Protein AF-A0A2S9YFY6-F1 (afdb_monomer)

Foldseek 3Di:
DDDDDDDDDDDDDDDDDDDDDDDDDDDDDDDDDDDDDDDDDDDDDDDDDDDPPPDPDQCPQDQDVPAPARNCPADLFAHNVRHGPAALCCGDRPHNAPAHDNHADCQAQAHRSRDGDAALCQHHNPPLAPDHDNHADCQAQAHNNRDGDAALCPHHNPPQADDHDNDADCAAQAHNSRDGDAALCCGHHPPPADDHDNHQPCQDQQHRVRYGDAALCCYHNPPQAPAHDNHADPPQAAHRSRHGPPVVFCFLDDDDVHKTKGWFKFAFFQALVRLQVRQVVNVWAAAEQADPPAPQDDPRHDHPNQHHDRPQRCQSVQCVQPVDGLLPRPSFALEFGRRNNPFQHTWGHHNNDTGDRRRVDGTGIYITMDD

Nearest PDB structures (foldseek):
  5e4k-assembly1_A  TM=3.741E-01  e=3.946E-01  Homo sapiens
  2py2-assembly6_F  TM=4.240E-01  e=4.422E+00  Clupea harengus

Radius of gyration: 48.75 Å; Cα contacts (8 Å, |Δi|>4): 779; chains: 1; bounding box: 106×61×128 Å

Secondary structure (DSSP, 8-state):
------PPPP-----------------------------------------------TTSSS--TT-S---SS-BTTB-TTSS---TTSS---TTT-S---SS--SSSSEETTTEE--TTSS---BTTBS---SS--TTSSB-TTS-B--TTSSS--BTTBS---SS--TTSSB-TTSPBP-TTSS---BTTBS---SS--TTSSS-TTSS---TTSSS--BTTBS---SS--SSSSB-TTS-B-----EEEEEEETTEEEEEEEEEEE--HHHHHHHHHHTT-BPBPSSSTT-TT--SSSB--S---STT-TTHHHHHHHHSS-GGG-GGGTTEEE--TTSSSS-EEEETTEEEEEGGG-EEEEEEEEE-

Organism: NCBI:txid215803

InterPro domains:
  IPR011936 Myxococcus cysteine-rich repeat [PF13948] (114-146)
  IPR011936 Myxococcus cysteine-rich repeat [PF13948] (150-179)
  IPR011936 Myxococcus cysteine-rich repeat [PF13948] (210-242)
  IPR011936 Myxococcus cysteine-rich repeat [TIGR02232] (87-116)
  IPR011936 Myxococcus cysteine-rich repeat [TIGR02232] (118-147)
  IPR011936 Myxococcus cysteine-rich repeat [TIGR02232] (151-179)
  IPR011936 Myxococcus cysteine-rich repeat [TIGR02232] (183-211)
  IPR011936 Myxococcus cysteine-rich repeat [TIGR02232] (215-243)

Sequence (371 aa):
MTRLRVDFPLTKLAALGLFVTPIACGDDSGSTDTTAFETSSGDGDGDGDGDGDPGPLCGNAVVDEGEECDVGNETMFCDADCTYAVCGDGYHNMLSEQCDDGNSDNTDGCVGACLINVCGDNVLWEGMEACDDGNMIDTDECKNDCTPAVCGDGVVWEGEEQCEDLNMVDTDACTNTCQDAICGDGILWEGVEVCDDGNLTNTDMCPGSCEPAVCGDGYVLQGVEECDDGNNNNDDGCDNNCMSDCNNGTILIQDWNGWTYWKVGVMGQMTDNNIAAACQLCGLQVPCAGPANCQYNDNVCVQTNNEDSCGNPMQDMAQLLCNSAPSQCMAIWGIYQYMGNAWSGGCGAEQNGWCTQGNNQNNKFALCVSG

Mean predicted aligned error: 17.48 Å

Structure (mmCIF, N/CA/C/O backbone):
data_AF-A0A2S9YFY6-F1
#
_entry.id   AF-A0A2S9YFY6-F1
#
loop_
_atom_site.group_PDB
_atom_site.id
_atom_site.type_symbol
_atom_site.label_atom_id
_atom_site.label_alt_id
_atom_site.label_comp_id
_atom_site.label_asym_id
_atom_site.label_entity_id
_atom_site.label_seq_id
_atom_site.pdbx_PDB_ins_code
_atom_site.Cartn_x
_atom_site.Cartn_y
_atom_site.Cartn_z
_atom_site.occupancy
_atom_site.B_iso_or_equiv
_atom_site.auth_seq_id
_atom_site.auth_comp_id
_atom_site.auth_asym_id
_atom_site.auth_atom_id
_atom_site.pdbx_PDB_model_num
ATOM 1 N N . MET A 1 1 ? 34.964 -33.262 24.094 1.00 48.97 1 MET A N 1
ATOM 2 C CA . MET A 1 1 ? 35.675 -32.853 22.861 1.00 48.97 1 MET A CA 1
ATOM 3 C C . MET A 1 1 ? 35.490 -33.961 21.844 1.00 48.97 1 MET A C 1
ATOM 5 O O . MET A 1 1 ? 36.262 -34.911 21.817 1.00 48.97 1 MET A O 1
ATOM 9 N N . THR A 1 2 ? 34.395 -33.892 21.098 1.00 35.72 2 THR A N 1
ATOM 10 C CA . THR A 1 2 ? 33.907 -34.989 20.259 1.00 35.72 2 THR A CA 1
ATOM 11 C C . THR A 1 2 ? 34.083 -34.550 18.812 1.00 35.72 2 THR A C 1
ATOM 13 O O . THR A 1 2 ? 33.457 -33.587 18.383 1.00 35.72 2 THR A O 1
ATOM 16 N N . ARG A 1 3 ? 35.024 -35.176 18.096 1.00 38.34 3 ARG A N 1
ATOM 17 C CA . ARG A 1 3 ? 35.298 -34.889 16.681 1.00 38.34 3 ARG A CA 1
ATOM 18 C C . ARG A 1 3 ? 34.162 -35.451 15.829 1.00 38.34 3 ARG A C 1
ATOM 20 O O . ARG A 1 3 ? 33.969 -36.663 15.813 1.00 38.34 3 ARG A O 1
ATOM 27 N N . LEU A 1 4 ? 33.461 -34.579 15.110 1.00 30.41 4 LEU A N 1
ATOM 28 C CA . LEU A 1 4 ? 32.542 -34.965 14.044 1.00 30.41 4 LEU A CA 1
ATOM 29 C C . LEU A 1 4 ? 33.381 -35.366 12.816 1.00 30.41 4 LEU A C 1
ATOM 31 O O . LEU A 1 4 ? 34.138 -34.552 12.288 1.00 30.41 4 LEU A O 1
ATOM 35 N N . ARG A 1 5 ? 33.304 -36.637 12.409 1.00 36.84 5 ARG A N 1
ATOM 36 C CA . ARG A 1 5 ? 33.732 -37.119 11.087 1.00 36.84 5 ARG A CA 1
ATOM 37 C C . ARG A 1 5 ? 32.492 -37.152 10.202 1.00 36.84 5 ARG A C 1
ATOM 39 O O . ARG A 1 5 ? 31.484 -37.712 10.621 1.00 36.84 5 ARG A O 1
ATOM 46 N N . VAL A 1 6 ? 32.584 -36.580 9.008 1.00 33.53 6 VAL A N 1
ATOM 47 C CA . VAL A 1 6 ? 31.580 -36.744 7.954 1.00 33.53 6 VAL A CA 1
ATOM 48 C C . VAL A 1 6 ? 32.256 -37.549 6.848 1.00 33.53 6 VAL A C 1
ATOM 50 O O . VAL A 1 6 ? 33.183 -37.060 6.206 1.00 33.53 6 VAL A O 1
ATOM 53 N N . ASP A 1 7 ? 31.848 -38.808 6.709 1.00 35.66 7 ASP A N 1
ATOM 54 C CA . ASP A 1 7 ? 32.270 -39.708 5.637 1.00 35.66 7 ASP A CA 1
ATOM 55 C C . ASP A 1 7 ? 31.304 -39.533 4.450 1.00 35.66 7 ASP A C 1
ATOM 57 O O . ASP A 1 7 ? 30.106 -39.775 4.583 1.00 35.66 7 ASP A O 1
ATOM 61 N N . PHE A 1 8 ? 31.815 -39.117 3.288 1.00 34.72 8 PHE A N 1
ATOM 62 C CA . PHE A 1 8 ? 31.097 -39.169 2.006 1.00 34.72 8 PHE A CA 1
ATOM 63 C C . PHE A 1 8 ? 31.475 -40.459 1.259 1.00 34.72 8 PHE A C 1
ATOM 65 O O . PHE A 1 8 ? 32.673 -40.742 1.143 1.00 34.72 8 PHE A O 1
ATOM 72 N N . PRO A 1 9 ? 30.524 -41.235 0.700 1.00 39.75 9 PRO A N 1
ATOM 73 C CA . PRO A 1 9 ? 30.872 -42.352 -0.160 1.00 39.75 9 PRO A CA 1
ATOM 74 C C . PRO A 1 9 ? 31.143 -41.873 -1.592 1.00 39.75 9 PRO A C 1
ATOM 76 O O . PRO A 1 9 ? 30.386 -41.116 -2.196 1.00 39.75 9 PRO A O 1
ATOM 79 N N . LEU A 1 10 ? 32.267 -42.355 -2.112 1.00 34.12 10 LEU A N 1
ATOM 80 C CA . LEU A 1 10 ? 32.838 -42.103 -3.428 1.00 34.12 10 LEU A CA 1
ATOM 81 C C . LEU A 1 10 ? 32.497 -43.267 -4.377 1.00 34.12 10 LEU A C 1
ATOM 83 O O . LEU A 1 10 ? 32.579 -44.428 -3.978 1.00 34.12 10 LEU A O 1
ATOM 87 N N . THR A 1 11 ? 32.287 -42.923 -5.658 1.00 36.41 11 THR A N 1
ATOM 88 C CA . THR A 1 11 ? 32.297 -43.763 -6.888 1.00 36.41 11 THR A CA 1
ATOM 89 C C . THR A 1 11 ? 31.010 -44.554 -7.207 1.00 36.41 11 THR A C 1
ATOM 91 O O . THR A 1 11 ? 30.426 -45.152 -6.319 1.00 36.41 11 THR A O 1
ATOM 94 N N . LYS A 1 12 ? 30.503 -44.665 -8.451 1.00 35.19 12 LYS A N 1
ATOM 95 C CA . LYS A 1 12 ? 30.958 -44.318 -9.826 1.00 35.19 12 LYS A CA 1
ATOM 96 C C . LYS A 1 12 ? 29.750 -44.546 -10.780 1.00 35.19 12 LYS A C 1
ATOM 98 O O . LYS A 1 12 ? 29.049 -45.527 -10.566 1.00 35.19 12 LYS A O 1
ATOM 103 N N . LEU A 1 13 ? 29.438 -43.700 -11.773 1.00 30.53 13 LEU A N 1
ATOM 104 C CA . LEU A 1 13 ? 29.764 -43.831 -13.219 1.00 30.53 13 LEU A CA 1
ATOM 105 C C . LEU A 1 13 ? 29.164 -42.583 -13.929 1.00 30.53 13 LEU A C 1
ATOM 107 O O . LEU A 1 13 ? 27.995 -42.302 -13.708 1.00 30.53 13 LEU A O 1
ATOM 111 N N . ALA A 1 14 ? 29.965 -41.707 -14.558 1.00 33.81 14 ALA A N 1
ATOM 112 C CA . ALA A 1 14 ? 30.256 -41.629 -16.012 1.00 33.81 14 ALA A CA 1
ATOM 113 C C . ALA A 1 14 ? 29.052 -41.165 -16.871 1.00 33.81 14 ALA A C 1
ATOM 115 O O . ALA A 1 14 ? 27.972 -41.708 -16.718 1.00 33.81 14 ALA A O 1
ATOM 116 N N . ALA A 1 15 ? 29.129 -40.257 -17.845 1.00 35.50 15 ALA A N 1
ATOM 117 C CA . ALA A 1 15 ? 30.165 -39.376 -18.380 1.00 35.50 15 ALA A CA 1
ATOM 118 C C . ALA A 1 15 ? 29.460 -38.406 -19.356 1.00 35.50 15 ALA A C 1
ATOM 120 O O . ALA A 1 15 ? 28.694 -38.877 -20.187 1.00 35.50 15 ALA A O 1
ATOM 121 N N . LEU A 1 16 ? 29.733 -37.100 -19.295 1.00 34.47 16 LEU A N 1
ATOM 122 C CA . LEU A 1 16 ? 29.571 -36.160 -20.415 1.00 34.47 16 LEU A CA 1
ATOM 123 C C . LEU A 1 16 ? 30.358 -34.889 -20.063 1.00 34.47 16 LEU A C 1
ATOM 125 O O . LEU A 1 16 ? 29.914 -34.062 -19.275 1.00 34.47 16 LEU A O 1
ATOM 129 N N . GLY A 1 17 ? 31.592 -34.817 -20.561 1.00 33.34 17 GLY A N 1
ATOM 130 C CA . GLY A 1 17 ? 32.459 -33.651 -20.438 1.00 33.34 17 GLY A CA 1
ATOM 131 C C . GLY A 1 17 ? 32.374 -32.818 -21.709 1.00 33.34 17 GLY A C 1
ATOM 132 O O . GLY A 1 17 ? 32.699 -33.321 -22.782 1.00 33.34 17 GLY A O 1
ATOM 133 N N . LEU A 1 18 ? 31.957 -31.560 -21.574 1.00 32.41 18 LEU A N 1
ATOM 134 C CA . LEU A 1 18 ? 32.133 -30.532 -22.592 1.00 32.41 18 LEU A CA 1
ATOM 135 C C . LEU A 1 18 ? 33.401 -29.752 -22.215 1.00 32.41 18 LEU A C 1
ATOM 137 O O . LEU A 1 18 ? 33.435 -29.051 -21.207 1.00 32.41 18 LEU A O 1
ATOM 141 N N . PHE A 1 19 ? 34.476 -29.972 -22.969 1.00 35.56 19 PHE A N 1
ATOM 142 C CA . PHE A 1 19 ? 35.739 -29.252 -22.834 1.00 35.56 19 PHE A CA 1
ATOM 143 C C . PHE A 1 19 ? 35.687 -27.989 -23.697 1.00 35.56 19 PHE A C 1
ATOM 145 O O . PHE A 1 19 ? 35.495 -28.086 -24.906 1.00 35.56 19 PHE A O 1
ATOM 152 N N . VAL A 1 20 ? 35.915 -26.826 -23.087 1.00 36.47 20 VAL A N 1
ATOM 153 C CA . VAL A 1 20 ? 36.324 -25.608 -23.797 1.00 36.47 20 VAL A CA 1
ATOM 154 C C . VAL A 1 20 ? 37.851 -25.618 -23.853 1.00 36.47 20 VAL A C 1
ATOM 156 O O . VAL A 1 20 ? 38.517 -25.630 -22.818 1.00 36.47 20 VAL A O 1
ATOM 159 N N . THR A 1 21 ? 38.407 -25.663 -25.061 1.00 40.50 21 THR A N 1
ATOM 160 C CA . THR A 1 21 ? 39.841 -25.489 -25.338 1.00 40.50 21 THR A CA 1
ATOM 161 C C . THR A 1 21 ? 40.077 -24.142 -26.020 1.00 40.50 21 THR A C 1
ATOM 163 O O . THR A 1 21 ? 39.282 -23.780 -26.887 1.00 40.50 21 THR A O 1
ATOM 166 N N . PRO A 1 22 ? 41.172 -23.426 -25.707 1.00 39.69 22 PRO A N 1
ATOM 167 C CA . PRO A 1 22 ? 41.577 -22.249 -26.465 1.00 39.69 22 PRO A CA 1
ATOM 168 C C . PRO A 1 22 ? 42.172 -22.680 -27.813 1.00 39.69 22 PRO A C 1
ATOM 170 O O . PRO A 1 22 ? 43.013 -23.580 -27.868 1.00 39.69 22 PRO A O 1
ATOM 173 N N . ILE A 1 23 ? 41.728 -22.046 -28.899 1.00 41.25 23 ILE A N 1
ATOM 174 C CA . ILE A 1 23 ? 42.269 -22.251 -30.246 1.00 41.25 23 ILE A CA 1
ATOM 175 C C . ILE A 1 23 ? 43.456 -21.307 -30.435 1.00 41.25 23 ILE A C 1
ATOM 177 O O . ILE A 1 23 ? 43.310 -20.088 -30.428 1.00 41.25 23 ILE A O 1
ATOM 181 N N . ALA A 1 24 ? 44.631 -21.907 -30.601 1.00 34.41 24 ALA A N 1
ATOM 182 C CA . ALA A 1 24 ? 45.798 -21.293 -31.212 1.00 34.41 24 ALA A CA 1
ATOM 183 C C . ALA A 1 24 ? 45.776 -21.605 -32.717 1.00 34.41 24 ALA A C 1
ATOM 185 O O . ALA A 1 24 ? 45.463 -22.730 -33.112 1.00 34.41 24 ALA A O 1
ATOM 186 N N . CYS A 1 25 ? 46.104 -20.608 -33.536 1.00 31.66 25 CYS A N 1
ATOM 187 C CA . CYS A 1 25 ? 46.239 -20.732 -34.983 1.00 31.66 25 CYS A CA 1
ATOM 188 C C . CYS A 1 25 ? 47.543 -21.472 -35.332 1.00 31.66 25 CYS A C 1
ATOM 190 O O . CYS A 1 25 ? 48.600 -21.159 -34.781 1.00 31.66 25 CYS A O 1
ATOM 192 N N . GLY A 1 26 ? 47.452 -22.454 -36.228 1.00 31.19 26 GLY A N 1
ATOM 193 C CA . GLY A 1 26 ? 48.576 -23.196 -36.785 1.00 31.19 26 GLY A CA 1
ATOM 194 C C . GLY A 1 26 ? 48.205 -23.726 -38.167 1.00 31.19 26 GLY A C 1
ATOM 195 O O . GLY A 1 26 ? 47.155 -24.346 -38.331 1.00 31.19 26 GLY A O 1
ATOM 196 N N . ASP A 1 27 ? 49.068 -23.423 -39.130 1.00 41.53 27 ASP A N 1
ATOM 197 C CA . ASP A 1 27 ? 48.994 -23.769 -40.547 1.00 41.53 27 ASP A CA 1
ATOM 198 C C . ASP A 1 27 ? 48.812 -25.278 -40.783 1.00 41.53 27 ASP A C 1
ATOM 200 O O . ASP A 1 27 ? 49.473 -26.080 -40.126 1.00 41.53 27 ASP A O 1
ATOM 204 N N . ASP A 1 28 ? 48.008 -25.673 -41.778 1.00 34.81 28 ASP A N 1
ATOM 205 C CA . ASP A 1 28 ? 48.570 -26.446 -42.889 1.00 34.81 28 ASP A CA 1
ATOM 206 C C . ASP A 1 28 ? 47.665 -26.501 -44.128 1.00 34.81 28 ASP A C 1
ATOM 208 O O . ASP A 1 28 ? 46.436 -26.552 -44.100 1.00 34.81 28 ASP A O 1
ATOM 212 N N . SER A 1 29 ? 48.384 -26.515 -45.230 1.00 41.75 29 SER A N 1
ATOM 213 C CA . SER A 1 29 ? 48.006 -26.629 -46.620 1.00 41.75 29 SER A CA 1
ATOM 214 C C . SER A 1 29 ? 47.510 -28.027 -47.023 1.00 41.75 29 SER A C 1
ATOM 216 O O . SER A 1 29 ? 47.972 -29.048 -46.518 1.00 41.75 29 SER A O 1
ATOM 218 N N . GLY A 1 30 ? 46.631 -28.074 -48.034 1.00 33.22 30 GLY A N 1
ATOM 219 C CA . GLY A 1 30 ? 46.507 -29.238 -48.917 1.00 33.22 30 GLY A CA 1
ATOM 220 C C . GLY A 1 30 ? 45.091 -29.626 -49.342 1.00 33.22 30 GLY A C 1
ATOM 221 O O . GLY A 1 30 ? 44.429 -30.416 -48.677 1.00 33.22 30 GLY A O 1
ATOM 222 N N . SER A 1 31 ? 44.688 -29.214 -50.547 1.00 37.50 31 SER A N 1
ATOM 223 C CA . SER A 1 31 ? 43.897 -30.093 -51.414 1.00 37.50 31 SER A CA 1
ATOM 224 C C . SER A 1 31 ? 44.432 -30.019 -52.838 1.00 37.50 31 SER A C 1
ATOM 226 O O . SER A 1 31 ? 44.625 -28.952 -53.412 1.00 37.50 31 SER A O 1
ATOM 228 N N . THR A 1 32 ? 44.722 -31.204 -53.350 1.00 42.25 32 THR A N 1
ATOM 229 C CA . THR A 1 32 ? 45.426 -31.554 -54.579 1.00 42.25 32 THR A CA 1
ATOM 230 C C . THR A 1 32 ? 44.539 -31.471 -55.817 1.00 42.25 32 THR A C 1
ATOM 232 O O . THR A 1 32 ? 43.425 -31.990 -55.783 1.00 42.25 32 THR A O 1
ATOM 235 N N . ASP A 1 33 ? 45.090 -31.013 -56.942 1.00 38.66 33 ASP A N 1
ATOM 236 C CA . ASP A 1 33 ? 44.791 -31.638 -58.234 1.00 38.66 33 ASP A CA 1
ATOM 237 C C . ASP A 1 33 ? 46.052 -31.706 -59.110 1.00 38.66 33 ASP A C 1
ATOM 239 O O . ASP A 1 33 ? 46.863 -30.783 -59.169 1.00 38.66 33 ASP A O 1
ATOM 243 N N . THR A 1 34 ? 46.246 -32.862 -59.731 1.00 43.41 34 THR A N 1
ATOM 244 C CA . THR A 1 34 ? 47.432 -33.260 -60.490 1.00 43.41 34 THR A CA 1
ATOM 245 C C . THR A 1 34 ? 47.110 -33.294 -61.976 1.00 43.41 34 THR A C 1
ATOM 247 O O . THR A 1 34 ? 46.196 -34.005 -62.367 1.00 43.41 34 THR A O 1
ATOM 250 N N . THR A 1 35 ? 47.923 -32.661 -62.821 1.00 38.38 35 THR A N 1
ATOM 251 C CA . THR A 1 35 ? 48.458 -33.241 -64.073 1.00 38.38 35 THR A CA 1
ATOM 252 C C . THR A 1 35 ? 49.510 -32.306 -64.674 1.00 38.38 35 THR A C 1
ATOM 254 O O . THR A 1 35 ? 49.561 -31.116 -64.387 1.00 38.38 35 THR A O 1
ATOM 257 N N . ALA A 1 36 ? 50.433 -32.904 -65.419 1.00 42.59 36 ALA A N 1
ATOM 258 C CA . ALA A 1 36 ? 51.777 -32.415 -65.669 1.00 42.59 36 ALA A CA 1
ATOM 259 C C . ALA A 1 36 ? 51.960 -31.707 -67.025 1.00 42.59 36 ALA A C 1
ATOM 261 O O . ALA A 1 36 ? 51.247 -32.001 -67.977 1.00 42.59 36 ALA A O 1
ATOM 262 N N . PHE A 1 37 ? 53.062 -30.947 -67.090 1.00 38.31 37 PHE A N 1
ATOM 263 C CA . PHE A 1 37 ? 54.004 -30.847 -68.216 1.00 38.31 37 PHE A CA 1
ATOM 264 C C . PHE A 1 37 ? 53.596 -30.036 -69.460 1.00 38.31 37 PHE A C 1
ATOM 266 O O . PHE A 1 37 ? 52.860 -30.523 -70.303 1.00 38.31 37 PHE A O 1
ATOM 273 N N . GLU A 1 38 ? 54.219 -28.863 -69.623 1.00 42.72 38 GLU A N 1
ATOM 274 C CA . GLU A 1 38 ? 55.048 -28.500 -70.788 1.00 42.72 38 GLU A CA 1
ATOM 275 C C . GLU A 1 38 ? 56.085 -27.453 -70.317 1.00 42.72 38 GLU A C 1
ATOM 277 O O . GLU A 1 38 ? 55.748 -26.402 -69.774 1.00 42.72 38 GLU A O 1
ATOM 282 N N . THR A 1 39 ? 57.365 -27.780 -70.472 1.00 45.97 39 THR A N 1
ATOM 283 C CA . THR A 1 39 ? 58.537 -26.906 -70.275 1.00 45.97 39 THR A CA 1
ATOM 284 C C . THR A 1 39 ? 58.917 -26.212 -71.581 1.00 45.97 39 THR A C 1
ATOM 286 O O . THR A 1 39 ? 58.843 -26.886 -72.604 1.00 45.97 39 THR A O 1
ATOM 289 N N . SER A 1 40 ? 59.457 -24.977 -71.518 1.00 46.28 40 SER A N 1
ATOM 290 C CA . SER A 1 40 ? 60.370 -24.297 -72.487 1.00 46.28 40 SER A CA 1
ATOM 291 C C . SER A 1 40 ? 59.924 -22.845 -72.725 1.00 46.28 40 SER A C 1
ATOM 293 O O . SER A 1 40 ? 58.770 -22.641 -73.072 1.00 46.28 40 SER A O 1
ATOM 295 N N . SER A 1 41 ? 60.728 -21.780 -72.696 1.00 50.59 41 SER A N 1
ATOM 296 C CA . SER A 1 41 ? 62.165 -21.524 -72.499 1.00 50.59 41 SER A CA 1
ATOM 297 C C . SER A 1 41 ? 62.332 -19.995 -72.443 1.00 50.59 41 SER A C 1
ATOM 299 O O . SER A 1 41 ? 61.541 -19.298 -73.080 1.00 50.59 41 SER A O 1
ATOM 301 N N . GLY A 1 42 ? 63.384 -19.472 -71.808 1.00 37.31 42 GLY A N 1
ATOM 302 C CA . GLY A 1 42 ? 63.818 -18.094 -72.070 1.00 37.31 42 GLY A CA 1
ATOM 303 C C . GLY A 1 42 ? 64.604 -17.445 -70.941 1.00 37.31 42 GLY A C 1
ATOM 304 O O . GLY A 1 42 ? 64.024 -16.740 -70.128 1.00 37.31 42 GLY A O 1
ATOM 305 N N . ASP A 1 43 ? 65.909 -17.696 -70.931 1.00 48.78 43 ASP A N 1
ATOM 306 C CA . ASP A 1 43 ? 66.923 -17.118 -70.046 1.00 48.78 43 ASP A CA 1
ATOM 307 C C . ASP A 1 43 ? 67.125 -15.606 -70.274 1.00 48.78 43 ASP A C 1
ATOM 309 O O . ASP A 1 43 ? 66.906 -15.119 -71.386 1.00 48.78 43 ASP A O 1
ATOM 313 N N . GLY A 1 44 ? 67.680 -14.890 -69.288 1.00 39.56 44 GLY A N 1
ATOM 314 C CA . GLY A 1 44 ? 68.410 -13.651 -69.576 1.00 39.56 44 GLY A CA 1
ATOM 315 C C . GLY A 1 44 ? 68.474 -12.634 -68.444 1.00 39.56 44 GLY A C 1
ATOM 316 O O . GLY A 1 44 ? 67.547 -11.854 -68.265 1.00 39.56 44 GLY A O 1
ATOM 317 N N . ASP A 1 45 ? 69.612 -12.613 -67.754 1.00 57.88 45 ASP A N 1
ATOM 318 C CA . ASP A 1 45 ? 70.068 -11.530 -66.882 1.00 57.88 45 ASP A CA 1
ATOM 319 C C . ASP A 1 45 ? 70.117 -10.181 -67.626 1.00 57.88 45 ASP A C 1
ATOM 321 O O . ASP A 1 45 ? 70.494 -10.123 -68.802 1.00 57.88 45 ASP A O 1
ATOM 325 N N . GLY A 1 46 ? 69.807 -9.085 -66.932 1.00 43.03 46 GLY A N 1
ATOM 326 C CA . GLY A 1 46 ? 69.912 -7.741 -67.492 1.00 43.03 46 GLY A CA 1
ATOM 327 C C . GLY A 1 46 ? 69.715 -6.649 -66.452 1.00 43.03 46 GLY A C 1
ATOM 328 O O . GLY A 1 46 ? 68.653 -6.039 -66.400 1.00 43.03 46 GLY A O 1
ATOM 329 N N . ASP A 1 47 ? 70.757 -6.391 -65.661 1.00 58.91 47 ASP A N 1
ATOM 330 C CA . ASP A 1 47 ? 70.935 -5.109 -64.980 1.00 58.91 47 ASP A CA 1
ATOM 331 C C . ASP A 1 47 ? 70.936 -4.002 -66.052 1.00 58.91 47 ASP A C 1
ATOM 333 O O . ASP A 1 47 ? 71.800 -3.976 -66.937 1.00 58.91 47 ASP A O 1
ATOM 337 N N . GLY A 1 48 ? 69.929 -3.131 -66.015 1.00 45.47 48 GLY A N 1
ATOM 338 C CA . GLY A 1 48 ? 69.716 -2.066 -66.988 1.00 45.47 48 GLY A CA 1
ATOM 339 C C . GLY A 1 48 ? 69.080 -0.853 -66.325 1.00 45.47 48 GLY A C 1
ATOM 340 O O . GLY A 1 48 ? 67.877 -0.820 -66.090 1.00 45.47 48 GLY A O 1
ATOM 341 N N . ASP A 1 49 ? 69.928 0.118 -66.015 1.00 57.59 49 ASP A N 1
ATOM 342 C CA . ASP A 1 49 ? 69.593 1.417 -65.445 1.00 57.59 49 ASP A CA 1
ATOM 343 C C . ASP A 1 49 ? 68.808 2.285 -66.452 1.00 57.59 49 ASP A C 1
ATOM 345 O O . ASP A 1 49 ? 69.223 2.419 -67.607 1.00 57.59 49 ASP A O 1
ATOM 349 N N . GLY A 1 50 ? 67.736 2.939 -65.984 1.00 47.06 50 GLY A N 1
ATOM 350 C CA . GLY A 1 50 ? 66.894 3.878 -66.746 1.00 47.06 50 GLY A CA 1
ATOM 351 C C . GLY A 1 50 ? 65.568 3.229 -67.152 1.00 47.06 50 GLY A C 1
ATOM 352 O O . GLY A 1 50 ? 65.559 2.244 -67.872 1.00 47.06 50 GLY A O 1
ATOM 353 N N . ASP A 1 51 ? 64.395 3.659 -66.705 1.00 48.12 51 ASP A N 1
ATOM 354 C CA . ASP A 1 51 ? 63.967 4.928 -66.135 1.00 48.12 51 ASP A CA 1
ATOM 355 C C . ASP A 1 51 ? 62.858 4.525 -65.165 1.00 48.12 51 ASP A C 1
ATOM 357 O O . ASP A 1 51 ? 61.724 4.261 -65.561 1.00 48.12 51 ASP A O 1
ATOM 361 N N . GLY A 1 52 ? 63.211 4.358 -63.892 1.00 43.44 52 GLY A N 1
ATOM 362 C CA . GLY A 1 52 ? 62.197 4.298 -62.855 1.00 43.44 52 GLY A C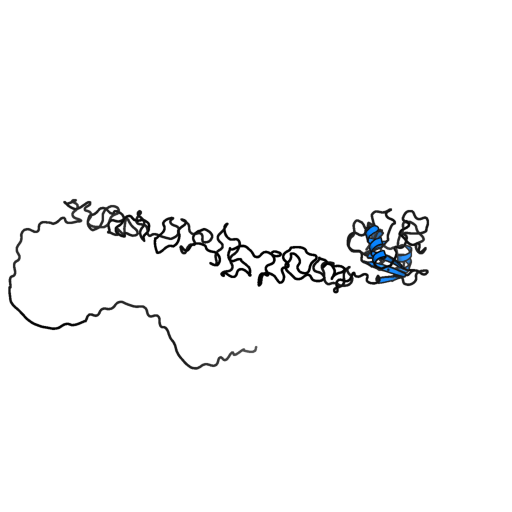A 1
ATOM 363 C C . GLY A 1 52 ? 61.596 5.686 -62.793 1.00 43.44 52 GLY A C 1
ATOM 364 O O . GLY A 1 52 ? 62.161 6.548 -62.124 1.00 43.44 52 GLY A O 1
ATOM 365 N N . ASP A 1 53 ? 60.527 5.914 -63.554 1.00 45.09 53 ASP A N 1
ATOM 366 C CA . ASP A 1 53 ? 59.583 6.980 -63.256 1.00 45.09 53 ASP A CA 1
ATOM 367 C C . ASP A 1 53 ? 59.334 6.854 -61.748 1.00 45.09 53 ASP A C 1
ATOM 369 O O . ASP A 1 53 ? 58.891 5.782 -61.308 1.00 45.09 53 ASP A O 1
ATOM 373 N N . PRO A 1 54 ? 59.737 7.833 -60.919 1.00 53.75 54 PRO A N 1
ATOM 374 C CA . PRO A 1 54 ? 59.315 7.847 -59.539 1.00 53.75 54 PRO A CA 1
ATOM 375 C C . PRO A 1 54 ? 57.815 8.090 -59.636 1.00 53.75 54 PRO A C 1
ATOM 377 O O . PRO A 1 54 ? 57.368 9.226 -59.753 1.00 53.75 54 PRO A O 1
ATOM 380 N N . GLY A 1 55 ? 57.036 7.009 -59.711 1.00 55.19 55 GLY A N 1
ATOM 381 C CA . GLY A 1 55 ? 55.617 7.100 -59.414 1.00 55.19 55 GLY A CA 1
ATOM 382 C C . GLY A 1 55 ? 55.482 7.799 -58.059 1.00 55.19 55 GLY A C 1
ATOM 383 O O . GLY A 1 55 ? 56.395 7.639 -57.244 1.00 55.19 55 GLY A O 1
ATOM 384 N N . PRO A 1 56 ? 54.416 8.589 -57.851 1.00 57.56 56 PRO A N 1
ATOM 385 C CA . PRO A 1 56 ? 54.234 9.419 -56.658 1.00 57.56 56 PRO A CA 1
ATOM 386 C C . PRO A 1 56 ? 54.605 8.610 -55.413 1.00 57.56 56 PRO A C 1
ATOM 388 O O . PRO A 1 56 ? 54.047 7.535 -55.167 1.00 57.56 56 PRO A O 1
ATOM 391 N N . LEU A 1 57 ? 55.681 9.033 -54.745 1.00 76.19 57 LEU A N 1
ATOM 392 C CA . LEU A 1 57 ? 56.224 8.328 -53.592 1.00 76.19 57 LEU A CA 1
ATOM 393 C C . LEU A 1 57 ? 55.702 9.034 -52.356 1.00 76.19 57 LEU A C 1
ATOM 395 O O . LEU A 1 57 ? 56.378 9.927 -51.847 1.00 76.19 57 LEU A O 1
ATOM 399 N N . CYS A 1 58 ? 54.565 8.559 -51.861 1.00 82.94 58 CYS A N 1
ATOM 400 C CA . CYS A 1 58 ? 54.043 8.957 -50.568 1.00 82.94 58 CYS A CA 1
ATOM 401 C C . CYS A 1 58 ? 55.143 8.847 -49.488 1.00 82.94 58 CYS A C 1
ATOM 403 O O . CYS A 1 58 ? 55.783 7.803 -49.316 1.00 82.94 58 CYS A O 1
ATOM 405 N N . GLY A 1 59 ? 55.389 9.943 -48.775 1.00 85.38 59 GLY A N 1
ATOM 406 C CA . GLY A 1 59 ? 56.444 10.145 -47.786 1.00 85.38 59 GLY A CA 1
ATOM 407 C C . GLY A 1 59 ? 57.724 10.826 -48.267 1.00 85.38 59 GLY A C 1
ATOM 408 O O . GLY A 1 59 ? 58.750 10.687 -47.590 1.00 85.38 59 GLY A O 1
ATOM 409 N N . ASN A 1 60 ? 57.728 11.539 -49.398 1.00 88.62 60 ASN A N 1
ATOM 410 C CA . ASN A 1 60 ? 58.947 12.168 -49.935 1.00 88.62 60 ASN A CA 1
ATOM 411 C C . ASN A 1 60 ? 59.131 13.660 -49.560 1.00 88.62 60 ASN A C 1
ATOM 413 O O . ASN A 1 60 ? 60.178 14.254 -49.848 1.00 88.62 60 ASN A O 1
ATOM 417 N N . ALA A 1 61 ? 58.179 14.211 -48.808 1.00 84.25 61 ALA A N 1
ATOM 418 C CA . ALA A 1 61 ? 58.035 15.610 -48.410 1.00 84.25 61 ALA A CA 1
ATOM 419 C C . ALA A 1 61 ? 57.716 16.607 -49.551 1.00 84.25 61 ALA A C 1
ATOM 421 O O . ALA A 1 61 ? 57.920 17.818 -49.387 1.00 84.25 61 ALA A O 1
ATOM 422 N N . VAL A 1 62 ? 57.196 16.129 -50.680 1.00 86.62 62 VAL A N 1
ATOM 423 C CA . VAL A 1 62 ? 56.610 16.875 -51.795 1.00 86.62 62 VAL A CA 1
ATOM 424 C C . VAL A 1 62 ? 55.271 16.241 -52.192 1.00 86.62 62 VAL A C 1
ATOM 426 O O . VAL A 1 62 ? 55.238 15.117 -52.655 1.00 86.62 62 VAL A O 1
ATOM 429 N N . VAL A 1 63 ? 54.177 17.008 -52.100 1.00 89.00 63 VAL A N 1
ATOM 430 C CA . VAL A 1 63 ? 52.858 16.559 -52.585 1.00 89.00 63 VAL A CA 1
ATOM 431 C C . VAL A 1 63 ? 52.886 16.415 -54.109 1.00 89.00 63 VAL A C 1
ATOM 433 O O . VAL A 1 63 ? 52.957 17.427 -54.823 1.00 89.00 63 VAL A O 1
ATOM 436 N N . ASP A 1 64 ? 52.838 15.173 -54.583 1.00 88.00 64 ASP A N 1
ATOM 437 C CA . ASP A 1 64 ? 52.870 14.807 -55.998 1.00 88.00 64 ASP A CA 1
ATOM 438 C C . ASP A 1 64 ? 51.455 14.744 -56.626 1.00 88.00 64 ASP A C 1
ATOM 440 O O . ASP A 1 64 ? 50.424 14.895 -55.968 1.00 88.00 64 ASP A O 1
ATOM 444 N N . GLU A 1 65 ? 51.369 14.578 -57.953 1.00 85.50 65 GLU A N 1
ATOM 445 C CA . GLU A 1 65 ? 50.079 14.472 -58.653 1.00 85.50 65 GLU A CA 1
ATOM 446 C C . GLU A 1 65 ? 49.351 13.174 -58.256 1.00 85.50 65 GLU A C 1
ATOM 448 O O . GLU A 1 65 ? 49.783 12.080 -58.616 1.00 85.50 65 GLU A O 1
ATOM 453 N N . GLY A 1 66 ? 48.227 13.313 -57.546 1.00 82.31 66 GLY A N 1
ATOM 454 C CA . GLY A 1 66 ? 47.447 12.195 -57.000 1.00 82.31 66 GLY A CA 1
ATOM 455 C C . GLY A 1 66 ? 47.506 12.075 -55.474 1.00 82.31 66 GLY A C 1
ATOM 456 O O . GLY A 1 66 ? 46.738 11.294 -54.927 1.00 82.31 66 GLY A O 1
ATOM 457 N N . GLU A 1 67 ? 48.349 12.865 -54.807 1.00 90.19 67 GLU A N 1
ATOM 458 C CA . GLU A 1 67 ? 48.447 12.946 -53.346 1.00 90.19 67 GLU A CA 1
ATOM 459 C C . GLU A 1 67 ? 47.712 14.184 -52.806 1.00 90.19 67 GLU A C 1
ATOM 461 O O . GLU A 1 67 ? 47.700 15.252 -53.427 1.00 90.19 67 GLU A O 1
ATOM 466 N N . GLU A 1 68 ? 47.113 14.062 -51.623 1.00 91.94 68 GLU A N 1
ATOM 467 C CA . GLU A 1 68 ? 46.457 15.169 -50.913 1.00 91.94 68 GLU A CA 1
ATOM 468 C C . GLU A 1 68 ? 47.352 15.752 -49.802 1.00 91.94 68 GLU A C 1
ATOM 470 O O . GLU A 1 68 ? 47.282 16.944 -49.463 1.00 91.94 68 GLU A O 1
ATOM 475 N N . CYS A 1 69 ? 48.254 14.921 -49.283 1.00 91.19 69 CYS A N 1
ATOM 476 C CA . CYS A 1 69 ? 49.309 15.216 -48.319 1.00 91.19 69 CYS A CA 1
ATOM 477 C C . CYS A 1 69 ? 50.533 14.331 -48.617 1.00 91.19 69 CYS A C 1
ATOM 479 O O . CYS A 1 69 ? 50.435 13.434 -49.435 1.00 91.19 69 CYS A O 1
ATOM 481 N N . ASP A 1 70 ? 51.691 14.571 -47.990 1.00 89.75 70 ASP A N 1
ATOM 482 C CA . ASP A 1 70 ? 52.900 13.787 -48.302 1.00 89.75 70 ASP A CA 1
ATOM 483 C C . ASP A 1 70 ? 53.796 13.539 -47.077 1.00 89.75 70 ASP A C 1
ATOM 485 O O . ASP A 1 70 ? 54.967 13.929 -47.010 1.00 89.75 70 ASP A O 1
ATOM 489 N N . VAL A 1 71 ? 53.199 12.972 -46.023 1.00 88.62 71 VAL A N 1
ATOM 490 C CA . VAL A 1 71 ? 53.932 12.629 -44.790 1.00 88.62 71 VAL A CA 1
ATOM 491 C C . VAL A 1 71 ? 54.451 11.185 -44.829 1.00 88.62 71 VAL A C 1
ATOM 493 O O . VAL A 1 71 ? 55.490 10.894 -44.234 1.00 88.62 71 VAL A O 1
ATOM 496 N N . GLY A 1 72 ? 53.783 10.287 -45.564 1.00 80.12 72 GLY A N 1
ATOM 497 C CA . GLY A 1 72 ? 54.178 8.876 -45.693 1.00 80.12 72 GLY A CA 1
ATOM 498 C C . GLY A 1 72 ? 53.972 8.036 -44.437 1.00 80.12 72 GLY A C 1
ATOM 499 O O . GLY A 1 72 ? 54.475 6.915 -44.342 1.00 80.12 72 GLY A O 1
ATOM 500 N N . ASN A 1 73 ? 53.289 8.590 -43.440 1.00 86.06 73 ASN A N 1
ATOM 501 C CA . ASN A 1 73 ? 52.853 7.915 -42.233 1.00 86.06 73 ASN A CA 1
ATOM 502 C C . ASN A 1 73 ? 51.571 8.570 -41.707 1.00 86.06 73 ASN A C 1
ATOM 504 O O . ASN A 1 73 ? 51.263 9.711 -42.046 1.00 86.06 73 ASN A O 1
ATOM 508 N N . GLU A 1 74 ? 50.870 7.860 -40.825 1.00 91.12 74 GLU A N 1
ATOM 509 C CA . GLU A 1 74 ? 49.662 8.374 -40.185 1.00 91.12 74 GLU A CA 1
ATOM 510 C C . GLU A 1 74 ? 49.970 9.613 -39.339 1.00 91.12 74 GLU A C 1
ATOM 512 O O . GLU A 1 74 ? 50.885 9.640 -38.503 1.00 91.12 74 GLU A O 1
ATOM 517 N N . THR A 1 75 ? 49.162 10.645 -39.541 1.00 91.69 75 THR A N 1
ATOM 518 C CA . THR A 1 75 ? 49.083 11.845 -38.711 1.00 91.69 75 THR A CA 1
ATOM 519 C C . THR A 1 75 ? 47.619 12.242 -38.537 1.00 91.69 75 THR A C 1
ATOM 521 O O . THR A 1 75 ? 46.756 11.748 -39.249 1.00 91.69 75 THR A O 1
ATOM 524 N N . MET A 1 76 ? 47.342 13.219 -37.667 1.00 90.50 76 MET A N 1
ATOM 525 C CA . MET A 1 76 ? 45.991 13.777 -37.472 1.00 90.50 76 MET A CA 1
ATOM 526 C C . MET A 1 76 ? 45.327 14.358 -38.740 1.00 90.50 76 MET A C 1
ATOM 528 O O . MET A 1 76 ? 44.185 14.789 -38.666 1.00 90.50 76 MET A O 1
ATOM 532 N N . PHE A 1 77 ? 46.055 14.498 -39.853 1.00 91.19 77 PHE A N 1
ATOM 533 C CA . PHE A 1 77 ? 45.569 15.155 -41.072 1.00 91.19 77 PHE A CA 1
ATOM 534 C C . PHE A 1 77 ? 45.932 14.402 -42.360 1.00 91.19 77 PHE A C 1
ATOM 536 O O . PHE A 1 77 ? 45.645 14.905 -43.440 1.00 91.19 77 PHE A O 1
ATOM 543 N N . CYS A 1 78 ? 46.641 13.277 -42.268 1.00 92.75 78 CYS A N 1
ATOM 544 C CA . CYS A 1 78 ? 47.187 12.564 -43.422 1.00 92.75 78 CYS A CA 1
ATOM 545 C C . CYS A 1 78 ? 47.283 11.079 -43.101 1.00 92.75 78 CYS A C 1
ATOM 547 O O . CYS A 1 78 ? 47.824 10.728 -42.043 1.00 92.75 78 CYS A O 1
ATOM 549 N N . ASP A 1 79 ? 46.806 10.254 -44.017 1.00 92.19 79 ASP A N 1
ATOM 550 C CA . ASP A 1 79 ? 46.886 8.801 -43.947 1.00 92.19 79 ASP A CA 1
ATOM 551 C C . ASP A 1 79 ? 48.219 8.291 -44.484 1.00 92.19 79 ASP A C 1
ATOM 553 O O . ASP A 1 79 ? 49.020 9.030 -45.068 1.00 92.19 79 ASP A O 1
ATOM 557 N N . ALA A 1 80 ? 48.502 7.006 -44.261 1.00 89.62 80 ALA A N 1
ATOM 558 C CA . ALA A 1 80 ? 49.763 6.423 -44.718 1.00 89.62 80 ALA A CA 1
ATOM 559 C C . ALA A 1 80 ? 49.831 6.233 -46.242 1.00 89.62 80 ALA A C 1
ATOM 561 O O . ALA A 1 80 ? 50.919 5.977 -46.759 1.00 89.62 80 ALA A O 1
ATOM 562 N N . ASP A 1 81 ? 48.707 6.342 -46.951 1.00 89.19 81 ASP A N 1
ATOM 563 C CA . ASP A 1 81 ? 48.609 6.316 -48.413 1.00 89.19 81 ASP A CA 1
ATOM 564 C C . ASP A 1 81 ? 48.479 7.719 -49.037 1.00 89.19 81 ASP A C 1
ATOM 566 O O . ASP A 1 81 ? 48.271 7.835 -50.245 1.00 89.19 81 ASP A O 1
ATOM 570 N N . CYS A 1 82 ? 48.708 8.772 -48.241 1.00 90.62 82 CYS A N 1
ATOM 571 C CA . CYS A 1 82 ? 48.771 10.166 -48.679 1.00 90.62 82 CYS A CA 1
ATOM 572 C C . CYS A 1 82 ? 47.432 10.792 -49.120 1.00 90.62 82 CYS A C 1
ATOM 574 O O . CYS A 1 82 ? 47.424 11.810 -49.827 1.00 90.62 82 CYS A O 1
ATOM 576 N N . THR A 1 83 ? 46.309 10.251 -48.638 1.00 91.94 83 THR A N 1
ATOM 577 C CA . THR A 1 83 ? 45.008 10.940 -48.576 1.00 91.94 83 THR A CA 1
ATOM 578 C C . THR A 1 83 ? 44.865 11.755 -47.291 1.00 91.94 83 THR A C 1
ATOM 580 O O . THR A 1 83 ? 45.620 11.582 -46.327 1.00 91.94 83 THR A O 1
ATOM 583 N N . TYR A 1 84 ? 43.940 12.717 -47.274 1.00 92.50 84 TYR A N 1
ATOM 584 C CA . TYR A 1 84 ? 43.579 13.373 -46.021 1.00 92.50 84 TYR A CA 1
ATOM 585 C C . TYR A 1 84 ? 42.879 12.394 -45.088 1.00 92.50 84 TYR A C 1
ATOM 587 O O . TYR A 1 84 ? 41.891 11.814 -45.503 1.00 92.50 84 TYR A O 1
ATOM 595 N N . ALA A 1 85 ? 43.299 12.376 -43.819 1.00 91.94 85 ALA A N 1
ATOM 596 C CA . ALA A 1 85 ? 42.622 11.634 -42.758 1.00 91.94 85 ALA A CA 1
ATOM 597 C C . ALA A 1 85 ? 41.192 12.164 -42.570 1.00 91.94 85 ALA A C 1
ATOM 599 O O . ALA A 1 85 ? 40.985 13.188 -41.895 1.00 91.94 85 ALA A O 1
ATOM 600 N N . VAL A 1 86 ? 40.230 11.525 -43.234 1.00 91.25 86 VAL A N 1
ATOM 601 C CA . VAL A 1 86 ? 38.831 11.939 -43.284 1.00 91.25 86 VAL A CA 1
ATOM 602 C C . VAL A 1 86 ? 37.942 10.752 -42.973 1.00 91.25 86 VAL A C 1
ATOM 604 O O . VAL A 1 86 ? 37.879 9.794 -43.726 1.00 91.25 86 VAL A O 1
ATOM 607 N N . CYS A 1 87 ? 37.117 10.925 -41.948 1.00 91.25 87 CYS A N 1
ATOM 608 C CA . CYS A 1 87 ? 36.173 9.898 -41.557 1.00 91.25 87 CYS A CA 1
ATOM 609 C C . CYS A 1 87 ? 35.281 9.416 -42.707 1.00 91.25 87 CYS A C 1
ATOM 611 O O . CYS A 1 87 ? 34.578 10.222 -43.337 1.00 91.25 87 CYS A O 1
ATOM 613 N N . GLY A 1 88 ? 35.269 8.103 -42.920 1.00 92.00 88 GLY A N 1
ATOM 614 C CA . GLY A 1 88 ? 34.466 7.430 -43.927 1.00 92.00 88 GLY A CA 1
ATOM 615 C C . GLY A 1 88 ? 35.148 7.293 -45.284 1.00 92.00 88 GLY A C 1
ATOM 616 O O . GLY A 1 88 ? 34.457 7.092 -46.287 1.00 92.00 88 GLY A O 1
ATOM 617 N N . ASP A 1 89 ? 36.468 7.441 -45.363 1.00 92.25 89 ASP A N 1
ATOM 618 C CA . ASP A 1 89 ? 37.229 7.309 -46.612 1.00 92.25 89 ASP A CA 1
ATOM 619 C C . ASP A 1 89 ? 37.708 5.871 -46.892 1.00 92.25 89 ASP A C 1
ATOM 621 O O . ASP A 1 89 ? 38.121 5.555 -48.014 1.00 92.25 89 ASP A O 1
ATOM 625 N N . GLY A 1 90 ? 37.555 4.968 -45.921 1.00 91.88 90 GLY A N 1
ATOM 626 C CA . GLY A 1 90 ? 37.951 3.566 -46.001 1.00 91.88 90 GLY A CA 1
ATOM 627 C C . GLY A 1 90 ? 39.333 3.294 -45.408 1.00 91.88 90 GLY A C 1
ATOM 628 O O . GLY A 1 90 ? 39.791 2.144 -45.470 1.00 91.88 90 GLY A O 1
ATOM 629 N N . TYR A 1 91 ? 40.002 4.311 -44.857 1.00 91.75 91 TYR A N 1
ATOM 630 C CA . TYR A 1 91 ? 41.302 4.227 -44.209 1.00 91.75 91 TYR A CA 1
ATOM 631 C C . TYR A 1 91 ? 41.173 4.505 -42.704 1.00 91.75 91 TYR A C 1
ATOM 633 O O . TYR A 1 91 ? 40.990 5.628 -42.261 1.00 91.75 91 TYR A O 1
ATOM 641 N N . HIS A 1 92 ? 41.361 3.478 -41.866 1.00 92.81 92 HIS A N 1
ATOM 642 C CA . HIS A 1 92 ? 41.311 3.671 -40.413 1.00 92.81 92 HIS A CA 1
ATOM 643 C C . HIS A 1 92 ? 42.595 4.325 -39.881 1.00 92.81 92 HIS A C 1
ATOM 645 O O . HIS A 1 92 ? 43.584 3.648 -39.577 1.00 92.81 92 HIS A O 1
ATOM 651 N N . ASN A 1 93 ? 42.565 5.648 -39.708 1.00 92.69 93 ASN A N 1
ATOM 652 C CA . ASN A 1 93 ? 43.679 6.398 -39.140 1.00 92.69 93 ASN A CA 1
ATOM 653 C C . ASN A 1 93 ? 43.680 6.339 -37.605 1.00 92.69 93 ASN A C 1
ATOM 655 O O . ASN A 1 93 ? 43.027 7.128 -36.922 1.00 92.69 93 ASN A O 1
ATOM 659 N N . MET A 1 94 ? 44.504 5.459 -37.035 1.00 90.31 94 MET A N 1
ATOM 660 C CA . MET A 1 94 ? 44.559 5.195 -35.587 1.00 90.31 94 MET A CA 1
ATOM 661 C C . MET A 1 94 ? 44.917 6.410 -34.709 1.00 90.31 94 MET A C 1
ATOM 663 O O . MET A 1 94 ? 44.778 6.346 -33.483 1.00 90.31 94 MET A O 1
ATOM 667 N N . LEU A 1 95 ? 45.453 7.491 -35.289 1.00 91.56 95 LEU A N 1
ATOM 668 C CA . LEU A 1 95 ? 45.779 8.715 -34.554 1.00 91.56 95 LEU A CA 1
ATOM 669 C C . LEU A 1 95 ? 44.619 9.713 -34.533 1.00 91.56 95 LEU A C 1
ATOM 671 O O . LEU A 1 95 ? 44.542 10.498 -33.587 1.00 91.56 95 LEU A O 1
ATOM 675 N N . SER A 1 96 ? 43.738 9.680 -35.534 1.00 90.00 96 SER A N 1
ATOM 676 C CA . SER A 1 96 ? 42.610 10.606 -35.680 1.00 90.00 96 SER A CA 1
ATOM 677 C C . SER A 1 96 ? 41.259 9.977 -35.311 1.00 90.00 96 SER A C 1
ATOM 679 O O . SER A 1 96 ? 40.375 10.676 -34.818 1.00 90.00 96 SER A O 1
ATOM 681 N N . GLU A 1 97 ? 41.111 8.662 -35.480 1.00 93.62 97 GLU A N 1
ATOM 682 C CA . GLU A 1 97 ? 39.817 7.977 -35.578 1.00 93.62 97 GLU A CA 1
ATOM 683 C C . GLU A 1 97 ? 39.772 6.686 -34.749 1.00 93.62 97 GLU A C 1
ATOM 685 O O . GLU A 1 97 ? 40.765 5.964 -34.607 1.00 93.62 97 GLU A O 1
ATOM 690 N N . GLN A 1 98 ? 38.605 6.364 -34.183 1.00 94.50 98 GLN A N 1
ATOM 691 C CA . GLN A 1 98 ? 38.401 5.123 -33.416 1.00 94.50 98 GLN A CA 1
ATOM 692 C C . GLN A 1 98 ? 37.922 3.959 -34.290 1.00 94.50 98 GLN A C 1
ATOM 694 O O . GLN A 1 98 ? 38.139 2.802 -33.931 1.00 94.50 98 GLN A O 1
ATOM 699 N N . CYS A 1 99 ? 37.312 4.272 -35.427 1.00 94.44 99 CYS A N 1
ATOM 700 C CA . CYS A 1 99 ? 36.826 3.360 -36.454 1.00 94.44 99 CYS A CA 1
ATOM 701 C C . CYS A 1 99 ? 36.842 4.086 -37.806 1.00 94.44 99 CYS A C 1
ATOM 703 O O . CYS A 1 99 ? 36.901 5.310 -37.819 1.00 94.44 99 CYS A O 1
ATOM 705 N N . ASP A 1 100 ? 36.760 3.331 -38.899 1.00 94.44 100 ASP A N 1
ATOM 706 C CA . ASP A 1 100 ? 36.405 3.815 -40.235 1.00 94.44 100 ASP A CA 1
ATOM 707 C C . ASP A 1 100 ? 35.745 2.646 -40.985 1.00 94.44 100 ASP A C 1
ATOM 709 O O . ASP A 1 100 ? 36.282 1.532 -41.001 1.00 94.44 100 ASP A O 1
ATOM 713 N N . ASP A 1 101 ? 34.562 2.863 -41.551 1.00 92.25 101 ASP A N 1
ATOM 714 C CA . ASP A 1 101 ? 33.825 1.862 -42.330 1.00 92.25 101 ASP A CA 1
ATOM 715 C C . ASP A 1 101 ? 33.602 2.276 -43.794 1.00 92.25 101 ASP A C 1
ATOM 717 O O . ASP A 1 101 ? 32.803 1.666 -44.516 1.00 92.25 101 ASP A O 1
ATOM 721 N N . GLY A 1 102 ? 34.353 3.276 -44.259 1.00 93.25 102 GLY A N 1
ATOM 722 C CA . GLY A 1 102 ? 34.351 3.734 -45.643 1.00 93.25 102 GLY A CA 1
ATOM 723 C C . GLY A 1 102 ? 33.078 4.440 -46.082 1.00 93.25 102 GLY A C 1
ATOM 724 O O . GLY A 1 102 ? 32.796 4.491 -47.287 1.00 93.25 102 GLY A O 1
ATOM 725 N N . ASN A 1 103 ? 32.276 4.941 -45.140 1.00 92.81 103 ASN A N 1
ATOM 726 C CA . ASN A 1 103 ? 31.102 5.730 -45.460 1.00 92.81 103 ASN A CA 1
ATOM 727 C C . ASN A 1 103 ? 30.784 6.782 -44.374 1.00 92.81 103 ASN A C 1
ATOM 729 O O . ASN A 1 103 ? 31.503 6.926 -43.397 1.00 92.81 103 ASN A O 1
ATOM 733 N N . SER A 1 104 ? 29.753 7.601 -44.596 1.00 90.44 104 SER A N 1
ATOM 734 C CA . SER A 1 104 ? 29.365 8.688 -43.679 1.00 90.44 104 SER A CA 1
ATOM 735 C C . SER A 1 104 ? 27.977 8.479 -43.066 1.00 90.44 104 SER A C 1
ATOM 737 O O . SER A 1 104 ? 27.299 9.459 -42.731 1.00 90.44 104 SER A O 1
ATOM 739 N N . ASP A 1 105 ? 27.485 7.244 -43.076 1.00 92.38 105 ASP A N 1
ATOM 740 C CA . ASP A 1 105 ? 26.275 6.856 -42.369 1.00 92.38 105 ASP A CA 1
ATOM 741 C C . ASP A 1 105 ? 26.559 6.886 -40.864 1.00 92.38 105 ASP A C 1
ATOM 743 O O . ASP A 1 105 ? 27.691 6.764 -40.421 1.00 92.38 105 ASP A O 1
ATOM 747 N N . ASN A 1 106 ? 25.534 7.182 -40.076 1.00 92.00 106 ASN A N 1
ATOM 748 C CA . ASN A 1 106 ? 25.647 7.162 -38.620 1.00 92.00 106 ASN A CA 1
ATOM 749 C C . ASN A 1 106 ? 24.925 5.951 -38.029 1.00 92.00 106 ASN A C 1
ATOM 751 O O . ASN A 1 106 ? 24.997 5.746 -36.826 1.00 92.00 106 ASN A O 1
ATOM 755 N N . THR A 1 107 ? 24.171 5.199 -38.831 1.00 92.19 107 THR A N 1
ATOM 756 C CA . THR A 1 107 ? 23.322 4.108 -38.338 1.00 92.19 107 THR A CA 1
ATOM 757 C C . THR A 1 107 ? 24.017 2.748 -38.347 1.00 92.19 107 THR A C 1
ATOM 759 O O . THR A 1 107 ? 23.369 1.719 -38.156 1.00 92.19 107 THR A O 1
ATOM 762 N N . ASP A 1 108 ? 25.326 2.712 -38.565 1.00 93.00 108 ASP A N 1
ATOM 763 C CA . ASP A 1 108 ? 26.167 1.525 -38.515 1.00 93.00 108 ASP A CA 1
ATOM 764 C C . ASP A 1 108 ? 27.213 1.630 -37.389 1.00 93.00 108 ASP A C 1
ATOM 766 O O . ASP A 1 108 ? 27.053 2.365 -36.415 1.00 93.00 108 ASP A O 1
ATOM 770 N N . GLY A 1 109 ? 28.251 0.794 -37.454 1.00 91.31 109 GLY A N 1
ATOM 771 C CA . GLY A 1 109 ? 29.205 0.634 -36.358 1.00 91.31 109 GLY A CA 1
ATOM 772 C C . GLY A 1 109 ? 30.161 1.815 -36.169 1.00 91.31 109 GLY A C 1
ATOM 773 O O . GLY A 1 109 ? 30.874 1.838 -35.160 1.00 91.31 109 GLY A O 1
ATOM 774 N N . CYS A 1 110 ? 30.209 2.765 -37.109 1.00 94.56 110 CYS A N 1
ATOM 775 C CA . CYS A 1 110 ? 31.074 3.934 -37.038 1.00 94.56 110 CYS A CA 1
ATOM 776 C C . CYS A 1 110 ? 30.293 5.214 -37.340 1.00 94.56 110 CYS A C 1
ATOM 778 O O . CYS A 1 110 ? 29.956 5.507 -38.477 1.00 94.56 110 CYS A O 1
ATOM 780 N N . VAL A 1 111 ? 30.044 6.038 -36.322 1.00 92.38 111 VAL A N 1
ATOM 781 C CA . VAL A 1 111 ? 29.343 7.309 -36.546 1.00 92.38 111 VAL A CA 1
ATOM 782 C C . VAL A 1 111 ? 30.289 8.327 -37.184 1.00 92.38 111 VAL A C 1
ATOM 784 O O . VAL A 1 111 ? 31.484 8.323 -36.905 1.00 92.38 111 VAL A O 1
ATOM 787 N N . GLY A 1 112 ? 29.771 9.280 -37.959 1.00 84.19 112 GLY A N 1
ATOM 788 C CA . GLY A 1 112 ? 30.504 10.245 -38.797 1.00 84.19 112 GLY A CA 1
ATOM 789 C C . GLY A 1 112 ? 31.452 11.227 -38.088 1.00 84.19 112 GLY A C 1
ATOM 790 O O . GLY A 1 112 ? 31.974 12.146 -38.716 1.00 84.19 112 GLY A O 1
ATOM 791 N N . ALA A 1 113 ? 31.681 11.059 -36.784 1.00 86.50 113 ALA A N 1
ATOM 792 C CA . ALA A 1 113 ? 32.816 11.628 -36.053 1.00 86.50 113 ALA A CA 1
ATOM 793 C C . ALA A 1 113 ? 33.977 10.620 -35.878 1.00 86.50 113 ALA A C 1
ATOM 795 O O . ALA A 1 113 ? 34.892 10.872 -35.093 1.00 86.50 113 ALA A O 1
ATOM 796 N N . CYS A 1 114 ? 33.906 9.483 -36.571 1.00 92.25 114 CYS A N 1
ATOM 797 C CA . CYS A 1 114 ? 34.761 8.310 -36.447 1.00 92.25 114 CYS A CA 1
ATOM 798 C C . CYS A 1 114 ? 34.899 7.828 -35.007 1.00 92.25 114 CYS A C 1
ATOM 800 O O . CYS A 1 114 ? 35.988 7.574 -34.474 1.00 92.25 114 CYS A O 1
ATOM 802 N N . LEU A 1 115 ? 33.737 7.747 -34.365 1.00 93.69 115 LEU A N 1
ATOM 803 C CA . LEU A 1 115 ? 33.553 7.169 -33.048 1.00 93.69 115 LEU A CA 1
ATOM 804 C C . LEU A 1 115 ? 32.803 5.854 -33.221 1.00 93.69 115 LEU A C 1
ATOM 806 O O . LEU A 1 115 ? 31.917 5.741 -34.065 1.00 93.69 115 LEU A O 1
ATOM 810 N N . ILE A 1 116 ? 33.175 4.865 -32.418 1.00 93.00 116 ILE A N 1
ATOM 811 C CA . ILE A 1 116 ? 32.439 3.605 -32.372 1.00 93.00 116 ILE A CA 1
ATOM 812 C C . ILE A 1 116 ? 31.037 3.920 -31.856 1.00 93.00 116 ILE A C 1
ATOM 814 O O . ILE A 1 116 ? 30.923 4.586 -30.824 1.00 93.00 116 ILE A O 1
ATOM 818 N N . ASN A 1 117 ? 30.018 3.448 -32.570 1.00 93.94 117 ASN A N 1
ATOM 819 C CA . ASN A 1 117 ? 28.640 3.533 -32.106 1.00 93.94 117 ASN A CA 1
ATOM 820 C C . ASN A 1 117 ? 28.493 2.744 -30.790 1.00 93.94 117 ASN A C 1
ATOM 822 O O . ASN A 1 117 ? 28.982 1.609 -30.679 1.00 93.94 117 ASN A O 1
ATOM 826 N N . VAL A 1 118 ? 27.882 3.367 -29.784 1.00 93.94 118 VAL A N 1
ATOM 827 C CA . VAL A 1 118 ? 27.606 2.734 -28.494 1.00 93.94 118 VAL A CA 1
ATOM 828 C C . VAL A 1 118 ? 26.231 3.126 -27.977 1.00 93.94 118 VAL A C 1
ATOM 830 O O . VAL A 1 118 ? 25.907 4.304 -27.939 1.00 93.94 118 VAL A O 1
ATOM 833 N N . CYS A 1 119 ? 25.523 2.146 -27.423 1.00 95.88 119 CYS A N 1
ATOM 834 C CA . CYS A 1 119 ? 24.323 2.378 -26.634 1.00 95.88 119 CYS A CA 1
ATOM 835 C C . CYS A 1 119 ? 24.428 3.586 -25.693 1.00 95.88 119 CYS A C 1
ATOM 837 O O . CYS A 1 119 ? 25.372 3.694 -24.898 1.00 95.88 119 CYS A O 1
ATOM 839 N N . GLY A 1 120 ? 23.441 4.470 -25.781 1.00 95.25 120 GLY A N 1
ATOM 840 C CA . GLY A 1 120 ? 23.345 5.701 -25.015 1.00 95.25 120 GLY A CA 1
ATOM 841 C C . GLY A 1 120 ? 24.081 6.890 -25.634 1.00 95.25 120 GLY A C 1
ATOM 842 O O . GLY A 1 120 ? 24.313 7.884 -24.938 1.00 95.25 120 GLY A O 1
ATOM 843 N N . ASP A 1 121 ? 24.483 6.829 -26.906 1.00 93.81 121 ASP A N 1
ATOM 844 C CA . ASP A 1 121 ? 25.154 7.934 -27.609 1.00 93.81 121 ASP A CA 1
ATOM 845 C C . ASP A 1 121 ? 24.207 8.807 -28.456 1.00 93.81 121 ASP A C 1
ATOM 847 O O . ASP A 1 121 ? 24.634 9.807 -29.049 1.00 93.81 121 ASP A O 1
ATOM 851 N N . ASN A 1 122 ? 22.907 8.502 -28.417 1.00 93.94 122 ASN A N 1
ATOM 852 C CA . ASN A 1 122 ? 21.819 9.140 -29.151 1.00 93.94 122 ASN A CA 1
ATOM 853 C C . ASN A 1 122 ? 21.858 8.829 -30.661 1.00 93.94 122 ASN A C 1
ATOM 855 O O . ASN A 1 122 ? 21.320 9.601 -31.471 1.00 93.94 122 ASN A O 1
ATOM 859 N N . VAL A 1 123 ? 22.489 7.720 -31.055 1.00 94.19 123 VAL A N 1
ATOM 860 C CA . VAL A 1 123 ? 22.588 7.254 -32.438 1.00 94.19 123 VAL A CA 1
ATOM 861 C C . VAL A 1 123 ? 22.268 5.761 -32.530 1.00 94.19 123 VAL A C 1
ATOM 863 O O . VAL A 1 123 ? 23.050 4.910 -32.149 1.00 94.19 123 VAL A O 1
ATOM 866 N N . LEU A 1 124 ? 21.135 5.432 -33.151 1.00 94.88 124 LEU A N 1
ATOM 867 C CA . LEU A 1 124 ? 20.694 4.046 -33.305 1.00 94.88 124 LEU A CA 1
ATOM 868 C C . LEU A 1 124 ? 21.567 3.254 -34.295 1.00 94.88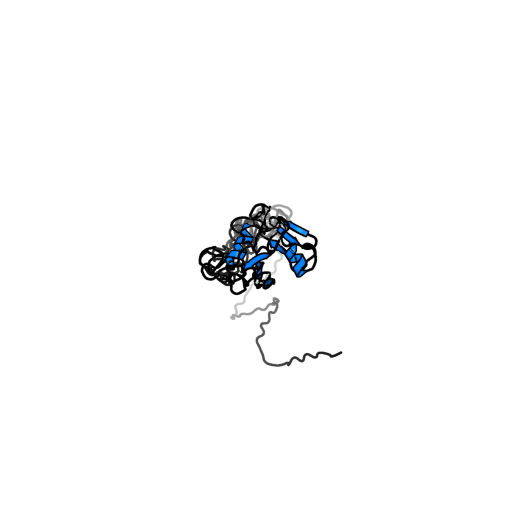 124 LEU A C 1
ATOM 870 O O . LEU A 1 124 ? 21.523 3.532 -35.499 1.00 94.88 124 LEU A O 1
ATOM 874 N N . TRP A 1 125 ? 22.237 2.198 -33.822 1.00 94.69 125 TRP A N 1
ATOM 875 C CA . TRP A 1 125 ? 22.887 1.217 -34.698 1.00 94.69 125 TRP A CA 1
ATOM 876 C C . TRP A 1 125 ? 21.877 0.224 -35.294 1.00 94.69 125 TRP A C 1
ATOM 878 O O . TRP A 1 125 ? 21.483 -0.772 -34.676 1.00 94.69 125 TRP A O 1
ATOM 888 N N . GLU A 1 126 ? 21.485 0.444 -36.549 1.00 92.94 126 GLU A N 1
ATOM 889 C CA . GLU A 1 126 ? 20.502 -0.378 -37.251 1.00 92.94 126 GLU A CA 1
ATOM 890 C C . GLU A 1 126 ? 20.897 -1.863 -37.294 1.00 92.94 126 GLU A C 1
ATOM 892 O O . GLU A 1 126 ? 21.898 -2.282 -37.878 1.00 92.94 126 GLU A O 1
ATOM 897 N N . GLY A 1 127 ? 20.043 -2.697 -36.700 1.00 89.81 127 GLY A N 1
ATOM 898 C CA . GLY A 1 127 ? 20.199 -4.150 -36.699 1.00 89.81 127 GLY A CA 1
ATOM 899 C C . GLY A 1 127 ? 21.126 -4.700 -35.613 1.00 89.81 127 GLY A C 1
ATOM 900 O O . GLY A 1 127 ? 21.169 -5.925 -35.465 1.00 89.81 127 GLY A O 1
ATOM 901 N N . MET A 1 128 ? 21.809 -3.845 -34.843 1.00 93.38 128 MET A N 1
ATOM 902 C CA . MET A 1 128 ? 22.493 -4.243 -33.608 1.00 93.38 128 MET A CA 1
ATOM 903 C C . MET A 1 128 ? 21.756 -3.747 -32.362 1.00 93.38 128 MET A C 1
ATOM 905 O O . MET A 1 128 ? 21.589 -4.522 -31.422 1.00 93.38 128 MET A O 1
ATOM 909 N N . GLU A 1 129 ? 21.252 -2.517 -32.393 1.00 96.25 129 GLU A N 1
ATOM 910 C CA . GLU A 1 129 ? 20.490 -1.890 -31.316 1.00 96.25 129 GLU A CA 1
ATOM 911 C C . GLU A 1 129 ? 19.012 -1.786 -31.701 1.00 96.25 129 GLU A C 1
ATOM 913 O O . GLU A 1 129 ? 18.655 -1.572 -32.864 1.00 96.25 129 GLU A O 1
ATOM 918 N N . ALA A 1 130 ? 18.125 -1.985 -30.726 1.00 96.50 130 ALA A N 1
ATOM 919 C CA . ALA A 1 130 ? 16.682 -1.863 -30.935 1.00 96.50 130 ALA A CA 1
ATOM 920 C C . ALA A 1 130 ? 16.142 -0.484 -30.520 1.00 96.50 130 ALA A C 1
ATOM 922 O O . ALA A 1 130 ? 15.072 -0.087 -30.987 1.00 96.50 130 ALA A O 1
ATOM 923 N N . CYS A 1 131 ? 16.877 0.234 -29.675 1.00 96.38 131 CYS A N 1
ATOM 924 C CA . CYS A 1 131 ? 16.633 1.606 -29.247 1.00 96.38 131 CYS A CA 1
ATOM 925 C C . CYS A 1 131 ? 17.971 2.266 -28.882 1.00 96.38 131 CYS A C 1
ATOM 927 O O . CYS A 1 131 ? 18.946 1.558 -28.660 1.00 96.38 131 CYS A O 1
ATOM 929 N N . ASP A 1 132 ? 17.983 3.595 -28.809 1.00 96.62 132 ASP A N 1
ATOM 930 C CA . ASP A 1 132 ? 19.024 4.396 -28.162 1.00 96.62 132 ASP A CA 1
ATOM 931 C C . ASP A 1 132 ? 18.377 5.722 -27.735 1.00 96.62 132 ASP A C 1
ATOM 933 O O . ASP A 1 132 ? 17.761 6.405 -28.562 1.00 96.62 132 ASP A O 1
ATOM 937 N N . ASP A 1 133 ? 18.459 6.065 -26.453 1.00 95.88 133 ASP A N 1
ATOM 938 C CA . ASP A 1 133 ? 17.842 7.266 -25.885 1.00 95.88 133 ASP A CA 1
ATOM 939 C C . ASP A 1 133 ? 18.867 8.317 -25.407 1.00 95.88 133 ASP A C 1
ATOM 941 O O . ASP A 1 133 ? 18.519 9.315 -24.764 1.00 95.88 133 ASP A O 1
ATOM 945 N N . GLY A 1 134 ? 20.141 8.123 -25.756 1.00 96.19 134 GLY A N 1
ATOM 946 C CA . GLY A 1 134 ? 21.215 9.063 -25.470 1.00 96.19 134 GLY A CA 1
ATOM 947 C C . GLY A 1 134 ? 21.710 9.068 -24.032 1.00 96.19 134 GLY A C 1
ATOM 948 O O . GLY A 1 134 ? 22.359 10.043 -23.621 1.00 96.19 134 GLY A O 1
ATOM 949 N N . ASN A 1 135 ? 21.396 8.039 -23.242 1.00 96.62 135 ASN A N 1
ATOM 950 C CA . ASN A 1 135 ? 21.906 7.937 -21.889 1.00 96.62 135 ASN A CA 1
ATOM 951 C C . ASN A 1 135 ? 22.147 6.478 -21.441 1.00 96.62 135 ASN A C 1
ATOM 953 O O . ASN A 1 135 ? 22.038 5.550 -22.225 1.00 96.62 135 ASN A O 1
ATOM 957 N N . MET A 1 136 ? 22.605 6.301 -20.195 1.00 95.50 136 MET A N 1
ATOM 958 C CA . MET A 1 136 ? 22.909 4.983 -19.621 1.00 95.50 136 MET A CA 1
ATOM 959 C C . MET A 1 136 ? 22.126 4.745 -18.318 1.00 95.50 136 MET A C 1
ATOM 961 O O . MET A 1 136 ? 22.706 4.472 -17.254 1.00 95.50 136 MET A O 1
ATOM 965 N N . ILE A 1 137 ? 20.811 4.930 -18.373 1.00 96.06 137 ILE A N 1
ATOM 966 C CA . ILE A 1 137 ? 19.863 4.715 -17.281 1.00 96.06 137 ILE A CA 1
ATOM 967 C C . ILE A 1 137 ? 18.964 3.551 -17.694 1.00 96.06 137 ILE A C 1
ATOM 969 O O . ILE A 1 137 ? 18.326 3.592 -18.722 1.00 96.06 137 ILE A O 1
ATOM 973 N N . ASP A 1 138 ? 18.892 2.493 -16.884 1.00 95.75 138 ASP A N 1
ATOM 974 C CA . ASP A 1 138 ? 18.077 1.317 -17.241 1.00 95.75 138 ASP A CA 1
ATOM 975 C C . ASP A 1 138 ? 16.567 1.524 -17.022 1.00 95.75 138 ASP A C 1
ATOM 977 O O . ASP A 1 138 ? 15.772 0.663 -17.373 1.00 95.75 138 ASP A O 1
ATOM 981 N N . THR A 1 139 ? 16.167 2.619 -16.374 1.00 95.81 139 THR A N 1
ATOM 982 C CA . THR A 1 139 ? 14.797 2.845 -15.887 1.00 95.81 139 THR A CA 1
ATOM 983 C C . THR A 1 139 ? 14.003 3.834 -16.741 1.00 95.81 139 THR A C 1
ATOM 985 O O . THR A 1 139 ? 13.049 4.425 -16.243 1.00 95.81 139 THR A O 1
ATOM 988 N N . ASP A 1 140 ? 14.400 4.084 -17.984 1.00 96.19 140 ASP A N 1
ATOM 989 C CA . ASP A 1 140 ? 13.676 4.923 -18.944 1.00 96.19 140 ASP A CA 1
ATOM 990 C C . ASP A 1 140 ? 13.373 4.146 -20.242 1.00 96.19 140 ASP A C 1
ATOM 992 O O . ASP A 1 140 ? 13.177 2.936 -20.200 1.00 96.19 140 ASP A O 1
ATOM 996 N N . GLU A 1 141 ? 13.199 4.830 -21.376 1.00 95.56 141 GLU A N 1
ATOM 997 C CA . GLU A 1 141 ? 12.656 4.231 -22.607 1.00 95.56 141 GLU A CA 1
ATOM 998 C C . GLU A 1 141 ? 13.584 3.161 -23.219 1.00 95.56 141 GLU A C 1
ATOM 1000 O O . GLU A 1 141 ? 13.106 2.251 -23.911 1.00 95.56 141 GLU A O 1
ATOM 1005 N N . CYS A 1 142 ? 14.895 3.241 -22.968 1.00 97.19 142 CYS A N 1
ATOM 1006 C CA . CYS A 1 142 ? 15.885 2.327 -23.527 1.00 97.19 142 CYS A CA 1
ATOM 1007 C C . CYS A 1 142 ? 16.888 1.863 -22.470 1.00 97.19 142 CYS A C 1
ATOM 1009 O O . CYS A 1 142 ? 17.585 2.661 -21.860 1.00 97.19 142 CYS A O 1
ATOM 1011 N N . LYS A 1 143 ? 17.018 0.546 -22.288 1.00 96.50 143 LYS A N 1
ATOM 1012 C CA . LYS A 1 143 ? 17.967 -0.008 -21.317 1.00 96.50 143 LYS A CA 1
ATOM 1013 C C . LYS A 1 143 ? 19.407 0.095 -21.813 1.00 96.50 143 LYS A C 1
ATOM 1015 O O . LYS A 1 143 ? 19.677 0.126 -23.011 1.00 96.50 143 LYS A O 1
ATOM 1020 N N . ASN A 1 144 ? 20.351 -0.035 -20.886 1.00 95.31 144 ASN A N 1
ATOM 1021 C CA . ASN A 1 144 ? 21.799 -0.048 -21.120 1.00 95.31 144 ASN A CA 1
ATOM 1022 C C . ASN A 1 144 ? 22.289 -1.199 -22.012 1.00 95.31 144 ASN A C 1
ATOM 1024 O O . ASN A 1 144 ? 23.462 -1.231 -22.390 1.00 95.31 144 ASN A O 1
ATOM 1028 N N . ASP A 1 145 ? 21.435 -2.188 -22.286 1.00 95.06 145 ASP A N 1
ATOM 1029 C CA . ASP A 1 145 ? 21.693 -3.272 -23.234 1.00 95.06 145 ASP A CA 1
ATOM 1030 C C . ASP A 1 145 ? 21.078 -3.027 -24.624 1.00 95.06 145 ASP A C 1
ATOM 1032 O O . ASP A 1 145 ? 21.082 -3.930 -25.464 1.00 95.06 145 ASP A O 1
ATOM 1036 N N . CYS A 1 146 ? 20.583 -1.810 -24.869 1.00 96.19 146 CYS A N 1
ATOM 1037 C CA . CYS A 1 146 ? 19.964 -1.359 -26.112 1.00 96.19 146 CYS A CA 1
ATOM 1038 C C . CYS A 1 146 ? 18.743 -2.174 -26.540 1.00 96.19 146 CYS A C 1
ATOM 1040 O O . CYS A 1 146 ? 18.432 -2.328 -27.731 1.00 96.19 146 CYS A O 1
ATOM 1042 N N . THR A 1 147 ? 18.023 -2.689 -25.543 1.00 95.94 147 THR A N 1
ATOM 1043 C CA . THR A 1 147 ? 16.676 -3.218 -25.708 1.00 95.94 147 THR A CA 1
ATOM 1044 C C . THR A 1 147 ? 15.648 -2.248 -25.116 1.00 95.94 147 THR A C 1
ATOM 1046 O O . THR A 1 147 ? 15.918 -1.630 -24.084 1.00 95.94 147 THR A O 1
ATOM 1049 N N . PRO A 1 148 ? 14.471 -2.082 -25.751 1.00 95.62 148 PRO A N 1
ATOM 1050 C CA . PRO A 1 148 ? 13.440 -1.195 -25.226 1.00 95.62 148 PRO A CA 1
ATOM 1051 C C . PRO A 1 148 ? 12.976 -1.662 -23.850 1.00 95.62 148 PRO A C 1
ATOM 1053 O O . PRO A 1 148 ? 12.899 -2.875 -23.614 1.00 95.62 148 PRO A O 1
ATOM 1056 N N . ALA A 1 149 ? 12.621 -0.715 -22.986 1.00 94.19 149 ALA A N 1
ATOM 1057 C CA . ALA A 1 149 ? 11.924 -1.038 -21.750 1.00 94.19 149 ALA A CA 1
ATOM 1058 C C . ALA A 1 149 ? 10.540 -1.617 -22.065 1.00 94.19 149 ALA A C 1
ATOM 1060 O O . ALA A 1 149 ? 9.783 -1.073 -22.880 1.00 94.19 149 ALA A O 1
ATOM 1061 N N . VAL A 1 150 ? 10.231 -2.766 -21.466 1.00 92.44 150 VAL A N 1
ATOM 1062 C CA . VAL A 1 150 ? 8.934 -3.431 -21.616 1.00 92.44 150 VAL A CA 1
ATOM 1063 C C . VAL A 1 150 ? 8.516 -4.095 -20.312 1.00 92.44 150 VAL A C 1
ATOM 1065 O O . VAL A 1 150 ? 9.323 -4.726 -19.640 1.00 92.44 150 VAL A O 1
ATOM 1068 N N . CYS A 1 151 ? 7.216 -4.069 -20.041 1.00 91.88 151 CYS A N 1
ATOM 1069 C CA . CYS A 1 151 ? 6.645 -4.769 -18.900 1.00 91.88 151 CYS A CA 1
ATOM 1070 C C . CYS A 1 151 ? 7.035 -6.259 -18.881 1.00 91.88 151 CYS A C 1
ATOM 1072 O O . CYS A 1 151 ? 6.974 -6.932 -19.921 1.00 91.88 151 CYS A O 1
ATOM 1074 N N . GLY A 1 152 ? 7.432 -6.774 -17.715 1.00 90.06 152 GLY A N 1
ATOM 1075 C CA . GLY A 1 152 ? 7.902 -8.151 -17.539 1.00 90.06 152 GLY A CA 1
ATOM 1076 C C . GLY A 1 152 ? 9.396 -8.371 -17.808 1.00 90.06 152 GLY A C 1
ATOM 1077 O O . GLY A 1 152 ? 9.833 -9.526 -17.858 1.00 90.06 152 GLY A O 1
ATOM 1078 N N . ASP A 1 153 ? 10.194 -7.320 -18.042 1.00 90.94 153 ASP A N 1
ATOM 1079 C CA . ASP A 1 153 ? 11.621 -7.440 -18.386 1.00 90.94 153 ASP A CA 1
ATOM 1080 C C . ASP A 1 153 ? 12.602 -7.367 -17.201 1.00 90.94 153 ASP A C 1
ATOM 1082 O O . ASP A 1 153 ? 13.809 -7.573 -17.380 1.00 90.94 153 ASP A O 1
ATOM 1086 N N . GLY A 1 154 ? 12.094 -7.140 -15.992 1.00 91.00 154 GLY A N 1
ATOM 1087 C CA . GLY A 1 154 ? 12.861 -7.063 -14.756 1.00 91.00 154 GLY A CA 1
ATOM 1088 C C . GLY A 1 154 ? 13.336 -5.685 -14.342 1.00 91.00 154 GLY A C 1
ATOM 1089 O O . GLY A 1 154 ? 13.997 -5.587 -13.301 1.00 91.00 154 GLY A O 1
ATOM 1090 N N . VAL A 1 155 ? 13.033 -4.643 -15.112 1.00 93.38 155 VAL A N 1
ATOM 1091 C CA . VAL A 1 155 ? 13.377 -3.265 -14.780 1.00 93.38 155 VAL A CA 1
ATOM 1092 C C . VAL A 1 155 ? 12.137 -2.384 -14.852 1.00 93.38 155 VAL A C 1
ATOM 1094 O O . VAL A 1 155 ? 11.415 -2.395 -15.832 1.00 93.38 155 VAL A O 1
ATOM 1097 N N . VAL A 1 156 ? 11.903 -1.590 -13.806 1.00 95.31 156 VAL A N 1
ATOM 1098 C CA . VAL A 1 156 ? 10.776 -0.650 -13.782 1.00 95.31 156 VAL A CA 1
ATOM 1099 C C . VAL A 1 156 ? 11.093 0.552 -14.671 1.00 95.31 156 VAL A C 1
ATOM 1101 O O . VAL A 1 156 ? 12.028 1.304 -14.367 1.00 95.31 156 VAL A O 1
ATOM 1104 N N . TRP A 1 157 ? 10.275 0.781 -15.700 1.00 95.00 157 TRP A N 1
ATOM 1105 C CA . TRP A 1 157 ? 10.291 2.017 -16.485 1.00 95.00 157 TRP A CA 1
ATOM 1106 C C . TRP A 1 157 ? 9.669 3.178 -15.690 1.00 95.00 157 TRP A C 1
ATOM 1108 O O . TRP A 1 157 ? 8.449 3.303 -15.544 1.00 95.00 157 TRP A O 1
ATOM 1118 N N . GLU A 1 158 ? 10.516 4.064 -15.162 1.00 94.50 158 GLU A N 1
ATOM 1119 C CA . GLU A 1 158 ? 10.116 5.160 -14.283 1.00 94.50 158 GLU A CA 1
ATOM 1120 C C . GLU A 1 158 ? 9.144 6.125 -14.979 1.00 94.50 158 GLU A C 1
ATOM 1122 O O . GLU A 1 158 ? 9.478 6.825 -15.934 1.00 94.50 158 GLU A O 1
ATOM 1127 N N . GLY A 1 159 ? 7.927 6.204 -14.440 1.00 91.81 159 GLY A N 1
ATOM 1128 C CA . GLY A 1 159 ? 6.880 7.110 -14.913 1.00 91.81 159 GLY A CA 1
ATOM 1129 C C . GLY A 1 159 ? 5.869 6.480 -15.872 1.00 91.81 159 GLY A C 1
ATOM 1130 O O . GLY A 1 159 ? 4.780 7.041 -16.000 1.00 91.81 159 GLY A O 1
ATOM 1131 N N . GLU A 1 160 ? 6.173 5.321 -16.460 1.00 93.56 160 GLU A N 1
ATOM 1132 C CA . GLU A 1 160 ? 5.247 4.555 -17.311 1.00 93.56 160 GLU A CA 1
ATOM 1133 C C . GLU A 1 160 ? 4.773 3.259 -16.624 1.00 93.56 160 GLU A C 1
ATOM 1135 O O . GLU A 1 160 ? 3.607 2.880 -16.757 1.00 93.56 160 GLU A O 1
ATOM 1140 N N . GLU A 1 161 ? 5.626 2.634 -15.808 1.00 94.81 161 GLU A N 1
ATOM 1141 C CA . GLU A 1 161 ? 5.343 1.401 -15.065 1.00 94.81 161 GLU A CA 1
ATOM 1142 C C . GLU A 1 161 ? 5.296 1.648 -13.550 1.00 94.81 161 GLU A C 1
ATOM 1144 O O . GLU A 1 161 ? 6.024 2.481 -13.003 1.00 94.81 161 GLU A O 1
ATOM 1149 N N . GLN A 1 162 ? 4.410 0.933 -12.853 1.00 94.75 162 GLN A N 1
ATOM 1150 C CA . GLN A 1 162 ? 4.251 1.014 -11.392 1.00 94.75 162 GLN A CA 1
ATOM 1151 C C . GLN A 1 162 ? 4.956 -0.131 -10.662 1.00 94.75 162 GLN A C 1
ATOM 1153 O O . GLN A 1 162 ? 5.442 0.053 -9.545 1.00 94.75 162 GLN A O 1
ATOM 1158 N N . CYS A 1 163 ? 5.047 -1.287 -11.313 1.00 93.50 163 CYS A N 1
ATOM 1159 C CA . CYS A 1 163 ? 5.601 -2.520 -10.777 1.00 93.50 163 CYS A CA 1
ATOM 1160 C C . CYS A 1 163 ? 6.384 -3.274 -11.849 1.00 93.50 163 CYS A C 1
ATOM 1162 O O . CYS A 1 163 ? 6.255 -2.983 -13.035 1.00 93.50 163 CYS A O 1
ATOM 1164 N N . GLU A 1 164 ? 7.177 -4.251 -11.405 1.00 93.38 164 GLU A N 1
ATOM 1165 C CA . GLU A 1 164 ? 7.772 -5.255 -12.279 1.00 93.38 164 GLU A CA 1
ATOM 1166 C C . GLU A 1 164 ? 7.927 -6.579 -11.512 1.00 93.38 164 GLU A C 1
ATOM 1168 O O . GLU A 1 164 ? 8.419 -6.579 -10.375 1.00 93.38 164 GLU A O 1
ATOM 1173 N N . ASP A 1 165 ? 7.524 -7.703 -12.105 1.00 89.56 165 ASP A N 1
ATOM 1174 C CA . ASP A 1 165 ? 7.552 -9.024 -11.459 1.00 89.56 165 ASP A CA 1
ATOM 1175 C C . ASP A 1 165 ? 8.088 -10.177 -12.328 1.00 89.56 165 ASP A C 1
ATOM 1177 O O . ASP A 1 165 ? 7.940 -11.360 -11.987 1.00 89.56 165 ASP A O 1
ATOM 1181 N N . LEU A 1 166 ? 8.816 -9.833 -13.393 1.00 90.31 166 LEU A N 1
ATOM 1182 C CA . LEU A 1 166 ? 9.566 -10.719 -14.287 1.00 90.31 166 LEU A CA 1
ATOM 1183 C C . LEU A 1 166 ? 8.700 -11.700 -15.073 1.00 90.31 166 LEU A C 1
ATOM 1185 O O . LEU A 1 166 ? 9.202 -12.733 -15.547 1.00 90.31 166 LEU A O 1
ATOM 1189 N N . ASN A 1 167 ? 7.399 -11.446 -15.174 1.00 87.00 167 ASN A N 1
ATOM 1190 C CA . ASN A 1 167 ? 6.499 -12.353 -15.853 1.00 87.00 167 ASN A CA 1
ATOM 1191 C C . ASN A 1 167 ? 5.340 -11.619 -16.555 1.00 87.00 167 ASN A C 1
ATOM 1193 O O . ASN A 1 167 ? 5.333 -10.404 -16.670 1.00 87.00 167 ASN A O 1
ATOM 1197 N N . MET A 1 168 ? 4.442 -12.394 -17.170 1.00 87.00 168 MET A N 1
ATOM 1198 C CA . MET A 1 168 ? 3.282 -11.879 -17.909 1.00 87.00 168 MET A CA 1
ATOM 1199 C C . MET A 1 168 ? 1.995 -12.593 -17.456 1.00 87.00 168 MET A C 1
ATOM 1201 O O . MET A 1 168 ? 1.202 -13.099 -18.270 1.00 87.00 168 MET A O 1
ATOM 1205 N N . VAL A 1 169 ? 1.822 -12.722 -16.144 1.00 88.56 169 VAL A N 1
ATOM 1206 C CA . VAL A 1 169 ? 0.638 -13.275 -15.490 1.00 88.56 169 VAL A CA 1
ATOM 1207 C C . VAL A 1 169 ? -0.193 -12.109 -14.974 1.00 88.56 169 VAL A C 1
ATOM 1209 O O . VAL A 1 169 ? 0.225 -11.352 -14.131 1.00 88.56 169 VAL A O 1
ATOM 1212 N N . ASP A 1 170 ? -1.421 -11.965 -15.463 1.00 89.44 170 ASP A N 1
ATOM 1213 C CA . ASP A 1 170 ? -2.263 -10.800 -15.139 1.00 89.44 170 ASP A CA 1
ATOM 1214 C C . ASP A 1 170 ? -2.996 -10.923 -13.792 1.00 89.44 170 ASP A C 1
ATOM 1216 O O . ASP A 1 170 ? -4.061 -10.339 -13.621 1.00 89.44 170 ASP A O 1
ATOM 1220 N N . THR A 1 171 ? -2.536 -11.803 -12.902 1.00 87.81 171 THR A N 1
ATOM 1221 C CA . THR A 1 171 ? -3.264 -12.197 -11.683 1.00 87.81 171 THR A CA 1
ATOM 1222 C C . THR A 1 171 ? -2.342 -12.407 -10.485 1.00 87.81 171 THR A C 1
ATOM 1224 O O . THR A 1 171 ? -2.701 -13.156 -9.582 1.00 87.81 171 THR A O 1
ATOM 1227 N N . ASP A 1 172 ? -1.149 -11.822 -10.475 1.00 90.25 172 ASP A N 1
ATOM 1228 C CA . ASP A 1 172 ? -0.207 -11.826 -9.350 1.00 90.25 172 ASP A CA 1
ATOM 1229 C C . ASP A 1 172 ? 0.159 -10.387 -8.932 1.00 90.25 172 ASP A C 1
ATOM 1231 O O . ASP A 1 172 ? -0.725 -9.550 -8.803 1.00 90.25 172 ASP A O 1
ATOM 1235 N N . ALA A 1 173 ? 1.412 -10.084 -8.594 1.00 89.56 173 ALA A N 1
ATOM 1236 C CA . ALA A 1 173 ? 1.758 -8.787 -8.012 1.00 89.56 173 ALA A CA 1
ATOM 1237 C C . ALA A 1 173 ? 1.680 -7.630 -9.012 1.00 89.56 173 ALA A C 1
ATOM 1239 O O . ALA A 1 173 ? 1.458 -6.488 -8.594 1.00 89.56 173 ALA A O 1
ATOM 1240 N N . CYS A 1 174 ? 1.862 -7.920 -10.299 1.00 94.12 174 CYS A N 1
ATOM 1241 C CA . CYS A 1 174 ? 1.923 -6.922 -11.345 1.00 94.12 174 CYS A CA 1
ATOM 1242 C C . CYS A 1 174 ? 1.085 -7.356 -12.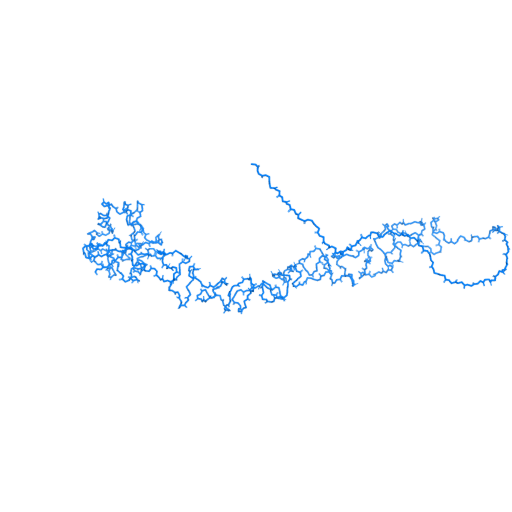548 1.00 94.12 174 CYS A C 1
ATOM 1244 O O . CYS A 1 174 ? 1.197 -8.463 -13.056 1.00 94.12 174 CYS A O 1
ATOM 1246 N N . THR A 1 175 ? 0.222 -6.469 -13.037 1.00 92.44 175 THR A N 1
ATOM 1247 C CA . THR A 1 175 ? -0.553 -6.766 -14.251 1.00 92.44 175 THR A CA 1
ATOM 1248 C C . THR A 1 175 ? 0.342 -6.839 -15.486 1.00 92.44 175 THR A C 1
ATOM 1250 O O . THR A 1 175 ? 1.404 -6.227 -15.549 1.00 92.44 175 THR A O 1
ATOM 1253 N N . ASN A 1 176 ? -0.176 -7.419 -16.570 1.00 89.62 176 ASN A N 1
ATOM 1254 C CA . ASN A 1 176 ? 0.465 -7.407 -17.896 1.00 89.62 176 ASN A CA 1
ATOM 1255 C C . ASN A 1 176 ? 0.613 -6.009 -18.521 1.00 89.62 176 ASN A C 1
ATOM 1257 O O . ASN A 1 176 ? 1.113 -5.863 -19.639 1.00 89.62 176 ASN A O 1
ATOM 1261 N N . THR A 1 177 ? 0.098 -4.991 -17.838 1.00 91.12 177 THR A N 1
ATOM 1262 C CA . THR A 1 177 ? 0.223 -3.574 -18.185 1.00 91.12 177 THR A CA 1
ATOM 1263 C C . THR A 1 177 ? 1.036 -2.796 -17.148 1.00 91.12 177 THR A C 1
ATOM 1265 O O . THR A 1 177 ? 0.937 -1.570 -17.089 1.00 91.12 177 THR A O 1
ATOM 1268 N N . CYS A 1 178 ? 1.792 -3.511 -16.311 1.00 93.31 178 CYS A N 1
ATOM 1269 C CA . CYS A 1 178 ? 2.665 -2.994 -15.264 1.00 93.31 178 CYS A CA 1
ATOM 1270 C C . CYS A 1 178 ? 1.988 -1.993 -14.324 1.00 93.31 178 CYS A C 1
ATOM 1272 O O . CYS A 1 178 ? 2.544 -0.965 -13.935 1.00 93.31 178 CYS A O 1
ATOM 1274 N N . GLN A 1 179 ? 0.737 -2.300 -13.993 1.00 93.88 179 GLN A N 1
ATOM 1275 C CA . GLN A 1 179 ? -0.018 -1.669 -12.915 1.00 93.88 179 GLN A CA 1
ATOM 1276 C C . GLN A 1 179 ? -0.009 -2.582 -11.695 1.00 93.88 179 GLN A C 1
ATOM 1278 O O . GLN A 1 179 ? -0.102 -3.802 -11.860 1.00 93.88 179 GLN A O 1
ATOM 1283 N N . ASP A 1 180 ? 0.059 -1.980 -10.510 1.00 92.56 180 ASP A N 1
ATOM 1284 C CA . ASP A 1 180 ? -0.000 -2.703 -9.241 1.00 92.56 180 ASP A CA 1
ATOM 1285 C C . ASP A 1 180 ? -1.308 -3.501 -9.118 1.00 92.56 180 ASP A C 1
ATOM 1287 O O . ASP A 1 180 ? -2.370 -3.043 -9.550 1.00 92.56 180 ASP A O 1
ATOM 1291 N N . ALA A 1 181 ? -1.243 -4.663 -8.468 1.00 92.62 181 ALA A N 1
ATOM 1292 C CA . ALA A 1 181 ? -2.426 -5.362 -7.976 1.00 92.62 181 ALA A CA 1
ATOM 1293 C C . ALA A 1 181 ? -3.209 -4.490 -6.976 1.00 92.62 181 ALA A C 1
ATOM 1295 O O . ALA A 1 181 ? -2.625 -3.856 -6.088 1.00 92.62 181 ALA A O 1
ATOM 1296 N N . ILE A 1 182 ? -4.540 -4.463 -7.097 1.00 93.31 182 ILE A N 1
ATOM 1297 C CA . ILE A 1 182 ? -5.407 -3.614 -6.270 1.00 93.31 182 ILE A CA 1
ATOM 1298 C C . ILE A 1 182 ? -6.472 -4.460 -5.583 1.00 93.31 182 ILE A C 1
ATOM 1300 O O . ILE A 1 182 ? -7.347 -5.014 -6.231 1.00 93.31 182 ILE A O 1
ATOM 1304 N N . CYS A 1 183 ? -6.450 -4.432 -4.253 1.00 94.88 183 CYS A N 1
ATOM 1305 C CA . CYS A 1 183 ? -7.507 -4.976 -3.411 1.00 94.88 183 CYS A CA 1
ATOM 1306 C C . CYS A 1 183 ? -8.860 -4.288 -3.671 1.00 94.88 183 CYS A C 1
ATOM 1308 O O . CYS A 1 183 ? -8.952 -3.053 -3.700 1.00 94.88 183 CYS A O 1
ATOM 1310 N N . GLY A 1 184 ? -9.923 -5.077 -3.770 1.00 94.56 184 GLY A N 1
ATOM 1311 C CA . GLY A 1 184 ? -11.301 -4.628 -3.940 1.00 94.56 184 GLY A CA 1
ATOM 1312 C C . GLY A 1 184 ? -11.694 -4.336 -5.388 1.00 94.56 184 GLY A C 1
ATOM 1313 O O . GLY A 1 184 ? -12.656 -3.593 -5.612 1.00 94.56 184 GLY A O 1
ATOM 1314 N N . ASP A 1 185 ? -10.971 -4.869 -6.373 1.00 94.06 185 ASP A N 1
ATOM 1315 C CA . ASP A 1 185 ? -11.256 -4.682 -7.802 1.00 94.06 185 ASP A CA 1
ATOM 1316 C C . ASP A 1 185 ? -12.002 -5.869 -8.447 1.00 94.06 185 ASP A C 1
ATOM 1318 O O . ASP A 1 185 ? -12.491 -5.772 -9.580 1.00 94.06 185 ASP A O 1
ATOM 1322 N N . GLY A 1 186 ? -12.197 -6.951 -7.691 1.00 93.12 186 GLY A N 1
ATOM 1323 C CA . GLY A 1 186 ? -12.916 -8.156 -8.092 1.00 93.12 186 GLY A CA 1
ATOM 1324 C C . GLY A 1 186 ? -12.012 -9.256 -8.645 1.00 93.12 186 GLY A C 1
ATOM 1325 O O . GLY A 1 186 ? -12.538 -10.267 -9.132 1.00 93.12 186 GLY A O 1
ATOM 1326 N N . ILE A 1 187 ? -10.692 -9.068 -8.627 1.00 92.12 187 ILE A N 1
ATOM 1327 C CA . ILE A 1 187 ? -9.688 -10.017 -9.108 1.00 92.12 187 ILE A CA 1
ATOM 1328 C C . ILE A 1 187 ? -8.917 -10.537 -7.902 1.00 92.12 187 ILE A C 1
ATOM 1330 O O . ILE A 1 187 ? -8.455 -9.753 -7.100 1.00 92.12 187 ILE A O 1
ATOM 1334 N N . LEU A 1 188 ? -8.770 -11.862 -7.793 1.00 92.19 188 LEU A N 1
ATOM 1335 C CA . LEU A 1 188 ? -7.948 -12.465 -6.745 1.00 92.19 188 LEU A CA 1
ATOM 1336 C C . LEU A 1 188 ? -6.482 -12.523 -7.194 1.00 92.19 188 LEU A C 1
ATOM 1338 O O . LEU A 1 188 ? -6.157 -13.331 -8.072 1.00 92.19 188 LEU A O 1
ATOM 1342 N N . TRP A 1 189 ? -5.619 -11.722 -6.572 1.00 93.12 189 TRP A N 1
ATOM 1343 C CA . TRP A 1 189 ? -4.192 -11.620 -6.907 1.00 93.12 189 TRP A CA 1
ATOM 1344 C C . TRP A 1 189 ? -3.336 -12.662 -6.151 1.00 93.12 189 TRP A C 1
ATOM 1346 O O . TRP A 1 189 ? -3.127 -12.590 -4.935 1.00 93.12 189 TRP A O 1
ATOM 1356 N N . GLU A 1 190 ? -2.828 -13.673 -6.865 1.00 90.12 190 GLU A N 1
ATOM 1357 C CA . GLU A 1 190 ? -2.104 -14.816 -6.294 1.00 90.12 190 GLU A CA 1
ATOM 1358 C C . GLU A 1 190 ? -0.835 -14.373 -5.552 1.00 90.12 190 GLU A C 1
ATOM 1360 O O . GLU A 1 190 ? 0.079 -13.779 -6.115 1.00 90.12 190 GLU A O 1
ATOM 1365 N N . GLY A 1 191 ? -0.763 -14.704 -4.260 1.00 87.81 191 GLY A N 1
ATOM 1366 C CA . GLY A 1 191 ? 0.392 -14.380 -3.419 1.00 87.81 191 GLY A CA 1
ATOM 1367 C C . GLY A 1 191 ? 0.440 -12.933 -2.920 1.00 87.81 191 GLY A C 1
ATOM 1368 O O . GLY A 1 191 ? 1.310 -12.630 -2.102 1.00 87.81 191 GLY A O 1
ATOM 1369 N N . VAL A 1 192 ? -0.495 -12.081 -3.351 1.00 92.12 192 VAL A N 1
ATOM 1370 C CA . VAL A 1 192 ? -0.672 -10.701 -2.869 1.00 92.12 192 VAL A CA 1
ATOM 1371 C C . VAL A 1 192 ? -1.775 -10.640 -1.815 1.00 92.12 192 VAL A C 1
ATOM 1373 O O . VAL A 1 192 ? -1.613 -9.982 -0.791 1.00 92.12 192 VAL A O 1
ATOM 1376 N N . GLU A 1 193 ? -2.859 -11.382 -2.032 1.00 94.62 193 GLU A N 1
ATOM 1377 C CA . GLU A 1 193 ? -4.051 -11.382 -1.185 1.00 94.62 193 GLU A CA 1
ATOM 1378 C C . GLU A 1 193 ? -4.699 -12.768 -1.083 1.00 94.62 193 GLU A C 1
ATOM 1380 O O . GLU A 1 193 ? -4.378 -13.709 -1.817 1.00 94.62 193 GLU A O 1
ATOM 1385 N N . VAL A 1 194 ? -5.618 -12.904 -0.126 1.00 95.31 194 VAL A N 1
ATOM 1386 C CA . VAL A 1 194 ? -6.306 -14.169 0.178 1.00 95.31 194 VAL A CA 1
ATOM 1387 C C . VAL A 1 194 ? -7.781 -14.126 -0.227 1.00 95.31 194 VAL A C 1
ATOM 1389 O O . VAL A 1 194 ? -8.386 -15.174 -0.480 1.00 95.31 194 VAL A O 1
ATOM 1392 N N . CYS A 1 195 ? -8.366 -12.933 -0.297 1.00 94.81 195 CYS A N 1
ATOM 1393 C CA . CYS A 1 195 ? -9.728 -12.699 -0.752 1.00 94.81 195 CYS A CA 1
ATOM 1394 C C . CYS A 1 195 ? -9.806 -11.388 -1.540 1.00 94.81 195 CYS A C 1
ATOM 1396 O O . CYS A 1 195 ? -9.008 -10.491 -1.301 1.00 94.81 195 CYS A O 1
ATOM 1398 N N . ASP A 1 196 ? -10.818 -11.289 -2.402 1.00 96.12 196 ASP A N 1
ATOM 1399 C CA . ASP A 1 196 ? -11.285 -10.047 -3.016 1.00 96.12 196 ASP A CA 1
ATOM 1400 C C . ASP A 1 196 ? -12.784 -10.214 -3.309 1.00 96.12 196 ASP A C 1
ATOM 1402 O O . ASP A 1 196 ? -13.218 -11.253 -3.828 1.00 96.12 196 ASP A O 1
ATOM 1406 N N . ASP A 1 197 ? -13.599 -9.237 -2.921 1.00 94.56 197 ASP A N 1
ATOM 1407 C CA . ASP A 1 197 ? -15.043 -9.244 -3.160 1.00 94.56 197 ASP A CA 1
ATOM 1408 C C . ASP A 1 197 ? -15.544 -8.072 -4.030 1.00 94.56 197 ASP A C 1
ATOM 1410 O O . ASP A 1 197 ? -16.754 -7.847 -4.164 1.00 94.56 197 ASP A O 1
ATOM 1414 N N . GLY A 1 198 ? -14.620 -7.359 -4.675 1.00 95.94 198 GLY A N 1
ATOM 1415 C CA . GLY A 1 198 ? -14.883 -6.246 -5.578 1.00 95.94 198 GLY A CA 1
ATOM 1416 C C . GLY A 1 198 ? -15.218 -4.935 -4.882 1.00 95.94 198 GLY A C 1
ATOM 1417 O O . GLY A 1 198 ? -15.836 -4.061 -5.506 1.00 95.94 198 GLY A O 1
ATOM 1418 N N . ASN A 1 199 ? -14.892 -4.796 -3.592 1.00 96.06 199 ASN A N 1
ATOM 1419 C CA . ASN A 1 199 ? -15.058 -3.545 -2.872 1.00 96.06 199 ASN A CA 1
ATOM 1420 C C . ASN A 1 199 ? -14.077 -3.394 -1.682 1.00 96.06 199 ASN A C 1
ATOM 1422 O O . ASN A 1 199 ? -13.226 -4.239 -1.456 1.00 96.06 199 ASN A O 1
ATOM 1426 N N . LEU A 1 200 ? -14.152 -2.273 -0.951 1.00 95.62 200 LEU A N 1
ATOM 1427 C CA . LEU A 1 200 ? -13.264 -1.954 0.186 1.00 95.62 200 LEU A CA 1
ATOM 1428 C C . LEU A 1 200 ? -14.040 -1.777 1.506 1.00 95.62 200 LEU A C 1
ATOM 1430 O O . LEU A 1 200 ? -13.664 -0.975 2.368 1.00 95.62 200 LEU A O 1
ATOM 1434 N N . THR A 1 201 ? -15.193 -2.428 1.643 1.00 95.50 201 THR A N 1
ATOM 1435 C CA . THR A 1 201 ? -16.052 -2.295 2.823 1.00 95.50 201 THR A CA 1
ATOM 1436 C C . THR A 1 201 ? -15.565 -3.228 3.915 1.00 95.50 201 THR A C 1
ATOM 1438 O O . THR A 1 201 ? -15.657 -4.433 3.812 1.00 95.50 201 THR A O 1
ATOM 1441 N N . ASN A 1 202 ? -15.139 -2.676 5.047 1.00 94.94 202 ASN A N 1
ATOM 1442 C CA . ASN A 1 202 ? -14.578 -3.508 6.114 1.00 94.94 202 ASN A CA 1
ATOM 1443 C C . ASN A 1 202 ? -15.598 -4.350 6.905 1.00 94.94 202 ASN A C 1
ATOM 1445 O O . ASN A 1 202 ? -15.221 -5.018 7.852 1.00 94.94 202 ASN A O 1
ATOM 1449 N N . THR A 1 203 ? -16.892 -4.280 6.588 1.00 92.75 203 THR A N 1
ATOM 1450 C CA . THR A 1 203 ? -17.956 -4.975 7.339 1.00 92.75 203 THR A CA 1
ATOM 1451 C C . THR A 1 203 ? -18.530 -6.179 6.590 1.00 92.75 203 THR A C 1
ATOM 1453 O O . THR A 1 203 ? -19.639 -6.622 6.902 1.00 92.75 203 THR A O 1
ATOM 1456 N N . ASP A 1 204 ? -17.836 -6.662 5.565 1.00 93.94 204 ASP A N 1
ATOM 1457 C CA . ASP A 1 204 ? -18.164 -7.866 4.805 1.00 93.94 204 ASP A CA 1
ATOM 1458 C C . ASP A 1 204 ? -17.044 -8.913 4.928 1.00 93.94 204 ASP A C 1
ATOM 1460 O O . ASP A 1 204 ? -16.149 -8.794 5.760 1.00 93.94 204 ASP A O 1
ATOM 1464 N N . MET A 1 205 ? -17.154 -10.005 4.168 1.00 92.00 205 MET A N 1
ATOM 1465 C CA . MET A 1 205 ? -16.247 -11.148 4.291 1.00 92.00 205 MET A CA 1
ATOM 1466 C C . MET A 1 205 ? -14.812 -10.846 3.847 1.00 92.00 205 MET A C 1
ATOM 1468 O O . MET A 1 205 ? -13.921 -11.624 4.202 1.00 92.00 205 MET A O 1
ATOM 1472 N N . CYS A 1 206 ? -14.601 -9.791 3.057 1.00 96.00 206 CYS A N 1
ATOM 1473 C CA . CYS A 1 206 ? -13.288 -9.400 2.576 1.00 96.00 206 CYS A CA 1
ATOM 1474 C C . CYS A 1 206 ? -13.075 -7.890 2.771 1.00 96.00 206 CYS A C 1
ATOM 1476 O O . CYS A 1 206 ? -13.273 -7.102 1.848 1.00 96.00 206 CYS A O 1
ATOM 1478 N N . PRO A 1 207 ? -12.647 -7.479 3.978 1.00 94.69 207 PRO A N 1
ATOM 1479 C CA . PRO A 1 207 ? -12.311 -6.097 4.270 1.00 94.69 207 PRO A CA 1
ATOM 1480 C C . PRO A 1 207 ? -11.256 -5.535 3.315 1.00 94.69 207 PRO A C 1
ATOM 1482 O O . PRO A 1 207 ? -10.477 -6.273 2.717 1.00 94.69 207 PRO A O 1
ATOM 1485 N N . GLY A 1 208 ? -11.111 -4.206 3.283 1.00 94.00 208 GLY A N 1
ATOM 1486 C CA . GLY A 1 208 ? -10.112 -3.519 2.452 1.00 94.00 208 GLY A CA 1
ATOM 1487 C C . GLY A 1 208 ? -8.644 -3.795 2.819 1.00 94.00 208 GLY A C 1
ATOM 1488 O O . GLY A 1 208 ? -7.750 -3.146 2.282 1.00 94.00 208 GLY A O 1
ATOM 1489 N N . SER A 1 209 ? -8.384 -4.708 3.758 1.00 92.50 209 SER A N 1
ATOM 1490 C CA . SER A 1 209 ? -7.071 -5.310 4.001 1.00 92.50 209 SER A CA 1
ATOM 1491 C C . SER A 1 209 ? -6.767 -6.506 3.095 1.00 92.50 209 SER A C 1
ATOM 1493 O O . SER A 1 209 ? -5.628 -6.961 3.112 1.00 92.50 209 SER A O 1
ATOM 1495 N N . CYS A 1 210 ? -7.757 -7.027 2.356 1.00 94.75 210 CYS A N 1
ATOM 1496 C CA . CYS A 1 210 ? -7.658 -8.223 1.510 1.00 94.75 210 CYS A CA 1
ATOM 1497 C C . CYS A 1 210 ? -7.154 -9.490 2.227 1.00 94.75 210 CYS A C 1
ATOM 1499 O O . CYS A 1 210 ? -6.596 -10.431 1.653 1.00 94.75 210 CYS A O 1
ATOM 1501 N N . GLU A 1 211 ? -7.450 -9.515 3.522 1.00 94.56 211 GLU A N 1
ATOM 1502 C CA . GLU A 1 211 ? -7.391 -10.675 4.394 1.00 94.56 211 GLU A CA 1
ATOM 1503 C C . GLU A 1 211 ? -8.828 -11.002 4.808 1.00 94.56 211 GLU A C 1
ATOM 1505 O O . GLU A 1 211 ? -9.618 -10.071 4.971 1.00 94.56 211 GLU A O 1
ATOM 1510 N N . PRO A 1 212 ? -9.200 -12.281 4.984 1.00 93.81 212 PRO A N 1
ATOM 1511 C CA . PRO A 1 212 ? -10.557 -12.638 5.377 1.00 93.81 212 PRO A CA 1
ATOM 1512 C C . PRO A 1 212 ? -10.943 -11.962 6.694 1.00 93.81 212 PRO A C 1
ATOM 1514 O O . PRO A 1 212 ? -10.131 -11.947 7.620 1.00 93.81 212 PRO A O 1
ATOM 1517 N N . ALA A 1 213 ? -12.184 -11.477 6.794 1.00 93.44 213 ALA A N 1
ATOM 1518 C CA . ALA A 1 213 ? -12.693 -10.927 8.049 1.00 93.44 213 ALA A CA 1
ATOM 1519 C C . ALA A 1 213 ? -12.605 -11.976 9.165 1.00 93.44 213 ALA A C 1
ATOM 1521 O O . ALA A 1 213 ? -13.029 -13.130 8.985 1.00 93.44 213 ALA A O 1
ATOM 1522 N N . VAL A 1 214 ? -12.048 -11.586 10.307 1.00 93.25 214 VAL A N 1
ATOM 1523 C CA . VAL A 1 214 ? -11.888 -12.456 11.472 1.00 93.25 214 VAL A CA 1
ATOM 1524 C C . VAL A 1 214 ? -12.120 -11.694 12.760 1.00 93.25 214 VAL A C 1
ATOM 1526 O O . VAL A 1 214 ? -11.698 -10.557 12.911 1.00 93.25 214 VAL A O 1
ATOM 1529 N N . CYS A 1 215 ? -12.653 -12.409 13.745 1.00 92.00 215 CYS A N 1
ATOM 1530 C CA . CYS A 1 215 ? -12.800 -11.867 15.078 1.00 92.00 215 CYS A CA 1
ATOM 1531 C C . CYS A 1 215 ? -11.475 -11.342 15.658 1.00 92.00 215 CYS A C 1
ATOM 1533 O O . CYS A 1 215 ? -10.456 -12.048 15.693 1.00 92.00 215 CYS A O 1
ATOM 1535 N N . GLY A 1 216 ? -11.519 -10.107 16.138 1.00 91.56 216 GLY A N 1
ATOM 1536 C CA . GLY A 1 216 ? -10.391 -9.349 16.648 1.00 91.56 216 GLY A CA 1
ATOM 1537 C C . GLY A 1 216 ? -9.607 -8.583 15.581 1.00 91.56 216 GLY A C 1
ATOM 1538 O O . GLY A 1 216 ? -8.478 -8.176 15.868 1.00 91.56 216 GLY A O 1
ATOM 1539 N N . ASP A 1 217 ? -10.134 -8.402 14.367 1.00 92.06 217 ASP A N 1
ATOM 1540 C CA . ASP A 1 217 ? -9.470 -7.638 13.295 1.00 92.06 217 ASP A CA 1
ATOM 1541 C C . ASP A 1 217 ? -9.750 -6.123 13.344 1.00 92.06 217 ASP A C 1
ATOM 1543 O O . ASP A 1 217 ? -9.085 -5.332 12.665 1.00 92.06 217 ASP A O 1
ATOM 1547 N N . GLY A 1 218 ? -10.661 -5.699 14.219 1.00 91.25 218 GLY A N 1
ATOM 1548 C CA . GLY A 1 218 ? -11.060 -4.313 14.436 1.00 91.25 218 GLY A CA 1
ATOM 1549 C C . GLY A 1 218 ? -12.314 -3.899 13.669 1.00 91.25 218 GLY A C 1
ATOM 1550 O O . GLY A 1 218 ? -12.724 -2.735 13.781 1.00 91.25 218 GLY A O 1
ATOM 1551 N N . TYR A 1 219 ? -12.931 -4.802 12.907 1.00 92.94 219 TYR A N 1
ATOM 1552 C CA . TYR A 1 219 ? -14.139 -4.554 12.135 1.00 92.94 219 TYR A CA 1
ATOM 1553 C C . TYR A 1 219 ? -15.207 -5.605 12.427 1.00 92.94 219 TYR A C 1
ATOM 1555 O O . TYR A 1 219 ? -14.921 -6.761 12.663 1.00 92.94 219 TYR A O 1
ATOM 1563 N N . VAL A 1 220 ? -16.476 -5.191 12.408 1.00 92.31 220 VAL A N 1
ATOM 1564 C CA . VAL A 1 220 ? -17.592 -6.112 12.661 1.00 92.31 220 VAL A CA 1
ATOM 1565 C C . VAL A 1 220 ? -18.113 -6.657 11.338 1.00 92.31 220 VAL A C 1
ATOM 1567 O O . VAL A 1 220 ? -18.698 -5.903 10.547 1.00 92.31 220 VAL A O 1
ATOM 1570 N N . LEU A 1 221 ? -17.994 -7.967 11.132 1.00 93.06 221 LEU A N 1
ATOM 1571 C CA . LEU A 1 221 ? -18.596 -8.673 10.005 1.00 93.06 221 LEU A CA 1
ATOM 1572 C C . LEU A 1 221 ? -20.125 -8.688 10.126 1.00 93.06 221 LEU A C 1
ATOM 1574 O O . LEU A 1 221 ? -20.722 -9.372 10.969 1.00 93.06 221 LEU A O 1
ATOM 1578 N N . GLN A 1 222 ? -20.796 -7.953 9.241 1.00 90.19 222 GLN A N 1
ATOM 1579 C CA . GLN A 1 222 ? -22.224 -7.695 9.367 1.00 90.19 222 GLN A CA 1
ATOM 1580 C C . GLN A 1 222 ? -23.064 -8.980 9.288 1.00 90.19 222 GLN A C 1
ATOM 1582 O O . GLN A 1 222 ? -23.124 -9.665 8.269 1.00 90.19 222 GLN A O 1
ATOM 1587 N N . GLY A 1 223 ? -23.807 -9.259 10.362 1.00 84.62 223 GLY A N 1
ATOM 1588 C CA . GLY A 1 223 ? -24.721 -10.403 10.436 1.00 84.62 223 GLY A CA 1
ATOM 1589 C C . GLY A 1 223 ? -24.052 -11.734 10.789 1.00 84.62 223 GLY A C 1
ATOM 1590 O O . GLY A 1 223 ? -24.760 -12.741 10.862 1.00 84.62 223 GLY A O 1
ATOM 1591 N N . VAL A 1 224 ? -22.739 -11.733 11.032 1.00 88.31 224 VAL A N 1
ATOM 1592 C CA . VAL A 1 224 ? -21.987 -12.876 11.571 1.00 88.31 224 VAL A CA 1
ATOM 1593 C C . VAL A 1 224 ? -21.464 -12.551 12.968 1.00 88.31 224 VAL A C 1
ATOM 1595 O O . VAL A 1 224 ? -21.665 -13.353 13.875 1.00 88.31 224 VAL A O 1
ATOM 1598 N N . GLU A 1 225 ? -20.878 -11.368 13.151 1.00 90.31 225 GLU A N 1
ATOM 1599 C CA . GLU A 1 225 ? -20.296 -10.909 14.414 1.00 90.31 225 GLU A CA 1
ATOM 1600 C C . GLU A 1 225 ? -21.220 -9.907 15.116 1.00 90.31 225 GLU A C 1
ATOM 1602 O O . GLU A 1 225 ? -21.897 -9.093 14.477 1.00 90.31 225 GLU A O 1
ATOM 1607 N N . GLU A 1 226 ? -21.282 -9.978 16.447 1.00 87.81 226 GLU A N 1
ATOM 1608 C CA . GLU A 1 226 ? -22.042 -9.026 17.269 1.00 87.81 226 GLU A CA 1
ATOM 1609 C C . GLU A 1 226 ? -21.181 -7.827 17.693 1.00 87.81 226 GLU A C 1
ATOM 1611 O O . GLU A 1 226 ? -21.687 -6.711 17.839 1.00 87.81 226 GLU A O 1
ATOM 1616 N N . CYS A 1 227 ? -19.883 -8.059 17.876 1.00 85.69 227 CYS A N 1
ATOM 1617 C CA . CYS A 1 227 ? -18.865 -7.081 18.236 1.00 85.69 227 CYS A CA 1
ATOM 1618 C C . CYS A 1 227 ? -17.525 -7.457 17.603 1.00 85.69 227 CYS A C 1
ATOM 1620 O O . CYS A 1 227 ? -17.369 -8.573 17.126 1.00 85.69 227 CYS A O 1
ATOM 1622 N N . ASP A 1 228 ? -16.576 -6.526 17.664 1.00 90.56 228 ASP A N 1
ATOM 1623 C CA . ASP A 1 228 ? -15.151 -6.748 17.436 1.00 90.56 228 ASP A CA 1
ATOM 1624 C C . ASP A 1 228 ? -14.396 -5.648 18.202 1.00 90.56 228 ASP A C 1
ATOM 1626 O O . ASP A 1 228 ? -14.768 -4.470 18.119 1.00 90.56 228 ASP A O 1
ATOM 1630 N N . ASP A 1 229 ? -13.400 -6.009 19.012 1.00 85.06 229 ASP A N 1
ATOM 1631 C CA . ASP A 1 229 ? -12.600 -5.055 19.792 1.00 85.06 229 ASP A CA 1
ATOM 1632 C C . ASP A 1 229 ? -11.125 -4.976 19.365 1.00 85.06 229 ASP A C 1
ATOM 1634 O O . ASP A 1 229 ? -10.287 -4.389 20.064 1.00 85.06 229 ASP A O 1
ATOM 1638 N N . GLY A 1 230 ? -10.813 -5.506 18.182 1.00 90.62 230 GLY A N 1
ATOM 1639 C CA . GLY A 1 230 ? -9.496 -5.446 17.561 1.00 90.62 230 GLY A CA 1
ATOM 1640 C C . GLY A 1 230 ? -8.446 -6.312 18.241 1.00 90.62 230 GLY A C 1
ATOM 1641 O O . GLY A 1 2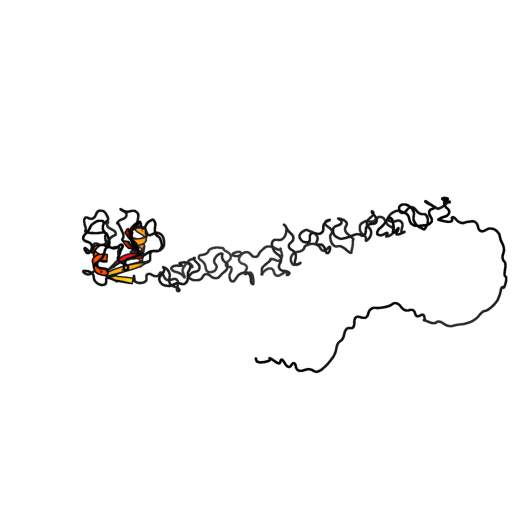30 ? -7.247 -6.060 18.068 1.00 90.62 230 GLY A O 1
ATOM 1642 N N . ASN A 1 231 ? -8.852 -7.279 19.068 1.00 86.62 231 ASN A N 1
ATOM 1643 C CA . ASN A 1 231 ? -7.928 -8.232 19.654 1.00 86.62 231 ASN A CA 1
ATOM 1644 C C . ASN A 1 231 ? -8.582 -9.601 19.949 1.00 86.62 231 ASN A C 1
ATOM 1646 O O . ASN A 1 231 ? -9.747 -9.823 19.669 1.00 86.62 231 ASN A O 1
ATOM 1650 N N . ASN A 1 232 ? -7.783 -10.555 20.439 1.00 89.00 232 ASN A N 1
ATOM 1651 C CA . ASN A 1 232 ? -8.207 -11.935 20.728 1.00 89.00 232 ASN A CA 1
ATOM 1652 C C . ASN A 1 232 ? -8.073 -12.275 22.226 1.00 89.00 232 ASN A C 1
ATOM 1654 O O . ASN A 1 232 ? -7.675 -13.391 22.604 1.00 89.00 232 ASN A O 1
ATOM 1658 N N . ASN A 1 233 ? -8.301 -11.293 23.092 1.00 81.50 233 ASN A N 1
ATOM 1659 C CA . ASN A 1 233 ? -8.432 -11.524 24.518 1.00 81.50 233 ASN A CA 1
ATOM 1660 C C . ASN A 1 233 ? -9.911 -11.731 24.838 1.00 81.50 233 ASN A C 1
ATOM 1662 O O . ASN A 1 233 ? -10.782 -11.127 24.243 1.00 81.50 233 ASN A O 1
ATOM 1666 N N . ASN A 1 234 ? -10.182 -12.604 25.803 1.00 77.50 234 ASN A N 1
ATOM 1667 C CA . ASN A 1 234 ? -11.512 -12.651 26.391 1.00 77.50 234 ASN A CA 1
ATOM 1668 C C . ASN A 1 234 ? -11.582 -11.638 27.541 1.00 77.50 234 ASN A C 1
ATOM 1670 O O . ASN A 1 234 ? -10.565 -11.327 28.174 1.00 77.50 234 ASN A O 1
ATOM 1674 N N . ASP A 1 235 ? -12.801 -11.261 27.909 1.00 69.88 235 ASP A N 1
ATOM 1675 C CA . ASP A 1 235 ? -13.153 -10.426 29.054 1.00 69.88 235 ASP A CA 1
ATOM 1676 C C . ASP A 1 235 ? -12.824 -8.923 28.936 1.00 69.88 235 ASP A C 1
ATOM 1678 O O . ASP A 1 235 ? -12.867 -8.209 29.948 1.00 69.88 235 ASP A O 1
ATOM 1682 N N . ASP A 1 236 ? -12.534 -8.408 27.740 1.00 64.00 236 ASP A N 1
ATOM 1683 C CA . ASP A 1 236 ? -12.218 -6.992 27.486 1.00 64.00 236 ASP A CA 1
ATOM 1684 C C . ASP A 1 236 ? -13.178 -6.256 26.539 1.00 64.00 236 ASP A C 1
ATOM 1686 O O . ASP A 1 236 ? -12.992 -5.062 26.305 1.00 64.00 236 ASP A O 1
ATOM 1690 N N . GLY A 1 237 ? -14.290 -6.883 26.154 1.00 72.31 237 GLY A N 1
ATOM 1691 C CA . GLY A 1 237 ? -15.410 -6.215 25.483 1.00 72.31 237 GLY A CA 1
ATOM 1692 C C . GLY A 1 237 ? -16.056 -7.070 24.404 1.00 72.31 237 GLY A C 1
ATOM 1693 O O . GLY A 1 237 ? -17.283 -7.044 24.262 1.00 72.31 237 GLY A O 1
ATOM 1694 N N . CYS A 1 238 ? -15.251 -7.861 23.706 1.00 82.88 238 CYS A N 1
ATOM 1695 C CA . CYS A 1 238 ? -15.693 -8.860 22.749 1.00 82.88 238 CYS A CA 1
ATOM 1696 C C . CYS A 1 238 ? -14.950 -10.172 23.011 1.00 82.88 238 CYS A C 1
ATOM 1698 O O . CYS A 1 238 ? -13.739 -10.155 23.183 1.00 82.88 238 CYS A O 1
ATOM 1700 N N . ASP A 1 239 ? -15.655 -11.303 23.090 1.00 85.25 239 ASP A N 1
ATOM 1701 C CA . ASP A 1 239 ? -14.968 -12.587 23.258 1.00 85.25 239 ASP A CA 1
ATOM 1702 C C . ASP A 1 239 ? -14.357 -13.069 21.932 1.00 85.25 239 ASP A C 1
ATOM 1704 O O . ASP A 1 239 ? -14.718 -12.613 20.848 1.00 85.25 239 ASP A O 1
ATOM 1708 N N . ASN A 1 240 ? -13.494 -14.085 21.989 1.00 86.94 240 ASN A N 1
ATOM 1709 C CA . ASN A 1 240 ? -12.888 -14.676 20.786 1.00 86.94 240 ASN A CA 1
ATOM 1710 C C . ASN A 1 240 ? -13.885 -15.415 19.862 1.00 86.94 240 ASN A C 1
ATOM 1712 O O . ASN A 1 240 ? -13.468 -16.045 18.888 1.00 86.94 240 ASN A O 1
ATOM 1716 N N . ASN A 1 241 ? -15.184 -15.415 20.182 1.00 87.00 241 ASN A N 1
ATOM 1717 C CA . ASN A 1 241 ? -16.257 -15.879 19.302 1.00 87.00 241 ASN A CA 1
ATOM 1718 C C . ASN A 1 241 ? -17.081 -14.709 18.737 1.00 87.00 241 ASN A C 1
ATOM 1720 O O . ASN A 1 241 ? -18.143 -14.950 18.159 1.00 87.00 241 ASN A O 1
ATOM 1724 N N . CYS A 1 242 ? -16.611 -13.472 18.909 1.00 87.50 242 CYS A N 1
ATOM 1725 C CA . CYS A 1 242 ? -17.250 -12.235 18.477 1.00 87.50 242 CYS A CA 1
ATOM 1726 C C . CYS A 1 242 ? -18.667 -12.038 19.005 1.00 87.50 242 CYS A C 1
ATOM 1728 O O . CYS A 1 242 ? -19.551 -11.455 18.362 1.00 87.50 242 CYS A O 1
ATOM 1730 N N . MET A 1 243 ? -18.871 -12.538 20.217 1.00 83.31 243 MET A N 1
ATOM 1731 C CA . MET A 1 243 ? -20.044 -12.273 21.018 1.00 83.31 243 MET A CA 1
ATOM 1732 C C . MET A 1 243 ? -19.703 -11.166 21.997 1.00 83.31 243 MET A C 1
ATOM 1734 O O . MET A 1 243 ? -18.618 -11.148 22.584 1.00 83.31 243 MET A O 1
ATOM 1738 N N . SER A 1 244 ? -20.642 -10.234 22.180 1.00 72.94 244 SER A N 1
ATOM 1739 C CA . SER A 1 244 ? -20.436 -9.171 23.151 1.00 72.94 244 SER A CA 1
ATOM 1740 C C . SER A 1 244 ? -20.199 -9.804 24.513 1.00 72.94 244 SER A C 1
ATOM 1742 O O . SER A 1 244 ? -21.027 -10.566 25.026 1.00 72.94 244 SER A O 1
ATOM 1744 N N . ASP A 1 245 ? -19.052 -9.481 25.105 1.00 67.00 245 ASP A N 1
ATOM 1745 C CA . ASP A 1 245 ? -18.729 -9.897 26.456 1.00 67.00 245 ASP A CA 1
ATOM 1746 C C . ASP A 1 245 ? -19.525 -9.009 27.421 1.00 67.00 245 ASP A C 1
ATOM 1748 O O . ASP A 1 245 ? -19.001 -8.265 28.250 1.00 67.00 245 ASP A O 1
ATOM 1752 N N . CYS A 1 246 ? -20.848 -9.172 27.417 1.00 67.94 246 CYS A N 1
ATOM 1753 C CA . CYS A 1 246 ? -21.580 -9.172 28.671 1.00 67.94 246 CYS A CA 1
ATOM 1754 C C . CYS A 1 246 ? -21.197 -10.449 29.415 1.00 67.94 246 CYS A C 1
ATOM 1756 O O . CYS A 1 246 ? -22.034 -11.307 29.701 1.00 67.94 246 CYS A O 1
ATOM 1758 N N . ASN A 1 247 ? -19.918 -10.551 29.792 1.00 54.16 247 ASN A N 1
ATOM 1759 C CA . ASN A 1 247 ? -19.552 -11.233 31.008 1.00 54.16 247 ASN A CA 1
ATOM 1760 C C . ASN A 1 247 ? -20.568 -10.756 32.025 1.00 54.16 247 ASN A C 1
ATOM 1762 O O . ASN A 1 247 ? -20.542 -9.576 32.376 1.00 54.16 247 ASN A O 1
ATOM 1766 N N . ASN A 1 248 ? -21.503 -11.624 32.427 1.00 52.28 248 ASN A N 1
ATOM 1767 C CA . ASN A 1 248 ? -22.285 -11.446 33.642 1.00 52.28 248 ASN A CA 1
ATOM 1768 C C . ASN A 1 248 ? -21.328 -10.786 34.621 1.00 52.28 248 ASN A C 1
ATOM 1770 O O . ASN A 1 248 ? -20.366 -11.461 34.991 1.00 52.28 248 ASN A O 1
ATOM 1774 N N . GLY A 1 249 ? -21.488 -9.477 34.879 1.00 61.91 249 GLY A N 1
ATOM 1775 C CA . GLY A 1 249 ? -20.398 -8.667 35.425 1.00 61.91 249 GLY A CA 1
ATOM 1776 C C . GLY A 1 249 ? -19.694 -9.397 36.565 1.00 61.91 249 GLY A C 1
ATOM 1777 O O . GLY A 1 249 ? -20.290 -10.211 37.271 1.00 61.91 249 GLY A O 1
ATOM 1778 N N . THR A 1 250 ? -18.408 -9.174 36.790 1.00 79.06 250 THR A N 1
ATOM 1779 C CA . THR A 1 250 ? -17.814 -9.862 37.942 1.00 79.06 250 THR A CA 1
ATOM 1780 C C . THR A 1 250 ? -18.574 -9.420 39.194 1.00 79.06 250 THR A C 1
ATOM 1782 O O . THR A 1 250 ? -18.670 -8.218 39.458 1.00 79.06 250 THR A O 1
ATOM 1785 N N . ILE A 1 251 ? -19.180 -10.370 39.920 1.00 85.25 251 ILE A N 1
ATOM 1786 C CA . ILE A 1 251 ? -19.922 -10.054 41.142 1.00 85.25 251 ILE A CA 1
ATOM 1787 C C . ILE A 1 251 ? -18.931 -9.393 42.092 1.00 85.25 251 ILE A C 1
ATOM 1789 O O . ILE A 1 251 ? -17.961 -10.008 42.533 1.00 85.25 251 ILE A O 1
ATOM 1793 N N . LEU A 1 252 ? -19.182 -8.123 42.382 1.00 88.38 252 LEU A N 1
ATOM 1794 C CA . LEU A 1 252 ? -18.385 -7.324 43.295 1.00 88.38 252 LEU A CA 1
ATOM 1795 C C . LEU A 1 252 ? -18.847 -7.564 44.731 1.00 88.38 252 LEU A C 1
ATOM 1797 O O . LEU A 1 252 ? -18.033 -7.785 45.623 1.00 88.38 252 LEU A O 1
ATOM 1801 N N . ILE A 1 253 ? -20.166 -7.543 44.946 1.00 91.25 253 ILE A N 1
ATOM 1802 C CA . ILE A 1 253 ? -20.794 -7.870 46.226 1.00 91.25 253 ILE A CA 1
ATOM 1803 C C . ILE A 1 253 ? -22.040 -8.698 45.956 1.00 91.25 253 ILE A C 1
ATOM 1805 O O . ILE A 1 253 ? -22.912 -8.288 45.190 1.00 91.25 253 ILE A O 1
ATOM 1809 N N . GLN A 1 254 ? -22.140 -9.841 46.625 1.00 91.38 254 GLN A N 1
ATOM 1810 C CA . GLN A 1 254 ? -23.332 -10.674 46.598 1.00 91.38 254 GLN A CA 1
ATOM 1811 C C . GLN A 1 254 ? -24.231 -10.332 47.791 1.00 91.38 254 GLN A C 1
ATOM 1813 O O . GLN A 1 254 ? -23.778 -10.409 48.930 1.00 91.38 254 GLN A O 1
ATOM 1818 N N . ASP A 1 255 ? -25.489 -9.981 47.514 1.00 89.31 255 ASP A N 1
ATOM 1819 C CA . ASP A 1 255 ? -26.545 -9.732 48.509 1.00 89.31 255 ASP A CA 1
ATOM 1820 C C . ASP A 1 255 ? -26.196 -8.698 49.602 1.00 89.31 255 ASP A C 1
ATOM 1822 O O . ASP A 1 255 ? -26.118 -8.991 50.797 1.00 89.31 255 ASP A O 1
ATOM 1826 N N . TRP A 1 256 ? -26.013 -7.441 49.195 1.00 92.56 256 TRP A N 1
ATOM 1827 C CA . TRP A 1 256 ? -25.947 -6.304 50.110 1.00 92.56 256 TRP A CA 1
ATOM 1828 C C . TRP A 1 256 ? -27.323 -5.650 50.226 1.00 92.56 256 TRP A C 1
ATOM 1830 O O . TRP A 1 256 ? -27.740 -4.880 49.359 1.00 92.56 256 TRP A O 1
ATOM 1840 N N . ASN A 1 257 ? -28.038 -5.995 51.302 1.00 91.06 257 ASN A N 1
ATOM 1841 C CA . ASN A 1 257 ? -29.421 -5.573 51.560 1.00 91.06 257 ASN A CA 1
ATOM 1842 C C . ASN A 1 257 ? -30.385 -5.913 50.404 1.00 91.06 257 ASN A C 1
ATOM 1844 O O . ASN A 1 257 ? -31.243 -5.104 50.051 1.00 91.06 257 ASN A O 1
ATOM 1848 N N . GLY A 1 258 ? -30.253 -7.106 49.812 1.00 92.25 258 GLY A N 1
ATOM 1849 C CA . GLY A 1 258 ? -31.105 -7.562 48.712 1.00 92.25 258 GLY A CA 1
ATOM 1850 C C . GLY A 1 258 ? -30.629 -7.161 47.316 1.00 92.25 258 GLY A C 1
ATOM 1851 O O . GLY A 1 258 ? -31.306 -7.481 46.349 1.00 92.25 258 GLY A O 1
ATOM 1852 N N . TRP A 1 259 ? -29.477 -6.497 47.187 1.00 94.88 259 TRP A N 1
ATOM 1853 C CA . TRP A 1 259 ? -28.898 -6.126 45.893 1.00 94.88 259 TRP A CA 1
ATOM 1854 C C . TRP A 1 259 ? -27.582 -6.854 45.643 1.00 94.88 259 TRP A C 1
ATOM 1856 O O . TRP A 1 259 ? -26.719 -6.932 46.516 1.00 94.88 259 TRP A O 1
ATOM 1866 N N . THR A 1 260 ? -27.399 -7.348 44.424 1.00 93.56 260 THR A N 1
ATOM 1867 C CA . THR A 1 260 ? -26.102 -7.832 43.940 1.00 93.56 260 THR A CA 1
ATOM 1868 C C . THR A 1 260 ? -25.446 -6.729 43.128 1.00 93.56 260 THR A C 1
ATOM 1870 O O . THR A 1 260 ? -26.082 -6.150 42.249 1.00 93.56 260 THR A O 1
ATOM 1873 N N . TYR A 1 261 ? -24.186 -6.438 43.434 1.00 93.50 261 TYR A N 1
ATOM 1874 C CA . TYR A 1 261 ? -23.373 -5.461 42.723 1.00 93.50 261 TYR A CA 1
ATOM 1875 C C . TYR A 1 261 ? -22.428 -6.170 41.768 1.00 93.50 261 TYR A C 1
ATOM 1877 O O . TYR A 1 261 ? -21.786 -7.159 42.122 1.00 93.50 261 TYR A O 1
ATOM 1885 N N . TRP A 1 262 ? -22.320 -5.610 40.576 1.00 91.25 262 TRP A N 1
ATOM 1886 C CA . TRP A 1 262 ? -21.620 -6.163 39.434 1.00 91.25 262 TRP A CA 1
ATOM 1887 C C . TRP A 1 262 ? -20.614 -5.139 38.923 1.00 91.25 262 TRP A C 1
ATOM 1889 O O . TRP A 1 262 ? -20.866 -3.931 38.931 1.00 91.25 262 TRP A O 1
ATOM 1899 N N . LYS A 1 263 ? -19.479 -5.640 38.454 1.00 88.88 263 LYS A N 1
ATOM 1900 C CA . LYS A 1 263 ? -18.467 -4.880 37.731 1.00 88.88 263 LYS A CA 1
ATOM 1901 C C . LYS A 1 263 ? -18.576 -5.236 36.247 1.00 88.88 263 LYS A C 1
ATOM 1903 O O . LYS A 1 263 ? -18.309 -6.382 35.894 1.00 88.88 263 LYS A O 1
ATOM 1908 N N . VAL A 1 264 ? -18.969 -4.280 35.407 1.00 87.25 264 VAL A N 1
ATOM 1909 C CA . VAL A 1 264 ? -19.196 -4.484 33.959 1.00 87.25 264 VAL A CA 1
ATOM 1910 C C . VAL A 1 264 ? -18.210 -3.642 33.160 1.00 87.25 264 VAL A C 1
ATOM 1912 O O . VAL A 1 264 ? -17.983 -2.491 33.515 1.00 87.25 264 VAL A O 1
ATOM 1915 N N . GLY A 1 265 ? -17.592 -4.198 32.120 1.00 84.62 265 GLY A N 1
ATOM 1916 C CA . GLY A 1 265 ? -16.682 -3.447 31.248 1.00 84.62 265 GLY A CA 1
ATOM 1917 C C . GLY A 1 265 ? -17.411 -2.347 30.473 1.00 84.62 265 GLY A C 1
ATOM 1918 O O . GLY A 1 265 ? -18.563 -2.511 30.082 1.00 84.62 265 GLY A O 1
ATOM 1919 N N . VAL A 1 266 ? -16.757 -1.205 30.272 1.00 85.12 266 VAL A N 1
ATOM 1920 C CA . VAL A 1 266 ? -17.263 -0.112 29.432 1.00 85.12 266 VAL A CA 1
ATOM 1921 C C . VAL A 1 266 ? -16.215 0.212 28.382 1.00 85.12 266 VAL A C 1
ATOM 1923 O O . VAL A 1 266 ? -15.094 0.581 28.731 1.00 85.12 266 VAL A O 1
ATOM 1926 N N . MET A 1 267 ? -16.607 0.143 27.112 1.00 74.31 267 MET A N 1
ATOM 1927 C CA . MET A 1 267 ? -15.757 0.522 25.987 1.00 74.31 267 MET A CA 1
ATOM 1928 C C . MET A 1 267 ? -15.818 2.028 25.731 1.00 74.31 267 MET A C 1
ATOM 1930 O O . MET A 1 267 ? -16.887 2.646 25.724 1.00 74.31 267 MET A O 1
ATOM 1934 N N . GLY A 1 268 ? -14.653 2.633 25.513 1.00 80.56 268 GLY A N 1
ATOM 1935 C CA . GLY A 1 268 ? -14.517 4.067 25.300 1.00 80.56 268 GLY A CA 1
ATOM 1936 C C . GLY A 1 268 ? -14.624 4.874 26.592 1.00 80.56 268 GLY A C 1
ATOM 1937 O O . GLY A 1 268 ? -14.284 4.410 27.680 1.00 80.56 268 GLY A O 1
ATOM 1938 N N . GLN A 1 269 ? -15.046 6.127 26.457 1.00 89.75 269 GLN A N 1
ATOM 1939 C CA . GLN A 1 269 ? -15.023 7.110 27.538 1.00 89.75 269 GLN A CA 1
ATOM 1940 C C . GLN A 1 269 ? -16.009 6.765 28.658 1.00 89.75 269 GLN A C 1
ATOM 1942 O O . GLN A 1 269 ? -17.153 6.400 28.387 1.00 89.75 269 GLN A O 1
ATOM 1947 N N . MET A 1 270 ? -15.613 6.956 29.920 1.00 91.81 270 MET A N 1
ATOM 1948 C CA . MET A 1 270 ? -16.447 6.670 31.100 1.00 91.81 270 MET A CA 1
ATOM 1949 C C . MET A 1 270 ? -17.489 7.770 31.360 1.00 91.81 270 MET A C 1
ATOM 1951 O O . MET A 1 270 ? -17.600 8.328 32.456 1.00 91.81 270 MET A O 1
ATOM 1955 N N . THR A 1 271 ? -18.251 8.115 30.324 1.00 94.31 271 THR A N 1
ATOM 1956 C CA . THR A 1 271 ? -19.396 9.021 30.419 1.00 94.31 271 THR A CA 1
ATOM 1957 C C . THR A 1 271 ? -20.548 8.332 31.149 1.00 94.31 271 THR A C 1
ATOM 1959 O O . THR A 1 271 ? -20.672 7.108 31.122 1.00 94.31 271 THR A O 1
ATOM 1962 N N . ASP A 1 272 ? -21.428 9.114 31.773 1.00 92.25 272 ASP A N 1
ATOM 1963 C CA . ASP A 1 272 ? -22.635 8.585 32.419 1.00 92.25 272 ASP A CA 1
ATOM 1964 C C . ASP A 1 272 ? -23.501 7.773 31.436 1.00 92.25 272 ASP A C 1
ATOM 1966 O O . ASP A 1 272 ? -24.015 6.713 31.791 1.00 92.25 272 ASP A O 1
ATOM 1970 N N . ASN A 1 273 ? -23.588 8.213 30.177 1.00 91.56 273 ASN A N 1
ATOM 1971 C CA . ASN A 1 273 ? -24.305 7.494 29.123 1.00 91.56 273 ASN A CA 1
ATOM 1972 C C . ASN A 1 273 ? -23.682 6.127 28.820 1.00 91.56 273 ASN A C 1
ATOM 1974 O O . ASN A 1 273 ? -24.410 5.142 28.746 1.00 91.56 273 ASN A O 1
ATOM 1978 N N . ASN A 1 274 ? -22.356 6.053 28.677 1.00 89.25 274 ASN A N 1
ATOM 1979 C CA . ASN A 1 274 ? -21.673 4.792 28.379 1.00 89.25 274 ASN A CA 1
ATOM 1980 C C . ASN A 1 274 ? -21.749 3.819 29.563 1.00 89.25 274 ASN A C 1
ATOM 1982 O O . ASN A 1 274 ? -21.968 2.629 29.365 1.00 89.25 274 ASN A O 1
ATOM 1986 N N . ILE A 1 275 ? -21.650 4.327 30.797 1.00 91.94 275 ILE A N 1
ATOM 1987 C CA . ILE A 1 275 ? -21.830 3.532 32.021 1.00 91.94 275 ILE A CA 1
ATOM 1988 C C . ILE A 1 275 ? -23.251 2.957 32.087 1.00 91.94 275 ILE A C 1
ATOM 1990 O O . ILE A 1 275 ? -23.424 1.761 32.323 1.00 91.94 275 ILE A O 1
ATOM 1994 N N . ALA A 1 276 ? -24.273 3.788 31.859 1.00 91.94 276 ALA A N 1
ATOM 1995 C CA . ALA A 1 276 ? -25.663 3.341 31.862 1.00 91.94 276 ALA A CA 1
ATOM 1996 C C . ALA A 1 276 ? -25.944 2.332 30.742 1.00 91.94 276 ALA A C 1
ATOM 1998 O O . ALA A 1 276 ? -26.581 1.309 30.998 1.00 91.94 276 ALA A O 1
ATOM 1999 N N . ALA A 1 277 ? -25.434 2.587 29.534 1.00 88.56 277 ALA A N 1
ATOM 2000 C CA . ALA A 1 277 ? -25.570 1.688 28.395 1.00 88.56 277 ALA A CA 1
ATOM 2001 C C . ALA A 1 277 ? -24.936 0.321 28.680 1.00 88.56 277 ALA A C 1
ATOM 2003 O O . ALA A 1 277 ? -25.595 -0.692 28.476 1.00 88.56 277 ALA A O 1
ATOM 2004 N N . ALA A 1 278 ? -23.721 0.280 29.232 1.00 86.50 278 ALA A N 1
ATOM 2005 C CA . ALA A 1 278 ? -23.045 -0.973 29.568 1.00 86.50 278 ALA A CA 1
ATOM 2006 C C . ALA A 1 278 ? -23.843 -1.823 30.570 1.00 86.50 278 ALA A C 1
ATOM 2008 O O . ALA A 1 278 ? -24.043 -3.015 30.351 1.00 86.50 278 ALA A O 1
ATOM 2009 N N . CYS A 1 279 ? -24.377 -1.217 31.638 1.00 89.75 279 CYS A N 1
ATOM 2010 C CA . CYS A 1 279 ? -25.231 -1.955 32.570 1.00 89.75 279 CYS A CA 1
ATOM 2011 C C . CYS A 1 279 ? -26.514 -2.462 31.891 1.00 89.75 279 CYS A C 1
ATOM 2013 O O . CYS A 1 279 ? -26.893 -3.614 32.090 1.00 89.75 279 CYS A O 1
ATOM 2015 N N . GLN A 1 280 ? -27.172 -1.621 31.084 1.00 88.12 280 GLN A N 1
ATOM 2016 C CA . GLN A 1 280 ? -28.423 -1.971 30.402 1.00 88.12 280 GLN A CA 1
ATOM 2017 C C . GLN A 1 280 ? -28.244 -3.091 29.375 1.00 88.12 280 GLN A C 1
ATOM 2019 O O . GLN A 1 280 ? -29.107 -3.966 29.293 1.00 88.12 280 GLN A O 1
ATOM 2024 N N . LEU A 1 281 ? -27.134 -3.086 28.630 1.00 82.38 281 LEU A N 1
ATOM 2025 C CA . LEU A 1 281 ? -26.784 -4.144 27.680 1.00 82.38 281 LEU A CA 1
ATOM 2026 C C . LEU A 1 281 ? -26.712 -5.506 28.373 1.00 82.38 281 LEU A C 1
ATOM 2028 O O . LEU A 1 281 ? -27.231 -6.486 27.849 1.00 82.38 281 LEU A O 1
ATOM 2032 N N . CYS A 1 282 ? -26.194 -5.548 29.601 1.00 81.25 282 CYS A N 1
ATOM 2033 C CA . CYS A 1 282 ? -26.108 -6.784 30.375 1.00 81.25 282 CYS A CA 1
ATOM 2034 C C . CYS A 1 282 ? -27.365 -7.082 31.215 1.00 81.25 282 CYS A C 1
ATOM 2036 O O . CYS A 1 282 ? -27.327 -7.922 32.112 1.00 81.25 282 CYS A O 1
ATOM 2038 N N . GLY A 1 283 ? -28.489 -6.396 30.966 1.00 86.12 283 GLY A N 1
ATOM 2039 C CA . GLY A 1 283 ? -29.737 -6.583 31.719 1.00 86.12 283 GLY A CA 1
ATOM 2040 C C . GLY A 1 283 ? -29.664 -6.127 33.183 1.00 86.12 283 GLY A C 1
ATOM 2041 O O . GLY A 1 283 ? -30.515 -6.501 33.992 1.00 86.12 283 GLY A O 1
ATOM 2042 N N . LEU A 1 284 ? -28.656 -5.326 33.528 1.00 90.62 284 LEU A N 1
ATOM 2043 C CA . LEU A 1 284 ? -28.422 -4.756 34.850 1.00 90.62 284 LEU A CA 1
ATOM 2044 C C . LEU A 1 284 ? -28.849 -3.282 34.881 1.00 90.62 284 LEU A C 1
ATOM 2046 O O . LEU A 1 284 ? -29.205 -2.671 33.872 1.00 90.62 284 LEU A O 1
ATOM 2050 N N . GLN A 1 285 ? -28.821 -2.685 36.068 1.00 93.94 285 GLN A N 1
ATOM 2051 C CA . GLN A 1 285 ? -29.177 -1.282 36.286 1.00 93.94 285 GLN A CA 1
ATOM 2052 C C . GLN A 1 285 ? -28.014 -0.532 36.931 1.00 93.94 285 GLN A C 1
ATOM 2054 O O . GLN A 1 285 ? -27.194 -1.131 37.620 1.00 93.94 285 GLN A O 1
ATOM 2059 N N . VAL A 1 286 ? -27.932 0.785 36.747 1.00 94.38 286 VAL A N 1
ATOM 2060 C CA . VAL A 1 286 ? -26.958 1.610 37.478 1.00 94.38 286 VAL A CA 1
ATOM 2061 C C . VAL A 1 286 ? -27.513 1.977 38.861 1.00 94.38 286 VAL A C 1
ATOM 2063 O O . VAL A 1 286 ? -28.657 2.432 38.948 1.00 94.38 286 VAL A O 1
ATOM 2066 N N . PRO A 1 287 ? -26.753 1.811 39.958 1.00 94.75 287 PRO A N 1
ATOM 2067 C CA . PRO A 1 287 ? -27.188 2.254 41.275 1.00 94.75 287 PRO A CA 1
ATOM 2068 C C . PRO A 1 287 ? -27.117 3.781 41.383 1.00 94.75 287 PRO A C 1
ATOM 2070 O O . PRO A 1 287 ? -26.201 4.419 40.862 1.00 94.75 287 PRO A O 1
ATOM 2073 N N . CYS A 1 288 ? -28.063 4.378 42.101 1.00 92.69 288 CYS A N 1
ATOM 2074 C CA . CYS A 1 288 ? -28.041 5.810 42.383 1.00 92.69 288 CYS A CA 1
ATOM 2075 C C . CYS A 1 288 ? -26.850 6.219 43.271 1.00 92.69 288 CYS A C 1
ATOM 2077 O O . CYS A 1 288 ? -26.398 5.451 44.120 1.00 92.69 288 CYS A O 1
ATOM 2079 N N . ALA A 1 289 ? -26.368 7.455 43.109 1.00 90.06 289 ALA A N 1
ATOM 2080 C CA . ALA A 1 289 ? -25.184 8.017 43.777 1.00 90.06 289 ALA A CA 1
ATOM 2081 C C . ALA A 1 289 ? -25.369 8.362 45.269 1.00 90.06 289 ALA A C 1
ATOM 2083 O O . ALA A 1 289 ? -24.502 8.986 45.883 1.00 90.06 289 ALA A O 1
ATOM 2084 N N . GLY A 1 290 ? -26.513 8.009 45.852 1.00 89.00 290 GLY A N 1
ATOM 2085 C CA . GLY A 1 290 ? -26.857 8.275 47.243 1.00 89.00 290 GLY A CA 1
ATOM 2086 C C . GLY A 1 290 ? -28.370 8.197 47.477 1.00 89.00 290 GLY A C 1
ATOM 2087 O O . GLY A 1 290 ? -29.103 7.738 46.590 1.00 89.00 290 GLY A O 1
ATOM 2088 N N . PRO A 1 291 ? -28.864 8.700 48.624 1.00 89.00 291 PRO A N 1
ATOM 2089 C CA . PRO A 1 291 ? -30.266 8.574 49.025 1.00 89.00 291 PRO A CA 1
ATOM 2090 C C . PRO A 1 291 ? -31.220 9.307 48.072 1.00 89.00 291 PRO A C 1
ATOM 2092 O O . PRO A 1 291 ? -30.813 10.188 47.317 1.00 89.00 291 PRO A O 1
ATOM 2095 N N . ALA A 1 292 ? -32.517 8.992 48.141 1.00 87.69 292 ALA A N 1
ATOM 2096 C CA . ALA A 1 292 ? -33.543 9.440 47.188 1.00 87.69 292 ALA A CA 1
ATOM 2097 C C . ALA A 1 292 ? -33.597 10.957 46.893 1.00 87.69 292 ALA A C 1
ATOM 2099 O O . ALA A 1 292 ? -34.059 11.355 45.830 1.00 87.69 292 ALA A O 1
ATOM 2100 N N . ASN A 1 293 ? -33.133 11.815 47.805 1.00 87.69 293 ASN A N 1
ATOM 2101 C CA . ASN A 1 293 ? -33.098 13.273 47.646 1.00 87.69 293 ASN A CA 1
ATOM 2102 C C . ASN A 1 293 ? -31.743 13.823 47.159 1.00 87.69 293 ASN A C 1
ATOM 2104 O O . ASN A 1 293 ? -31.514 15.032 47.236 1.00 87.69 293 ASN A O 1
ATOM 2108 N N . CYS A 1 294 ? -30.831 12.965 46.703 1.00 90.06 294 CYS A N 1
ATOM 2109 C CA . CYS A 1 294 ? -29.523 13.393 46.236 1.00 90.06 294 CYS A CA 1
ATOM 2110 C C . CYS A 1 294 ? -29.595 14.103 44.878 1.00 90.06 294 CYS A C 1
ATOM 2112 O O . CYS A 1 294 ? -30.279 13.658 43.962 1.00 90.06 294 CYS A O 1
ATOM 2114 N N . GLN A 1 295 ? -28.835 15.192 44.737 1.00 90.25 295 GLN A N 1
ATOM 2115 C CA . GLN A 1 295 ? -28.792 16.023 43.524 1.00 90.25 295 GLN A CA 1
ATOM 2116 C C . GLN A 1 295 ? -28.185 15.327 42.292 1.00 90.25 295 GLN A C 1
ATOM 2118 O O . GLN A 1 295 ? -28.346 15.826 41.185 1.00 90.25 295 GLN A O 1
ATOM 2123 N N . TYR A 1 296 ? -27.484 14.207 42.491 1.00 89.25 296 TYR A N 1
ATOM 2124 C CA . TYR A 1 296 ? -26.842 13.407 41.439 1.00 89.25 296 TYR A CA 1
ATOM 2125 C C . TYR A 1 296 ? -27.683 12.190 41.021 1.00 89.25 296 TYR A C 1
ATOM 2127 O O . TYR A 1 296 ? -27.208 11.329 40.289 1.00 89.25 296 TYR A O 1
ATOM 2135 N N . ASN A 1 297 ? -28.916 12.087 41.521 1.00 89.50 297 ASN A N 1
ATOM 2136 C CA . ASN A 1 297 ? -29.840 11.025 41.148 1.00 89.50 297 ASN A CA 1
ATOM 2137 C C . ASN A 1 297 ? -30.820 11.532 40.090 1.00 89.50 297 ASN A C 1
ATOM 2139 O O . ASN A 1 297 ? -31.258 12.683 40.126 1.00 89.50 297 ASN A O 1
ATOM 2143 N N . ASP A 1 298 ? -31.212 10.641 39.190 1.00 90.00 298 ASP A N 1
ATOM 2144 C CA . ASP A 1 298 ? -32.215 10.883 38.162 1.00 90.00 298 ASP A CA 1
ATOM 2145 C C . ASP A 1 298 ? -33.164 9.676 38.041 1.00 90.00 298 ASP A C 1
ATOM 2147 O O . ASP A 1 298 ? -33.220 8.819 38.922 1.00 90.00 298 ASP A O 1
ATOM 2151 N N . ASN A 1 299 ? -33.937 9.616 36.955 1.00 89.19 299 ASN A N 1
ATOM 2152 C CA . ASN A 1 299 ? -34.874 8.517 36.705 1.00 89.19 299 ASN A CA 1
ATOM 2153 C C . ASN A 1 299 ? -34.228 7.296 36.018 1.00 89.19 299 ASN A C 1
ATOM 2155 O O . ASN A 1 299 ? -34.946 6.346 35.709 1.00 89.19 299 ASN A O 1
ATOM 2159 N N . VAL A 1 300 ? -32.925 7.332 35.718 1.00 91.31 300 VAL A N 1
ATOM 2160 C CA . VAL A 1 300 ? -32.190 6.227 35.077 1.00 91.31 300 VAL A CA 1
ATOM 2161 C C . VAL A 1 300 ? -31.634 5.275 36.133 1.00 91.31 300 VAL A C 1
ATOM 2163 O O . VAL A 1 300 ? -31.632 4.061 35.928 1.00 91.31 300 VAL A O 1
ATOM 2166 N N . CYS A 1 301 ? -31.182 5.812 37.266 1.00 93.00 301 CYS A N 1
ATOM 2167 C CA . CYS A 1 301 ? -30.607 5.016 38.341 1.00 93.00 301 CYS A CA 1
ATOM 2168 C C . CYS A 1 301 ? -31.656 4.330 39.229 1.00 93.00 301 CYS A C 1
ATOM 2170 O O . CYS A 1 301 ? -32.786 4.798 39.383 1.00 93.00 301 CYS A O 1
ATOM 2172 N N . VAL A 1 302 ? -31.258 3.227 39.870 1.00 94.56 302 VAL A N 1
ATOM 2173 C CA . VAL A 1 302 ? -32.081 2.508 40.851 1.00 94.56 302 VAL A CA 1
ATOM 2174 C C . VAL A 1 302 ? -31.626 2.792 42.285 1.00 94.56 302 VAL A C 1
ATOM 2176 O O . VAL A 1 302 ? -30.437 2.780 42.610 1.00 94.56 302 VAL A O 1
ATOM 2179 N N . GLN A 1 303 ? -32.589 3.074 43.165 1.00 92.69 303 GLN A N 1
ATOM 2180 C CA . GLN A 1 303 ? -32.339 3.337 44.583 1.00 92.69 3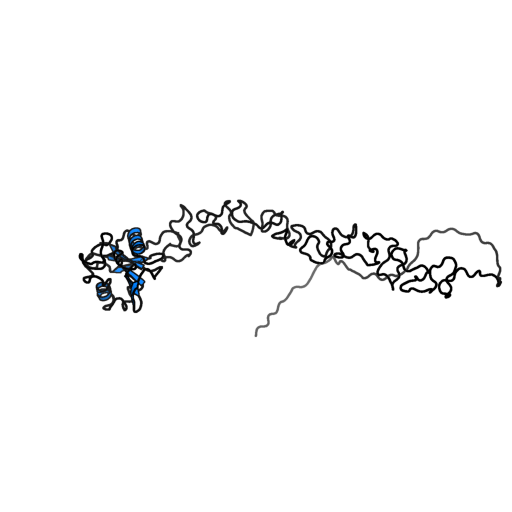03 GLN A CA 1
ATOM 2181 C C . GLN A 1 303 ? -32.099 2.032 45.344 1.00 92.69 303 GLN A C 1
ATOM 2183 O O . GLN A 1 303 ? -33.048 1.307 45.642 1.00 92.69 303 GLN A O 1
ATOM 2188 N N . THR A 1 304 ? -30.846 1.763 45.712 1.00 90.88 304 THR A N 1
ATOM 2189 C CA . THR A 1 304 ? -30.496 0.604 46.550 1.00 90.88 304 THR A CA 1
ATOM 2190 C C . THR A 1 304 ? -30.592 0.900 48.050 1.00 90.88 304 THR A C 1
ATOM 2192 O O . THR A 1 304 ? -30.772 -0.022 48.837 1.00 90.88 304 THR A O 1
ATOM 2195 N N . ASN A 1 305 ? -30.527 2.180 48.450 1.00 88.38 305 ASN A N 1
ATOM 2196 C CA . ASN A 1 305 ? -30.446 2.650 49.847 1.00 88.38 305 ASN A CA 1
ATOM 2197 C C . ASN A 1 305 ? -29.246 2.094 50.640 1.00 88.38 305 ASN A C 1
ATOM 2199 O O . ASN A 1 305 ? -29.310 2.001 51.862 1.00 88.38 305 ASN A O 1
ATOM 2203 N N . ASN A 1 306 ? -28.172 1.713 49.945 1.00 87.62 306 ASN A N 1
ATOM 2204 C CA . ASN A 1 306 ? -26.948 1.202 50.568 1.00 87.62 306 ASN A CA 1
ATOM 2205 C C . ASN A 1 306 ? -25.872 2.272 50.782 1.00 87.62 306 ASN A C 1
ATOM 2207 O O . ASN A 1 306 ? -24.986 2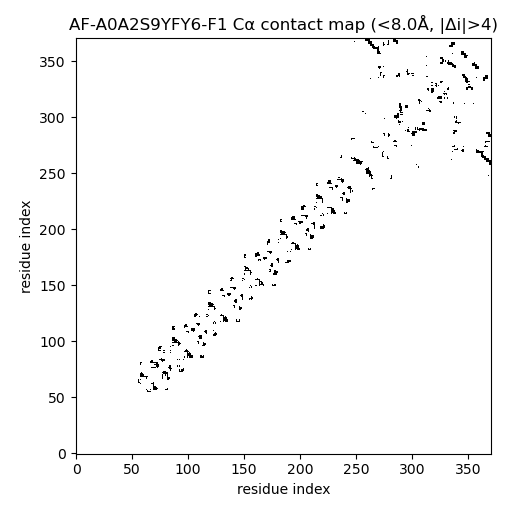.074 51.604 1.00 87.62 306 ASN A O 1
ATOM 2211 N N . GLU A 1 307 ? -25.945 3.377 50.037 1.00 85.94 307 GLU A N 1
ATOM 2212 C CA . GLU A 1 307 ? -25.073 4.539 50.212 1.00 85.94 307 GLU A CA 1
ATOM 2213 C C . GLU A 1 307 ? -25.879 5.663 50.878 1.00 85.94 307 GLU A C 1
ATOM 2215 O O . GLU A 1 307 ? -26.852 6.172 50.307 1.00 85.94 307 GLU A O 1
ATOM 2220 N N . ASP A 1 308 ? -25.472 6.060 52.081 1.00 85.12 308 ASP A N 1
ATOM 2221 C CA . ASP A 1 308 ? -26.206 7.009 52.930 1.00 85.12 308 ASP A CA 1
ATOM 2222 C C . ASP A 1 308 ? -25.828 8.475 52.649 1.00 85.12 308 ASP A C 1
ATOM 2224 O O . ASP A 1 308 ? -26.525 9.413 53.053 1.00 85.12 308 ASP A O 1
ATOM 2228 N N . SER A 1 309 ? -24.723 8.700 51.935 1.00 85.62 309 SER A N 1
ATOM 2229 C CA . SER A 1 309 ? -24.148 10.027 51.704 1.00 85.62 309 SER A CA 1
ATOM 2230 C C . SER A 1 309 ? -24.327 10.517 50.268 1.00 85.62 309 SER A C 1
ATOM 2232 O O . SER A 1 309 ? -23.754 9.975 49.328 1.00 85.62 309 SER A O 1
ATOM 2234 N N . CYS A 1 310 ? -25.046 11.628 50.086 1.00 86.81 310 CYS A N 1
ATOM 2235 C CA . CYS A 1 310 ? -25.170 12.253 48.770 1.00 86.81 310 CYS A CA 1
ATOM 2236 C C . CYS A 1 310 ? -23.853 12.893 48.309 1.00 86.81 310 CYS A C 1
ATOM 2238 O O . CYS A 1 310 ? -23.292 13.740 49.006 1.00 86.81 310 CYS A O 1
ATOM 2240 N N . GLY A 1 311 ? -23.408 12.543 47.100 1.00 77.69 311 GLY A N 1
ATOM 2241 C CA . GLY A 1 311 ? -22.186 13.087 46.503 1.00 77.69 311 GLY A CA 1
ATOM 2242 C C . GLY A 1 311 ? -20.910 12.393 46.964 1.00 77.69 311 GLY A C 1
ATOM 2243 O O . GLY A 1 311 ? -19.829 12.824 46.571 1.00 77.69 311 GLY A O 1
ATOM 2244 N N . ASN A 1 312 ? -21.035 11.318 47.751 1.00 87.75 312 ASN A N 1
ATOM 2245 C CA . ASN A 1 312 ? -19.911 10.466 48.096 1.00 87.75 312 ASN A CA 1
ATOM 2246 C C . ASN A 1 312 ? -20.143 9.009 47.643 1.00 87.75 312 ASN A C 1
ATOM 2248 O O . ASN A 1 312 ? -20.268 8.130 48.490 1.00 87.75 312 ASN A O 1
ATOM 2252 N N . PRO A 1 313 ? -20.189 8.738 46.326 1.00 88.75 313 PRO A N 1
ATOM 2253 C CA . PRO A 1 313 ? -20.421 7.390 45.811 1.00 88.75 313 PRO A CA 1
ATOM 2254 C C . PRO A 1 313 ? -19.310 6.407 46.216 1.00 88.75 313 PRO A C 1
ATOM 2256 O O . PRO A 1 313 ? -18.130 6.772 46.300 1.00 88.75 313 PRO A O 1
ATOM 2259 N N . MET A 1 314 ? -19.704 5.146 46.412 1.00 91.88 314 MET A N 1
ATOM 2260 C CA . MET A 1 314 ? -18.870 4.009 46.826 1.00 91.88 314 MET A CA 1
ATOM 2261 C C . MET A 1 314 ? -18.198 4.138 48.205 1.00 91.88 314 MET A C 1
ATOM 2263 O O . MET A 1 314 ? -17.297 3.351 48.503 1.00 91.88 314 MET A O 1
ATOM 2267 N N . GLN A 1 315 ? -18.571 5.107 49.051 1.00 92.50 315 GLN A N 1
ATOM 2268 C CA . GLN A 1 315 ? -17.955 5.241 50.379 1.00 92.50 315 GLN A CA 1
ATOM 2269 C C . GLN A 1 315 ? -18.361 4.091 51.293 1.00 92.50 315 GLN A C 1
ATOM 2271 O O . GLN A 1 315 ? -17.492 3.443 51.881 1.00 92.50 315 GLN A O 1
ATOM 2276 N N . ASP A 1 316 ? -19.661 3.816 51.383 1.00 92.56 316 ASP A N 1
ATOM 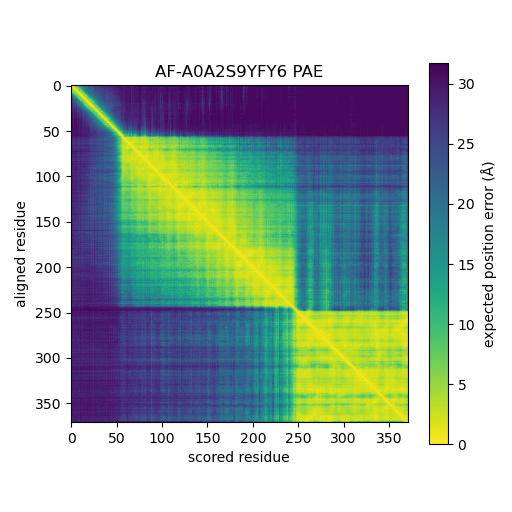2277 C CA . ASP A 1 316 ? -20.176 2.751 52.242 1.00 92.56 316 ASP A CA 1
ATOM 2278 C C . ASP A 1 316 ? -19.768 1.378 51.681 1.00 92.56 316 ASP A C 1
ATOM 2280 O O . ASP A 1 316 ? -19.385 0.472 52.428 1.00 92.56 316 ASP A O 1
ATOM 2284 N N . MET A 1 317 ? -19.695 1.257 50.352 1.00 92.94 317 MET A N 1
ATOM 2285 C CA . MET A 1 317 ? -19.122 0.100 49.663 1.00 92.94 317 MET A CA 1
ATOM 2286 C C . MET A 1 317 ? -17.647 -0.144 50.011 1.00 92.94 317 MET A C 1
ATOM 2288 O O . MET A 1 317 ? -17.264 -1.271 50.332 1.00 92.94 317 MET A O 1
ATOM 2292 N N . ALA A 1 318 ? -16.795 0.884 49.954 1.00 93.88 318 ALA A N 1
ATOM 2293 C CA . ALA A 1 318 ? -15.377 0.758 50.300 1.00 93.88 318 ALA A CA 1
ATOM 2294 C C . ALA A 1 318 ? -15.187 0.424 51.787 1.00 93.88 318 ALA A C 1
ATOM 2296 O O . ALA A 1 318 ? -14.326 -0.385 52.149 1.00 93.88 318 ALA A O 1
ATOM 2297 N N . GLN A 1 319 ? -16.040 0.989 52.642 1.00 93.62 319 GLN A N 1
ATOM 2298 C CA . GLN A 1 319 ? -16.086 0.685 54.065 1.00 93.62 319 GLN A CA 1
ATOM 2299 C C . GLN A 1 319 ? -16.470 -0.784 54.321 1.00 93.62 319 GLN A C 1
ATOM 2301 O O . GLN A 1 319 ? -15.901 -1.407 55.220 1.00 93.62 319 GLN A O 1
ATOM 2306 N N . LEU A 1 320 ? -17.366 -1.361 53.514 1.00 92.94 320 LEU A N 1
ATOM 2307 C CA . LEU A 1 320 ? -17.740 -2.777 53.577 1.00 92.94 320 LEU A CA 1
ATOM 2308 C C . LEU A 1 320 ? -16.631 -3.710 53.061 1.00 92.94 320 LEU A C 1
ATOM 2310 O O . LEU A 1 320 ? -16.293 -4.685 53.729 1.00 92.94 320 LEU A O 1
ATOM 2314 N N . LEU A 1 321 ? -16.066 -3.425 51.883 1.00 93.56 321 LEU A N 1
ATOM 2315 C CA . LEU A 1 321 ? -15.111 -4.312 51.203 1.00 93.56 321 LEU A CA 1
ATOM 2316 C C . LEU A 1 321 ? -13.695 -4.241 51.782 1.00 93.56 321 LEU A C 1
ATOM 2318 O O . LEU A 1 321 ? -13.004 -5.255 51.873 1.00 93.56 321 LEU A O 1
ATOM 2322 N N . CYS A 1 322 ? -13.250 -3.041 52.146 1.00 94.50 322 CYS A N 1
ATOM 2323 C CA . CYS A 1 322 ? -11.854 -2.764 52.477 1.00 94.50 322 CYS A CA 1
ATOM 2324 C C . CYS A 1 322 ? -11.664 -2.128 53.858 1.00 94.50 322 CYS A C 1
ATOM 2326 O O . CYS A 1 322 ? -10.520 -1.962 54.287 1.00 94.50 322 CYS A O 1
ATOM 2328 N N . ASN A 1 323 ? -12.749 -1.766 54.557 1.00 95.06 323 ASN A N 1
ATOM 2329 C CA . ASN A 1 323 ? -12.698 -1.001 55.807 1.00 95.06 323 ASN A CA 1
ATOM 2330 C C . ASN A 1 323 ? -11.848 0.282 55.665 1.00 95.06 323 ASN A C 1
ATOM 2332 O O . ASN A 1 323 ? -11.049 0.622 56.541 1.00 95.06 323 ASN A O 1
ATOM 2336 N N . SER A 1 324 ? -11.966 0.951 54.513 1.00 94.31 324 SER A N 1
ATOM 2337 C CA . SER A 1 324 ? -11.166 2.117 54.133 1.00 94.31 324 SER A CA 1
ATOM 2338 C C . SER A 1 324 ? -11.933 3.040 53.180 1.00 94.31 324 SER A C 1
ATOM 2340 O O . SER A 1 324 ? -13.037 2.723 52.743 1.00 94.31 324 SER A O 1
ATOM 2342 N N . ALA A 1 325 ? -11.342 4.194 52.855 1.00 92.94 325 ALA A N 1
ATOM 2343 C CA . ALA A 1 325 ? -11.880 5.085 51.831 1.00 92.94 325 ALA A CA 1
ATOM 2344 C C . ALA A 1 325 ? -11.691 4.485 50.420 1.00 92.94 325 ALA A C 1
ATOM 2346 O O . ALA A 1 325 ? -10.726 3.746 50.194 1.00 92.94 325 ALA A O 1
ATOM 2347 N N . PRO A 1 326 ? -12.516 4.862 49.427 1.00 93.19 326 PRO A N 1
ATOM 2348 C CA . PRO A 1 326 ? -12.441 4.309 48.074 1.00 93.19 326 PRO A CA 1
ATOM 2349 C C . PRO A 1 326 ? -11.068 4.423 47.400 1.00 93.19 326 PRO A C 1
ATOM 2351 O O . PRO A 1 326 ? -10.620 3.497 46.729 1.00 93.19 326 PRO A O 1
ATOM 2354 N N . SER A 1 327 ? -10.345 5.520 47.641 1.00 93.25 327 SER A N 1
ATOM 2355 C CA . SER A 1 327 ? -8.989 5.735 47.113 1.00 93.25 327 SER A CA 1
ATOM 2356 C C . SER A 1 327 ? -7.957 4.719 47.624 1.00 93.25 327 SER A C 1
ATOM 2358 O O . SER A 1 327 ? -6.889 4.565 47.029 1.00 93.25 327 SER A O 1
ATOM 2360 N N . GLN A 1 328 ? -8.268 4.013 48.714 1.00 93.88 328 GLN A N 1
ATOM 2361 C CA . GLN A 1 328 ? -7.427 3.008 49.364 1.00 93.88 328 GLN A CA 1
ATOM 2362 C C . GLN A 1 328 ? -8.000 1.587 49.241 1.00 93.88 328 GLN A C 1
ATOM 2364 O O . GLN A 1 328 ? -7.419 0.649 49.788 1.00 93.88 328 GLN A O 1
ATOM 2369 N N . CYS A 1 329 ? -9.129 1.410 48.550 1.00 94.44 329 CYS A N 1
ATOM 2370 C CA . CYS A 1 329 ? -9.795 0.122 48.413 1.00 94.44 329 CYS A CA 1
ATOM 2371 C C . CYS A 1 329 ? -9.477 -0.514 47.059 1.00 94.44 329 CYS A C 1
ATOM 2373 O O . CYS A 1 329 ? -10.109 -0.216 46.048 1.00 94.44 329 CYS A O 1
ATOM 2375 N N . MET A 1 330 ? -8.508 -1.434 47.049 1.00 91.38 330 MET A N 1
ATOM 2376 C CA . MET A 1 330 ? -8.059 -2.095 45.816 1.00 91.38 330 MET A CA 1
ATOM 2377 C C . MET A 1 330 ? -9.163 -2.878 45.092 1.00 91.38 330 MET A C 1
ATOM 2379 O O . MET A 1 330 ? -9.064 -3.093 43.889 1.00 91.38 330 MET A O 1
ATOM 2383 N N . ALA A 1 331 ? -10.207 -3.300 45.813 1.00 89.62 331 ALA A N 1
ATOM 2384 C CA . ALA A 1 331 ? -11.309 -4.077 45.254 1.00 89.62 331 ALA A CA 1
ATOM 2385 C C . ALA A 1 331 ? -12.169 -3.279 44.260 1.00 89.62 331 ALA A C 1
ATOM 2387 O O . ALA A 1 331 ? -12.821 -3.879 43.411 1.00 89.62 331 ALA A O 1
ATOM 2388 N N . ILE A 1 332 ? -12.161 -1.945 44.352 1.00 93.12 332 ILE A N 1
ATOM 2389 C CA . ILE A 1 332 ? -13.014 -1.070 43.534 1.00 93.12 332 ILE A CA 1
ATOM 2390 C C . ILE A 1 332 ? -12.225 -0.121 42.629 1.00 93.12 332 ILE A C 1
ATOM 2392 O O . ILE A 1 332 ? -12.797 0.786 42.029 1.00 93.12 332 ILE A O 1
ATOM 2396 N N . TRP A 1 333 ? -10.911 -0.308 42.506 1.00 93.62 333 TRP A N 1
ATOM 2397 C CA . TRP A 1 333 ? -10.113 0.498 41.587 1.00 93.62 333 TRP A CA 1
ATOM 2398 C C . TRP A 1 333 ? -10.497 0.240 40.128 1.00 93.62 333 TRP A C 1
ATOM 2400 O O . TRP A 1 333 ? -10.695 -0.901 39.704 1.00 93.62 333 TRP A O 1
ATOM 2410 N N . GLY A 1 334 ? -10.594 1.323 39.360 1.00 91.00 334 GLY A N 1
ATOM 2411 C CA . GLY A 1 334 ? -11.066 1.312 37.981 1.00 91.00 334 GLY A CA 1
ATOM 2412 C C . GLY A 1 334 ? -12.580 1.128 37.844 1.00 91.00 334 GLY A C 1
ATOM 2413 O O . GLY A 1 334 ? -13.043 0.932 36.725 1.00 91.00 334 GLY A O 1
ATOM 2414 N N . ILE A 1 335 ? -13.351 1.175 38.937 1.00 94.62 335 ILE A N 1
ATOM 2415 C CA . ILE A 1 335 ? -14.818 1.136 38.897 1.00 94.62 335 ILE A CA 1
ATOM 2416 C C . ILE A 1 335 ? -15.368 2.563 38.969 1.00 94.62 335 ILE A C 1
ATOM 2418 O O . ILE A 1 335 ? -14.941 3.367 39.801 1.00 94.62 335 ILE A O 1
ATOM 2422 N N . TYR A 1 336 ? -16.315 2.865 38.083 1.00 95.38 336 TYR A N 1
ATOM 2423 C CA . TYR A 1 336 ? -16.965 4.158 37.919 1.00 95.38 336 TYR A CA 1
ATOM 2424 C C . TYR A 1 336 ? -18.462 4.017 38.161 1.00 95.38 336 TYR A C 1
ATOM 2426 O O . TYR A 1 336 ? -19.137 3.168 37.577 1.00 95.38 336 TYR A O 1
ATOM 2434 N N . GLN A 1 337 ? -18.976 4.884 39.025 1.00 94.50 337 GLN A N 1
ATOM 2435 C CA . GLN A 1 337 ? -20.392 4.960 39.343 1.00 94.50 337 GLN A CA 1
ATOM 2436 C C . GLN A 1 337 ? -21.072 6.068 38.532 1.00 94.50 337 GLN A C 1
ATOM 2438 O O . GLN A 1 337 ? -20.512 7.151 38.355 1.00 94.50 337 GLN A O 1
ATOM 2443 N N . TYR A 1 338 ? -22.291 5.782 38.075 1.00 94.62 338 TYR A N 1
ATOM 2444 C CA . TYR A 1 338 ? -23.182 6.724 37.402 1.00 94.62 338 TYR A CA 1
ATOM 2445 C C . TYR A 1 338 ? -23.589 7.887 38.324 1.00 94.62 338 TYR A C 1
ATOM 2447 O O . TYR A 1 338 ? -23.963 7.662 39.477 1.00 94.62 338 TYR A O 1
ATOM 2455 N N . MET A 1 339 ? -23.549 9.119 37.811 1.00 92.62 339 MET A N 1
ATOM 2456 C CA . MET A 1 339 ? -23.781 10.362 38.569 1.00 92.62 339 MET A CA 1
ATOM 2457 C C . MET A 1 339 ? -24.954 11.207 38.038 1.00 92.62 339 MET A C 1
ATOM 2459 O O . MET A 1 339 ? -25.028 12.412 38.306 1.00 92.62 339 MET A O 1
ATOM 2463 N N . GLY A 1 340 ? -25.875 10.604 37.279 1.00 88.00 340 GLY A N 1
ATOM 2464 C CA . GLY A 1 340 ? -27.118 11.265 36.862 1.00 88.00 340 GLY A CA 1
ATOM 2465 C C . GLY A 1 340 ? -26.932 12.401 35.858 1.00 88.00 340 GLY A C 1
ATOM 2466 O O . GLY A 1 340 ? -27.736 13.332 35.848 1.00 88.00 340 GLY A O 1
ATOM 2467 N N . ASN A 1 341 ? -25.854 12.390 35.062 1.00 86.31 341 ASN A N 1
ATOM 2468 C CA . ASN A 1 341 ? -25.471 13.463 34.132 1.00 86.31 341 ASN A CA 1
ATOM 2469 C C . ASN A 1 341 ? -25.297 14.845 34.799 1.00 86.31 341 ASN A C 1
ATOM 2471 O O . ASN A 1 341 ? -25.264 15.876 34.126 1.00 86.31 341 ASN A O 1
ATOM 2475 N N . ALA A 1 342 ? -25.179 14.880 36.129 1.00 83.31 342 ALA A N 1
ATOM 2476 C CA . ALA A 1 342 ? -24.986 16.091 36.925 1.00 83.31 342 ALA A CA 1
ATOM 2477 C C . ALA A 1 342 ? -23.500 16.354 37.246 1.00 83.31 342 ALA A C 1
ATOM 2479 O O . ALA A 1 342 ? -23.164 17.342 37.903 1.00 83.31 342 ALA A O 1
ATOM 2480 N N . TRP A 1 343 ? -22.605 15.482 36.771 1.00 85.38 343 TRP A N 1
ATOM 2481 C CA . TRP A 1 343 ? -21.155 15.565 36.931 1.00 85.38 343 TRP A CA 1
ATOM 2482 C C . TRP A 1 343 ? -20.432 15.377 35.584 1.00 85.38 343 TRP A C 1
ATOM 2484 O O . TRP A 1 343 ? -21.051 15.074 34.567 1.00 85.38 343 TRP A O 1
ATOM 2494 N N . SER A 1 344 ? -19.110 15.586 35.549 1.00 86.25 344 SER A N 1
ATOM 2495 C CA . SER A 1 344 ? -18.287 15.403 34.339 1.00 86.25 344 SER A CA 1
ATOM 2496 C C . SER A 1 344 ? -18.016 13.911 34.065 1.00 86.25 344 SER A C 1
ATOM 2498 O O . SER A 1 344 ? -16.879 13.437 34.179 1.00 86.25 344 SER A O 1
ATOM 2500 N N . GLY A 1 345 ? -19.082 13.176 33.734 1.00 89.81 345 GLY A N 1
ATOM 2501 C CA . GLY A 1 345 ? -19.092 11.722 33.559 1.00 89.81 345 GLY A CA 1
ATOM 2502 C C . GLY A 1 345 ? -19.204 10.964 34.882 1.00 89.81 345 GLY A C 1
ATOM 2503 O O . GLY A 1 345 ? -19.498 11.554 35.926 1.00 89.81 345 GLY A O 1
ATOM 2504 N N . GLY A 1 346 ? -18.917 9.662 34.841 1.00 91.38 346 GLY A N 1
ATOM 2505 C CA . GLY A 1 346 ? -18.953 8.821 36.034 1.00 91.38 346 GLY A CA 1
ATOM 2506 C C . GLY A 1 346 ? -17.920 9.235 37.084 1.00 91.38 346 GLY A C 1
ATOM 2507 O O . GLY A 1 346 ? -16.880 9.823 36.777 1.00 91.38 346 GLY A O 1
ATOM 2508 N N . CYS A 1 347 ? -18.192 8.905 38.341 1.00 94.50 347 CYS A N 1
ATOM 2509 C CA . CYS A 1 347 ? -17.290 9.144 39.464 1.00 94.50 347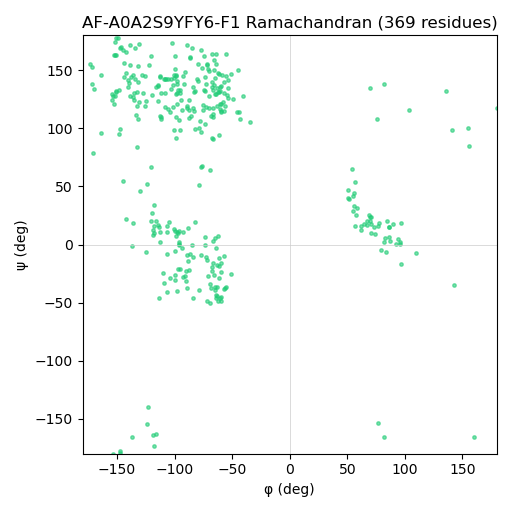 CYS A CA 1
ATOM 2510 C C . CYS A 1 347 ? -16.527 7.849 39.783 1.00 94.50 347 CYS A C 1
ATOM 2512 O O . CYS A 1 347 ? -17.121 6.872 40.242 1.00 94.50 347 CYS A O 1
ATOM 2514 N N . GLY A 1 348 ? -15.220 7.829 39.497 1.00 94.38 348 GLY A N 1
ATOM 2515 C CA . GLY A 1 348 ? -14.377 6.634 39.628 1.00 94.38 348 GLY A CA 1
ATOM 2516 C C . GLY A 1 348 ? -13.525 6.569 40.891 1.00 94.38 348 GLY A C 1
ATOM 2517 O O . GLY A 1 348 ? -13.088 7.600 41.416 1.00 94.38 348 GLY A O 1
ATOM 2518 N N . ALA A 1 349 ? -13.240 5.351 41.353 1.00 94.94 349 ALA A N 1
ATOM 2519 C CA . ALA A 1 349 ? -12.202 5.075 42.345 1.00 94.94 349 ALA A CA 1
ATOM 2520 C C . ALA A 1 349 ? -10.923 4.589 41.644 1.00 94.94 349 ALA A C 1
ATOM 2522 O O . ALA A 1 349 ? -10.957 3.679 40.823 1.00 94.94 349 ALA A O 1
ATOM 2523 N N . GLU A 1 350 ? -9.783 5.192 41.964 1.00 92.94 350 GLU A N 1
ATOM 2524 C CA . GLU A 1 350 ? -8.472 4.878 41.383 1.00 92.94 350 GLU A CA 1
ATOM 2525 C C . GLU A 1 350 ? -7.423 4.785 42.503 1.00 92.94 350 GLU A C 1
ATOM 2527 O O . GLU A 1 350 ? -7.663 5.181 43.649 1.00 92.94 350 GLU A O 1
ATOM 2532 N N . GLN A 1 351 ? -6.226 4.290 42.192 1.00 90.94 351 GLN A N 1
ATOM 2533 C CA . GLN A 1 351 ? -5.146 4.232 43.177 1.00 90.94 351 GLN A CA 1
ATOM 2534 C C . GLN A 1 351 ? -4.800 5.643 43.689 1.00 90.94 351 GLN A C 1
ATOM 2536 O O . GLN A 1 351 ? -4.294 6.479 42.943 1.00 90.94 351 GLN A O 1
ATOM 2541 N N . ASN A 1 352 ? -5.050 5.904 44.979 1.00 84.81 352 ASN A N 1
ATOM 2542 C CA . ASN A 1 352 ? -4.894 7.216 45.630 1.00 84.81 352 ASN A CA 1
ATOM 2543 C C . ASN A 1 352 ? -5.782 8.342 45.061 1.00 84.81 352 ASN A C 1
ATOM 2545 O O . ASN A 1 352 ? -5.540 9.515 45.350 1.00 84.81 352 ASN A O 1
ATOM 2549 N N . GLY A 1 353 ? -6.821 8.005 44.297 1.00 90.62 353 GLY A N 1
ATOM 2550 C CA . GLY A 1 353 ? -7.764 8.955 43.711 1.00 90.62 353 GLY A CA 1
ATOM 2551 C C . GLY A 1 353 ? -9.200 8.515 43.959 1.00 90.62 353 GLY A C 1
ATOM 2552 O O . GLY A 1 353 ? -9.521 7.333 43.894 1.00 90.62 353 GLY A O 1
ATOM 2553 N N . TRP A 1 354 ? -10.082 9.456 44.274 1.00 92.44 354 TRP A N 1
ATOM 2554 C CA . TRP A 1 354 ? -11.503 9.163 44.408 1.00 92.44 354 TRP A CA 1
ATOM 2555 C C . TRP A 1 354 ? -12.333 10.290 43.815 1.00 92.44 354 TRP A C 1
ATOM 2557 O O . TRP A 1 354 ? -11.978 11.465 43.920 1.00 92.44 354 TRP A O 1
ATOM 2567 N N . CYS A 1 355 ? -13.416 9.888 43.162 1.00 91.38 355 CYS A N 1
ATOM 2568 C CA . CYS A 1 355 ? -14.183 10.700 42.238 1.00 91.38 355 CYS A CA 1
ATOM 2569 C C . CYS A 1 355 ? -13.356 11.279 41.091 1.00 91.38 355 CYS A C 1
ATOM 2571 O O . CYS A 1 355 ? -13.478 12.448 40.717 1.00 91.38 355 CYS A O 1
ATOM 2573 N N . THR A 1 356 ? -12.508 10.428 40.512 1.00 93.81 356 THR A N 1
ATOM 2574 C CA . THR A 1 356 ? -11.840 10.721 39.244 1.00 93.81 356 THR A CA 1
ATOM 2575 C C . THR A 1 356 ? -12.901 10.919 38.163 1.00 93.81 356 THR A C 1
ATOM 2577 O O . THR A 1 356 ? -13.833 10.122 38.058 1.00 93.81 356 THR A O 1
ATOM 2580 N N . GLN A 1 357 ? -12.774 11.989 37.373 1.00 93.75 357 GLN A N 1
ATOM 2581 C CA . GLN A 1 357 ? -13.732 12.319 36.315 1.00 93.75 357 GLN A CA 1
ATOM 2582 C C . GLN A 1 357 ? -13.693 11.268 35.205 1.00 93.75 357 GLN A C 1
ATOM 2584 O O . GLN A 1 357 ? -12.675 11.135 34.522 1.00 93.75 357 GLN A O 1
ATOM 2589 N N . GLY A 1 358 ? -14.809 10.573 34.997 1.00 91.31 358 GLY A N 1
ATOM 2590 C CA . GLY A 1 358 ? -14.944 9.544 33.971 1.00 91.31 358 GLY A CA 1
ATOM 2591 C C . GLY A 1 358 ? -14.749 10.070 32.550 1.00 91.31 358 GLY A C 1
ATOM 2592 O O . GLY A 1 358 ? -14.194 9.373 31.710 1.00 91.31 358 GLY A O 1
ATOM 2593 N N . ASN A 1 359 ? -15.055 11.344 32.290 1.00 92.56 359 ASN A N 1
ATOM 2594 C CA . ASN A 1 359 ? -14.784 11.948 30.983 1.00 92.56 359 ASN A CA 1
ATOM 2595 C C . ASN A 1 359 ? -13.286 11.970 30.606 1.00 92.56 359 ASN A C 1
ATOM 2597 O O . ASN A 1 359 ? -12.960 12.110 29.435 1.00 92.56 359 ASN A O 1
ATOM 2601 N N . ASN A 1 360 ? -12.362 11.823 31.556 1.00 93.56 360 ASN A N 1
ATOM 2602 C CA . ASN A 1 360 ? -10.923 11.784 31.264 1.00 93.56 360 ASN A CA 1
ATOM 2603 C C . ASN A 1 360 ? -10.364 10.355 31.252 1.00 93.56 360 ASN A C 1
ATOM 2605 O O . ASN A 1 360 ? -9.154 10.166 31.364 1.00 93.56 360 ASN A O 1
ATOM 2609 N N . GLN A 1 361 ? -11.239 9.353 31.225 1.00 92.31 361 GLN A N 1
ATOM 2610 C CA . GLN A 1 361 ? -10.906 7.952 31.438 1.00 92.31 361 GLN A CA 1
ATOM 2611 C C . GLN A 1 361 ? -11.606 7.120 30.375 1.00 92.31 361 GLN A C 1
ATOM 2613 O O . GLN A 1 361 ? -12.742 7.413 30.009 1.00 92.31 361 GLN A O 1
ATOM 2618 N N . ASN A 1 362 ? -10.926 6.084 29.898 1.00 90.88 362 ASN A N 1
ATOM 2619 C CA . ASN A 1 362 ? -11.451 5.174 28.891 1.00 90.88 362 ASN A CA 1
ATOM 2620 C C . ASN A 1 362 ? -11.223 3.730 29.334 1.00 90.88 362 ASN A C 1
ATOM 2622 O O . ASN A 1 362 ? -10.253 3.470 30.053 1.00 90.88 362 ASN A O 1
ATOM 2626 N N . ASN A 1 363 ? -12.072 2.818 28.864 1.00 84.50 363 ASN A N 1
ATOM 2627 C CA . ASN A 1 363 ? -11.895 1.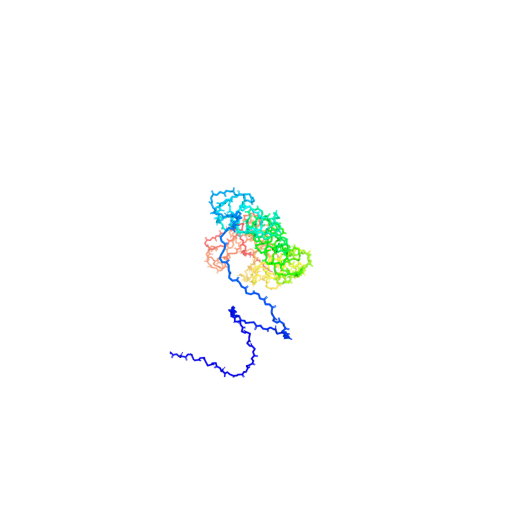369 28.999 1.00 84.50 363 ASN A CA 1
ATOM 2628 C C . ASN A 1 363 ? -11.746 0.946 30.472 1.00 84.50 363 ASN A C 1
ATOM 2630 O O . ASN A 1 363 ? -10.749 0.353 30.892 1.00 84.50 363 ASN A O 1
ATOM 2634 N N . LYS A 1 364 ? -12.716 1.358 31.294 1.00 90.25 364 LYS A N 1
ATOM 2635 C CA . LYS A 1 364 ? -12.800 1.032 32.727 1.00 90.25 364 LYS A CA 1
ATOM 2636 C C . LYS A 1 364 ? -14.084 0.245 32.986 1.00 90.25 364 LYS A C 1
ATOM 2638 O O . LYS A 1 364 ? -14.700 -0.273 32.062 1.00 90.25 364 LYS A O 1
ATOM 2643 N N . PHE A 1 365 ? -14.496 0.144 34.247 1.00 91.38 365 PHE A N 1
ATOM 2644 C CA . PHE A 1 365 ? -15.657 -0.649 34.626 1.00 91.38 365 PHE A CA 1
ATOM 2645 C C . PHE A 1 365 ? -16.792 0.216 35.166 1.00 91.38 365 PHE A C 1
ATOM 2647 O O . PHE A 1 365 ? -16.563 1.107 35.980 1.00 91.38 365 PHE A O 1
ATOM 2654 N N . ALA A 1 366 ? -18.019 -0.069 34.749 1.00 93.06 366 ALA A N 1
ATOM 2655 C CA . ALA A 1 366 ? -19.246 0.441 35.331 1.00 93.06 366 ALA A CA 1
ATOM 2656 C C . ALA A 1 366 ? -19.608 -0.339 36.600 1.00 93.06 366 ALA A C 1
ATOM 2658 O O . ALA A 1 366 ? -19.489 -1.568 36.658 1.00 93.06 366 ALA A O 1
ATOM 2659 N N . LEU A 1 367 ? -20.096 0.385 37.606 1.00 94.56 367 LEU A N 1
ATOM 2660 C CA . LEU A 1 367 ? -20.785 -0.206 38.744 1.00 94.56 367 LEU A CA 1
ATOM 2661 C C . LEU A 1 367 ? -22.254 -0.444 38.382 1.00 94.56 367 LEU A C 1
ATOM 2663 O O . LEU A 1 367 ? -23.005 0.514 38.197 1.00 94.56 367 LEU A O 1
ATOM 2667 N N . CYS A 1 368 ? -22.669 -1.706 38.337 1.00 93.69 368 CYS A N 1
ATOM 2668 C CA . CYS A 1 368 ? -24.038 -2.105 38.015 1.00 93.69 368 CYS A CA 1
ATOM 2669 C C . CYS A 1 368 ? -24.664 -2.904 39.166 1.00 93.69 368 CYS A C 1
ATOM 2671 O O . CYS A 1 368 ? -23.963 -3.421 40.035 1.00 93.69 368 CYS A O 1
ATOM 2673 N N . VAL A 1 369 ? -25.990 -3.021 39.184 1.00 94.62 369 VAL A N 1
ATOM 2674 C CA . VAL A 1 369 ? -26.756 -3.747 40.202 1.00 94.62 369 VAL A CA 1
ATOM 2675 C C . VAL A 1 369 ? -27.905 -4.561 39.610 1.00 94.62 369 VAL A C 1
ATOM 2677 O O . VAL A 1 369 ? -28.452 -4.224 38.560 1.00 94.62 369 VAL A O 1
ATOM 2680 N N . SER A 1 370 ? -28.295 -5.609 40.336 1.00 93.06 370 SER A N 1
ATOM 2681 C CA . SER A 1 370 ? -29.536 -6.374 40.151 1.00 93.06 370 SER A CA 1
ATOM 2682 C C . SER A 1 370 ? -30.159 -6.680 41.518 1.00 93.06 370 SER A C 1
ATOM 2684 O O . SER A 1 370 ? -29.417 -6.926 42.473 1.00 93.06 370 SER A O 1
ATOM 2686 N N . GLY A 1 371 ? -31.489 -6.679 41.620 1.00 84.75 371 GLY A N 1
ATOM 2687 C CA . GLY A 1 371 ? -32.233 -6.895 42.871 1.00 84.75 371 GLY A CA 1
ATOM 2688 C C . GLY A 1 371 ? -33.277 -7.994 42.781 1.00 84.75 371 GLY A C 1
ATOM 2689 O O . GLY A 1 371 ? -33.592 -8.411 41.642 1.00 84.75 371 GLY A O 1
#

pLDDT: mean 82.93, std 18.8, range [30.41, 97.19]

Solvent-accessible surface area (backbone atoms only — not comparable to full-atom values): 21496 Å² total; per-residue (Å²): 140,80,83,87,81,86,85,80,92,79,88,88,82,90,87,88,83,88,82,88,76,90,86,76,93,75,90,84,88,87,85,87,86,90,84,81,87,88,87,88,86,86,87,80,89,74,96,69,90,80,77,82,73,79,64,74,57,62,42,71,75,58,70,42,92,93,42,74,33,27,69,37,42,74,44,76,60,21,26,54,83,7,41,59,54,47,71,24,72,58,65,67,39,79,79,65,33,76,33,47,79,44,44,72,53,50,43,44,71,30,23,66,82,16,37,65,57,47,77,25,70,58,47,51,27,69,90,81,38,76,34,45,76,43,46,82,47,60,38,39,76,24,24,70,84,17,42,59,58,48,80,35,70,67,53,50,28,68,88,79,34,74,35,61,74,57,50,79,50,73,46,29,67,23,32,71,76,14,38,62,62,58,82,26,72,56,58,71,27,56,92,71,46,81,39,46,73,45,38,64,52,51,41,40,71,28,16,64,80,21,45,65,61,47,73,24,71,55,45,44,33,69,92,78,37,77,30,42,72,46,45,77,52,69,88,80,54,16,29,75,81,13,42,60,43,61,58,76,34,54,74,71,41,80,62,62,89,66,29,32,31,25,42,30,72,27,81,50,52,33,28,27,65,43,35,45,48,41,20,47,76,61,76,32,37,30,45,38,29,23,37,98,86,28,86,34,50,54,92,80,40,42,84,75,78,69,39,87,44,62,85,49,66,58,39,53,53,16,41,69,78,54,70,35,55,37,29,72,16,80,92,46,47,50,30,25,35,41,24,55,77,69,48,68,24,9,42,20,20,31,89,80,32,63,63,42,52,14,62,82,38,59,63,44,24,21,44,23,31,50,112